Protein AF-A0A535AE85-F1 (afdb_monomer_lite)

Radius of gyration: 23.11 Å; chains: 1; bounding box: 61×88×65 Å

pLDDT: mean 91.1, std 13.57, range [31.75, 98.94]

Sequence (470 aa):
MSRASIVVIVLLLAAARAPACPELPVAPDATNPYELQFGATNVNGALGNGGLTAAFSRCGELTVFKWPGPSYYNQLAYLSDNVADARTLPHLGALDGMGAFPGLYYETASGPGFTWLRDDAWTHAQRYSADDSDVLVTDMTNPALGLAVTAWNFVLPDANVLVNHYVVTRDPTSPVRRATLVFYTNFSPSLARLPFFPIADWGLDFETDYAVVYDAREHALLHFVPASAAAYPHDFSLVNPLLQHPPAGRKVLQHAVDRLVAGLDEPGVYVAAGARHRDQGYQCGFDDSAICPHQSAIADRTITAFALPPLFDGIARNAFECNHVVSDPQGPLGACRSANHWMYGAESALTDGADGRLARSPIAACQANGALARRLVFRLGTASATFYLAAGGTRDEAYGLLRAARARGTSPEAQRAATEAWWASYLAPAHLPDTDDAAVQAFAKRSLIVMRTATDAASGAIVASIDSEP

Structure (mmCIF, N/CA/C/O backbone):
data_AF-A0A535AE85-F1
#
_entry.id   AF-A0A535AE85-F1
#
loop_
_atom_site.group_PDB
_atom_site.id
_atom_site.type_symbol
_atom_site.label_atom_id
_atom_site.label_alt_id
_atom_site.label_comp_id
_atom_site.label_asym_id
_atom_site.label_entity_id
_atom_site.label_seq_id
_atom_site.pdbx_PDB_ins_code
_atom_site.Cartn_x
_atom_site.Cartn_y
_atom_site.Cartn_z
_atom_site.occupancy
_atom_site.B_iso_or_equiv
_atom_site.auth_seq_id
_atom_site.auth_comp_id
_atom_site.auth_asym_id
_atom_site.auth_atom_id
_atom_site.pdbx_PDB_model_num
ATOM 1 N N . MET A 1 1 ? -21.149 64.183 22.564 1.00 40.56 1 MET A N 1
ATOM 2 C CA . MET A 1 1 ? -20.610 63.777 21.241 1.00 40.56 1 MET A CA 1
ATOM 3 C C . MET A 1 1 ? -19.138 64.175 21.265 1.00 40.56 1 MET A C 1
ATOM 5 O O . MET A 1 1 ? -18.886 65.338 21.503 1.00 40.56 1 MET A O 1
ATOM 9 N N . SER A 1 2 ? -18.135 63.299 21.241 1.00 35.56 2 SER A N 1
ATOM 10 C CA . SER A 1 2 ? -17.823 62.324 20.196 1.00 35.56 2 SER A CA 1
ATOM 11 C C . SER A 1 2 ? -16.738 61.339 20.682 1.00 35.56 2 SER A C 1
ATOM 13 O O . SER A 1 2 ? -15.703 61.772 21.171 1.00 35.56 2 SER A O 1
ATOM 15 N N . ARG A 1 3 ? -17.022 60.043 20.486 1.00 33.91 3 ARG A N 1
ATOM 16 C CA . ARG A 1 3 ? -16.139 58.922 20.094 1.00 33.91 3 ARG A CA 1
ATOM 17 C C . ARG A 1 3 ? -14.845 58.658 20.884 1.00 33.91 3 ARG A C 1
ATOM 19 O O . ARG A 1 3 ? -13.787 59.186 20.569 1.00 33.91 3 ARG A O 1
ATOM 26 N N . ALA A 1 4 ? -14.934 57.684 21.792 1.00 35.16 4 ALA A N 1
ATOM 27 C CA . ALA A 1 4 ? -13.813 56.836 22.186 1.00 35.16 4 ALA A CA 1
ATOM 28 C C . ALA A 1 4 ? -13.640 55.717 21.143 1.00 35.16 4 ALA A C 1
ATOM 30 O O . ALA A 1 4 ? -14.571 54.951 20.890 1.00 35.16 4 ALA A O 1
ATOM 31 N N . SER A 1 5 ? -12.466 55.651 20.519 1.00 33.78 5 SER A N 1
ATOM 32 C CA . SER A 1 5 ? -12.083 54.582 19.595 1.00 33.78 5 SER A CA 1
ATOM 33 C C . SER A 1 5 ? -11.526 53.402 20.390 1.00 33.78 5 SER A C 1
ATOM 35 O O . SER A 1 5 ? -10.468 53.512 21.004 1.00 33.78 5 SER A O 1
ATOM 37 N N . ILE A 1 6 ? -12.242 52.279 20.378 1.00 33.12 6 ILE A N 1
ATOM 38 C CA . ILE A 1 6 ? -11.751 50.986 20.862 1.00 33.12 6 ILE A CA 1
ATOM 39 C C . ILE A 1 6 ? -10.892 50.388 19.747 1.00 33.12 6 ILE A C 1
ATOM 41 O O . ILE A 1 6 ? -11.394 50.080 18.667 1.00 33.12 6 ILE A O 1
ATOM 45 N N . VAL A 1 7 ? -9.593 50.248 20.003 1.00 31.75 7 VAL A N 1
ATOM 46 C CA . VAL A 1 7 ? -8.678 49.481 19.154 1.00 31.75 7 VAL A CA 1
ATOM 47 C C . VAL A 1 7 ? -8.824 48.012 19.542 1.00 31.75 7 VAL A C 1
ATOM 49 O O . VAL A 1 7 ? -8.461 47.616 20.647 1.00 31.75 7 VAL A O 1
ATOM 52 N N . VAL A 1 8 ? -9.395 47.213 18.643 1.00 32.75 8 VAL A N 1
ATOM 53 C CA . VAL A 1 8 ? -9.442 45.752 18.760 1.00 32.75 8 VAL A CA 1
ATOM 54 C C . VAL A 1 8 ? -8.100 45.211 18.276 1.00 32.75 8 VAL A C 1
ATOM 56 O O . VAL A 1 8 ? -7.794 45.269 17.087 1.00 32.75 8 VAL A O 1
ATOM 59 N N . ILE A 1 9 ? -7.287 44.704 19.201 1.00 32.41 9 ILE A N 1
ATOM 60 C CA . ILE A 1 9 ? -6.092 43.922 18.879 1.00 32.41 9 ILE A CA 1
ATOM 61 C C . ILE A 1 9 ? -6.568 42.513 18.522 1.00 32.41 9 ILE A C 1
ATOM 63 O O . ILE A 1 9 ? -6.971 41.743 19.391 1.00 32.41 9 ILE A O 1
ATOM 67 N N . VAL A 1 10 ? -6.551 42.186 17.230 1.00 33.88 10 VAL A N 1
ATOM 68 C CA . VAL A 1 10 ? -6.698 40.809 16.752 1.00 33.88 10 VAL A CA 1
ATOM 69 C C . VAL A 1 10 ? -5.346 40.125 16.947 1.00 33.88 10 VAL A C 1
ATOM 71 O O . VAL A 1 10 ? -4.413 40.337 16.177 1.00 33.88 10 VAL A O 1
ATOM 74 N N . LEU A 1 11 ? -5.228 39.335 18.013 1.00 35.28 11 LEU A N 1
ATOM 75 C CA . LEU A 1 11 ? -4.142 38.373 18.180 1.00 35.28 11 LEU A CA 1
ATOM 76 C C . LEU A 1 11 ? -4.315 37.282 17.117 1.00 35.28 11 LEU A C 1
ATOM 78 O O . LEU A 1 11 ? -5.129 36.373 17.266 1.00 35.28 11 LEU A O 1
ATOM 82 N N . LEU A 1 12 ? -3.554 37.398 16.028 1.00 32.56 12 LEU A N 1
ATOM 83 C CA . LEU A 1 12 ? -3.272 36.293 15.118 1.00 32.56 12 LEU A CA 1
ATOM 84 C C . LEU A 1 12 ? -2.438 35.265 15.892 1.00 32.56 12 LEU A C 1
ATOM 86 O O . LEU A 1 12 ? -1.210 35.304 15.882 1.00 32.56 12 LEU A O 1
ATOM 90 N N . LEU A 1 13 ? -3.111 34.366 16.609 1.00 34.81 13 LEU A N 1
ATOM 91 C CA . LEU A 1 13 ? -2.521 33.089 16.986 1.00 34.81 13 LEU A CA 1
ATOM 92 C C . LEU A 1 13 ? -2.219 32.371 15.672 1.00 34.81 13 LEU A C 1
ATOM 94 O O . LEU A 1 13 ? -3.130 31.882 15.006 1.00 34.81 13 LEU A O 1
ATOM 98 N N . ALA A 1 14 ? -0.948 32.364 15.266 1.00 35.09 14 ALA A N 1
ATOM 99 C CA . ALA A 1 14 ? -0.478 31.391 14.299 1.00 35.09 14 ALA A CA 1
ATOM 100 C C . ALA A 1 14 ? -0.894 30.025 14.850 1.00 35.09 14 ALA A C 1
ATOM 102 O O . ALA A 1 14 ? -0.480 29.660 15.952 1.00 35.09 14 ALA A O 1
ATOM 103 N N . ALA A 1 15 ? -1.787 29.329 14.144 1.00 36.25 15 ALA A N 1
ATOM 104 C CA . ALA A 1 15 ? -2.107 27.953 14.473 1.00 36.25 15 ALA A CA 1
ATOM 105 C C . ALA A 1 15 ? -0.770 27.214 14.558 1.00 36.25 15 ALA A C 1
ATOM 107 O O . ALA A 1 15 ? -0.001 27.232 13.593 1.00 36.25 15 ALA A O 1
ATOM 108 N N . ALA A 1 16 ? -0.452 26.668 15.734 1.00 39.84 16 ALA A N 1
ATOM 109 C CA . ALA A 1 16 ? 0.690 25.784 15.871 1.00 39.84 16 ALA A CA 1
ATOM 110 C C . ALA A 1 16 ? 0.517 24.711 14.793 1.00 39.84 16 ALA A C 1
ATOM 112 O O . ALA A 1 16 ? -0.519 24.044 14.762 1.00 39.84 16 ALA A O 1
ATOM 113 N N . ARG A 1 17 ? 1.467 24.631 13.853 1.00 44.56 17 ARG A N 1
ATOM 114 C CA . ARG A 1 17 ? 1.493 23.529 12.894 1.00 44.56 17 ARG A CA 1
ATOM 115 C C . ARG A 1 17 ? 1.520 22.259 13.733 1.00 44.56 17 ARG A C 1
ATOM 117 O O . ARG A 1 17 ? 2.373 22.141 14.614 1.00 44.56 17 ARG A O 1
ATOM 124 N N . ALA A 1 18 ? 0.538 21.391 13.531 1.00 48.78 18 ALA A N 1
ATOM 125 C CA . ALA A 1 18 ? 0.588 20.068 14.118 1.00 48.78 18 ALA A CA 1
ATOM 126 C C . ALA A 1 18 ? 1.885 19.385 13.634 1.00 48.78 18 ALA A C 1
ATOM 128 O O . ALA A 1 18 ? 2.352 19.685 12.530 1.00 48.78 18 ALA A O 1
ATOM 129 N N . PRO A 1 19 ? 2.538 18.582 14.487 1.00 54.81 19 PRO A N 1
ATOM 130 C CA . PRO A 1 19 ? 3.767 17.905 14.107 1.00 54.81 19 PRO A CA 1
ATOM 131 C C . PRO A 1 19 ? 3.492 16.971 12.924 1.00 54.81 19 PRO A C 1
ATOM 133 O O . PRO A 1 19 ? 2.471 16.284 12.911 1.00 54.81 19 PRO A O 1
ATOM 136 N N . ALA A 1 20 ? 4.403 16.961 11.948 1.00 58.22 20 ALA A N 1
ATOM 137 C CA . ALA A 1 20 ? 4.329 16.058 10.807 1.00 58.22 20 ALA A CA 1
ATOM 138 C C . ALA A 1 20 ? 4.285 14.608 11.304 1.00 58.22 20 ALA A C 1
ATOM 140 O O . ALA A 1 20 ? 5.027 14.245 12.219 1.00 58.22 20 ALA A O 1
ATOM 141 N N . CYS A 1 21 ? 3.409 13.790 10.725 1.00 67.06 21 CYS A N 1
ATOM 142 C CA . CYS A 1 21 ? 3.335 12.374 11.053 1.00 67.06 21 CYS A CA 1
ATOM 143 C C . CYS A 1 21 ? 4.390 11.583 10.236 1.00 67.06 21 CYS A C 1
ATOM 145 O O . CYS A 1 21 ? 4.411 11.713 9.008 1.00 67.06 21 CYS A O 1
ATOM 147 N N . PRO A 1 22 ? 5.255 10.768 10.882 1.00 63.03 22 PRO A N 1
ATOM 148 C CA . PRO A 1 22 ? 5.283 10.481 12.318 1.00 63.03 22 PRO A CA 1
ATOM 149 C C . PRO A 1 22 ? 5.963 11.588 13.145 1.00 63.03 22 PRO A C 1
ATOM 151 O O . PRO A 1 22 ? 7.067 12.021 12.829 1.00 63.03 22 PRO A O 1
ATOM 154 N N . GLU A 1 23 ? 5.365 11.968 14.283 1.00 63.06 23 GLU A N 1
ATOM 155 C CA . GLU A 1 23 ? 6.068 12.816 15.251 1.00 63.06 23 GLU A CA 1
ATOM 156 C C . GLU A 1 23 ? 7.201 11.993 15.872 1.00 63.06 23 GLU A C 1
ATOM 158 O O . GLU A 1 23 ? 6.967 11.072 16.670 1.00 63.06 23 GLU A O 1
ATOM 163 N N . LEU A 1 24 ? 8.438 12.303 15.489 1.00 62.53 24 LEU A N 1
ATOM 164 C CA . LEU A 1 24 ? 9.612 11.783 16.167 1.00 62.53 24 LEU A CA 1
ATOM 165 C C . LEU A 1 24 ? 9.824 12.602 17.444 1.00 62.53 24 LEU A C 1
ATOM 167 O O . LEU A 1 24 ? 10.164 13.781 17.365 1.00 62.53 24 LEU A O 1
ATOM 171 N N . PRO A 1 25 ? 9.644 12.002 18.635 1.00 52.44 25 PRO A N 1
ATOM 172 C CA . PRO A 1 25 ? 9.737 12.740 19.894 1.00 52.44 25 PRO A CA 1
ATOM 173 C C . PRO A 1 25 ? 11.160 13.244 20.178 1.00 52.44 25 PRO A C 1
ATOM 175 O O . PRO A 1 25 ? 11.349 14.097 21.041 1.00 52.44 25 PRO A O 1
ATOM 178 N N . VAL A 1 26 ? 12.160 12.709 19.470 1.00 58.22 26 VAL A N 1
ATOM 179 C CA . VAL A 1 26 ? 13.567 13.091 19.573 1.00 58.22 26 VAL A CA 1
ATOM 180 C C . VAL A 1 26 ? 14.152 13.114 18.162 1.00 58.22 26 VAL A C 1
ATOM 182 O O . VAL A 1 26 ? 14.236 12.075 17.504 1.00 58.22 26 VAL A O 1
ATOM 185 N N . ALA A 1 27 ? 14.540 14.299 17.687 1.00 60.69 27 ALA A N 1
ATOM 186 C CA . ALA A 1 27 ? 15.378 14.411 16.497 1.00 60.69 27 ALA A CA 1
ATOM 187 C C . ALA A 1 27 ? 16.746 13.772 16.798 1.00 60.69 27 ALA A C 1
ATOM 189 O O . ALA A 1 27 ? 17.225 13.905 17.925 1.00 60.69 27 ALA A O 1
ATOM 190 N N . PRO A 1 28 ? 17.378 13.069 15.845 1.00 63.38 28 PRO A N 1
ATOM 191 C CA . PRO A 1 28 ? 18.691 12.486 16.091 1.00 63.38 28 PRO A CA 1
ATOM 192 C C . PRO A 1 28 ? 19.712 13.578 16.452 1.00 63.38 28 PRO A C 1
ATOM 194 O O . PRO A 1 28 ? 19.713 14.656 15.858 1.00 63.38 28 PRO A O 1
ATOM 197 N N . ASP A 1 29 ? 20.595 13.287 17.413 1.00 63.38 29 ASP A N 1
ATOM 198 C CA . ASP A 1 29 ? 21.601 14.237 17.924 1.00 63.38 29 ASP A CA 1
ATOM 199 C C . ASP A 1 29 ? 22.604 14.700 16.844 1.00 63.38 29 ASP A C 1
ATOM 201 O O . ASP A 1 29 ? 23.280 15.719 17.001 1.00 63.38 29 ASP A O 1
ATOM 205 N N . ALA A 1 30 ? 22.712 13.946 15.745 1.00 68.00 30 ALA A N 1
ATOM 206 C CA . ALA A 1 30 ? 23.517 14.257 14.572 1.00 68.00 30 ALA A CA 1
ATOM 207 C C . ALA A 1 30 ? 22.944 13.569 13.323 1.00 68.00 30 ALA A C 1
ATOM 209 O O . ALA A 1 30 ? 22.200 12.593 13.422 1.00 68.00 30 ALA A O 1
ATOM 210 N N . THR A 1 31 ? 23.341 14.041 12.139 1.00 68.81 31 THR A N 1
ATOM 211 C CA . THR A 1 31 ? 23.042 13.366 10.871 1.00 68.81 31 THR A CA 1
ATOM 212 C C . THR A 1 31 ? 23.613 11.950 10.888 1.00 68.81 31 THR A C 1
ATOM 214 O O . THR A 1 31 ? 24.815 11.761 11.083 1.00 68.81 31 THR A O 1
ATOM 217 N N . ASN A 1 32 ? 22.756 10.954 10.678 1.00 73.25 32 ASN A N 1
ATOM 218 C CA . ASN A 1 32 ? 23.179 9.569 10.561 1.00 73.25 32 ASN A CA 1
ATOM 219 C C . ASN A 1 32 ? 23.716 9.335 9.137 1.00 73.25 32 ASN A C 1
ATOM 221 O O . ASN A 1 32 ? 22.944 9.431 8.186 1.00 73.25 32 ASN A O 1
ATOM 225 N N . PRO A 1 33 ? 25.012 9.026 8.948 1.00 75.06 33 PRO A N 1
ATOM 226 C CA . PRO A 1 33 ? 25.573 8.830 7.613 1.00 75.06 33 PRO A CA 1
ATOM 227 C C . PRO A 1 33 ? 24.947 7.642 6.872 1.00 75.06 33 PRO A C 1
ATOM 229 O O . PRO A 1 33 ? 24.958 7.639 5.646 1.00 75.06 33 PRO A O 1
ATOM 232 N N . TYR A 1 34 ? 24.371 6.667 7.586 1.00 79.00 34 TYR A N 1
ATOM 233 C CA . TYR A 1 34 ? 23.613 5.584 6.961 1.00 79.00 34 TYR A CA 1
ATOM 234 C C . TYR A 1 34 ? 22.264 6.064 6.428 1.00 79.00 34 TYR A C 1
ATOM 236 O O . TYR A 1 34 ? 21.873 5.621 5.364 1.00 79.00 34 TYR A O 1
ATOM 244 N N . GLU A 1 35 ? 21.603 7.021 7.085 1.00 80.56 35 GLU A N 1
ATOM 245 C CA . GLU A 1 35 ? 20.370 7.641 6.562 1.00 80.56 35 GLU A CA 1
ATOM 246 C C . GLU A 1 35 ? 20.651 8.564 5.372 1.00 80.56 35 GLU A C 1
ATOM 248 O O . GLU A 1 35 ? 19.739 8.940 4.664 1.00 80.56 35 GLU A O 1
ATOM 253 N N . LEU A 1 36 ? 21.901 8.941 5.100 1.00 76.94 36 LEU A N 1
ATOM 254 C CA . LEU A 1 36 ? 22.237 9.612 3.837 1.00 76.94 36 LEU A CA 1
ATOM 255 C C . LEU A 1 36 ? 22.413 8.614 2.678 1.00 76.94 36 LEU A C 1
ATOM 257 O O . LEU A 1 36 ? 22.394 9.017 1.518 1.00 76.94 36 LEU A O 1
ATOM 261 N N . GLN A 1 37 ? 22.631 7.330 2.983 1.00 81.06 37 GLN A N 1
ATOM 262 C CA . GLN A 1 37 ? 22.874 6.256 2.007 1.00 81.06 37 GLN A CA 1
ATOM 263 C C . GLN A 1 37 ? 21.644 5.371 1.772 1.00 81.06 37 GLN A C 1
ATOM 265 O O . GLN A 1 37 ? 21.481 4.840 0.680 1.00 81.06 37 GLN A O 1
ATOM 270 N N . PHE A 1 38 ? 20.868 5.177 2.836 1.00 79.56 38 PHE A N 1
ATOM 271 C CA . PHE A 1 38 ? 19.736 4.264 2.981 1.00 79.56 38 PHE A CA 1
ATOM 272 C C . PHE A 1 38 ? 18.591 4.924 3.772 1.00 79.56 38 PHE A C 1
ATOM 274 O O . PHE A 1 38 ? 17.820 4.197 4.388 1.00 79.56 38 PHE A O 1
ATOM 281 N N . GLY A 1 39 ? 18.558 6.271 3.781 1.00 85.06 39 GLY A N 1
ATOM 282 C CA . GLY A 1 39 ? 17.393 7.103 4.113 1.00 85.06 39 GLY A CA 1
ATOM 283 C C . GLY A 1 39 ? 16.639 6.747 5.379 1.00 85.06 39 GLY A C 1
ATOM 284 O O . GLY A 1 39 ? 17.158 6.115 6.303 1.00 85.06 39 GLY A O 1
ATOM 285 N N . ALA A 1 40 ? 15.464 7.348 5.528 1.00 86.62 40 ALA A N 1
ATOM 286 C CA . ALA A 1 40 ? 14.720 7.308 6.775 1.00 86.62 40 ALA A CA 1
ATOM 287 C C . ALA A 1 40 ? 13.602 6.262 6.717 1.00 86.62 40 ALA A C 1
ATOM 289 O O . ALA A 1 40 ? 12.577 6.481 6.086 1.00 86.62 40 ALA A O 1
ATOM 290 N N . THR A 1 41 ? 13.739 5.166 7.461 1.00 87.50 41 THR A N 1
ATOM 291 C CA . THR A 1 41 ? 12.694 4.134 7.565 1.00 87.50 41 THR A CA 1
ATOM 292 C C . THR A 1 41 ? 11.413 4.642 8.248 1.00 87.50 41 THR A C 1
ATOM 294 O O . THR A 1 41 ? 11.422 4.962 9.443 1.00 87.50 41 THR A O 1
ATOM 297 N N . ASN A 1 42 ? 10.280 4.615 7.543 1.00 90.94 42 ASN A N 1
ATOM 298 C CA . ASN A 1 42 ? 8.935 4.928 8.035 1.00 90.94 42 ASN A CA 1
ATOM 299 C C . ASN A 1 42 ? 8.153 3.672 8.455 1.00 90.94 42 ASN A C 1
ATOM 301 O O . ASN A 1 42 ? 6.972 3.507 8.145 1.00 90.94 42 ASN A O 1
ATOM 305 N N . VAL A 1 43 ? 8.793 2.795 9.229 1.00 92.12 43 VAL A N 1
ATOM 306 C CA . VAL A 1 43 ? 8.180 1.571 9.761 1.00 92.12 43 VAL A CA 1
ATOM 307 C C . VAL A 1 43 ? 8.095 1.633 11.285 1.00 92.12 43 VAL A C 1
ATOM 309 O O . VAL A 1 43 ? 9.098 1.771 11.979 1.00 92.12 43 VAL A O 1
ATOM 312 N N . ASN A 1 44 ? 6.884 1.473 11.821 1.00 93.44 44 ASN A N 1
ATOM 313 C CA . ASN A 1 44 ? 6.610 1.385 13.259 1.00 93.44 44 ASN A CA 1
ATOM 314 C C . ASN A 1 44 ? 6.043 0.012 13.671 1.00 93.44 44 ASN A C 1
ATOM 316 O O . ASN A 1 44 ? 6.266 -0.439 14.796 1.00 93.44 44 ASN A O 1
ATOM 320 N N . GLY A 1 45 ? 5.332 -0.669 12.769 1.00 94.88 45 GLY A N 1
ATOM 321 C CA . GLY A 1 45 ? 4.810 -2.021 12.977 1.00 94.88 45 GLY A CA 1
ATOM 322 C C . GLY A 1 45 ? 5.034 -2.899 11.751 1.00 94.88 45 GLY A C 1
ATOM 323 O O . GLY A 1 45 ? 4.955 -2.414 10.628 1.00 94.88 45 GLY A O 1
ATOM 324 N N . ALA A 1 46 ? 5.296 -4.188 11.952 1.00 96.75 46 ALA A N 1
ATOM 325 C CA . ALA A 1 46 ? 5.516 -5.156 10.882 1.00 96.75 46 ALA A CA 1
ATOM 326 C C . ALA A 1 46 ? 4.700 -6.415 11.157 1.00 96.75 46 ALA A C 1
ATOM 328 O O . ALA A 1 46 ? 4.543 -6.794 12.311 1.00 96.75 46 ALA A O 1
ATOM 329 N N . LEU A 1 47 ? 4.181 -7.028 10.097 1.00 97.81 47 LEU A N 1
ATOM 330 C CA . LEU A 1 47 ? 3.249 -8.147 10.146 1.00 97.81 47 LEU A CA 1
ATOM 331 C C . LEU A 1 47 ? 3.639 -9.171 9.085 1.00 97.81 47 LEU A C 1
ATOM 333 O O . LEU A 1 47 ? 3.994 -8.782 7.971 1.00 97.81 47 LEU A O 1
ATOM 337 N N . GLY A 1 48 ? 3.520 -10.470 9.354 1.00 97.38 48 GLY A N 1
ATOM 338 C CA . GLY A 1 48 ? 3.735 -11.438 8.278 1.00 97.38 48 GLY A CA 1
ATOM 339 C C . GLY A 1 48 ? 3.593 -12.904 8.641 1.00 97.38 48 GLY A C 1
ATOM 340 O O . GLY A 1 48 ? 3.653 -13.302 9.797 1.00 97.38 48 GLY A O 1
ATOM 341 N N . ASN A 1 49 ? 3.431 -13.732 7.612 1.00 97.06 49 ASN A N 1
ATOM 342 C CA . ASN A 1 49 ? 3.377 -15.194 7.734 1.00 97.06 49 ASN A CA 1
ATOM 343 C C . ASN A 1 49 ? 4.557 -15.891 7.021 1.00 97.06 49 ASN A C 1
ATOM 345 O O . ASN A 1 49 ? 4.622 -17.120 6.960 1.00 97.06 49 ASN A O 1
ATOM 349 N N . GLY A 1 50 ? 5.511 -15.117 6.494 1.00 96.12 50 GLY A N 1
ATOM 350 C CA . GLY A 1 50 ? 6.665 -15.582 5.719 1.00 96.12 50 GLY A CA 1
ATOM 351 C C . GLY A 1 50 ? 6.410 -15.784 4.221 1.00 96.12 50 GLY A C 1
ATOM 352 O O . GLY A 1 50 ? 7.380 -15.914 3.481 1.00 96.12 50 GLY A O 1
ATOM 353 N N . GLY A 1 51 ? 5.150 -15.795 3.774 1.00 97.00 51 GLY A N 1
ATOM 354 C CA . GLY A 1 51 ? 4.755 -15.723 2.358 1.00 97.00 51 GLY A CA 1
ATOM 355 C C . GLY A 1 51 ? 4.263 -14.330 1.937 1.00 97.00 51 GLY A C 1
ATOM 356 O O . GLY A 1 51 ? 4.387 -13.929 0.783 1.00 97.00 51 GLY A O 1
ATOM 357 N N . LEU A 1 52 ? 3.741 -13.561 2.892 1.00 98.25 52 LEU A N 1
ATOM 358 C CA . LEU A 1 52 ? 3.421 -12.145 2.762 1.00 98.25 52 LEU A CA 1
ATOM 359 C C . LEU A 1 52 ? 3.932 -11.409 4.001 1.00 98.25 52 LEU A C 1
ATOM 361 O O . LEU A 1 52 ? 3.657 -11.832 5.131 1.00 98.25 52 LEU A O 1
ATOM 365 N N . THR A 1 53 ? 4.623 -10.295 3.778 1.00 97.69 53 THR A N 1
ATOM 366 C CA . THR A 1 53 ? 5.088 -9.391 4.833 1.00 97.69 53 THR A CA 1
ATOM 367 C C . THR A 1 53 ? 4.602 -7.979 4.540 1.00 97.69 53 THR A C 1
A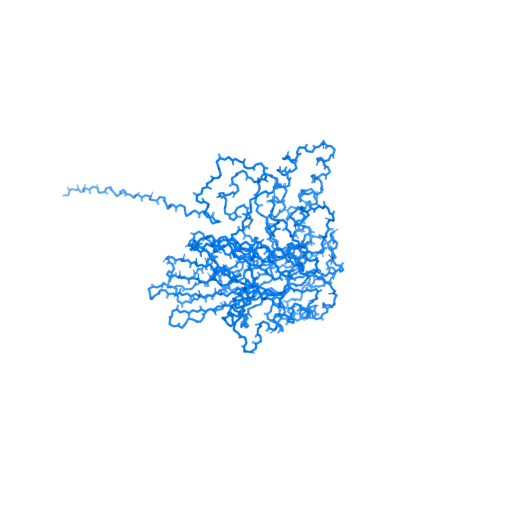TOM 369 O O . THR A 1 53 ? 4.714 -7.499 3.416 1.00 97.69 53 THR A O 1
ATOM 372 N N . ALA A 1 54 ? 4.052 -7.314 5.548 1.00 98.00 54 ALA A N 1
ATOM 373 C CA . ALA A 1 54 ? 3.547 -5.953 5.460 1.00 98.00 54 ALA A CA 1
ATOM 374 C C . ALA A 1 54 ? 4.111 -5.106 6.601 1.00 98.00 54 ALA A C 1
ATOM 376 O O . ALA A 1 54 ? 4.250 -5.605 7.716 1.00 98.00 54 ALA A O 1
ATOM 377 N N . ALA A 1 55 ? 4.391 -3.831 6.353 1.00 97.31 55 ALA A N 1
ATOM 378 C CA . ALA A 1 55 ? 4.821 -2.905 7.395 1.00 97.31 55 ALA A CA 1
ATOM 379 C C . ALA A 1 55 ? 4.066 -1.586 7.320 1.00 97.31 55 ALA A C 1
ATOM 381 O O . ALA A 1 55 ? 3.614 -1.176 6.250 1.00 97.31 55 ALA A O 1
ATOM 382 N N . PHE A 1 56 ? 3.908 -0.961 8.481 1.00 97.44 56 PHE A N 1
ATOM 383 C CA . PHE A 1 56 ? 3.092 0.221 8.654 1.00 97.44 56 PHE A CA 1
ATOM 384 C C . PHE A 1 56 ? 3.861 1.344 9.330 1.00 97.44 56 PHE A C 1
ATOM 386 O O . PHE A 1 56 ? 4.538 1.115 10.340 1.00 97.44 56 PHE A O 1
ATOM 393 N N . SER A 1 57 ? 3.649 2.565 8.846 1.00 95.50 57 SER A N 1
ATOM 394 C CA . SER A 1 57 ? 4.060 3.776 9.544 1.00 95.50 57 SER A CA 1
ATOM 395 C C . SER A 1 57 ? 3.316 3.914 10.870 1.00 95.50 57 SER A C 1
ATOM 397 O O . SER A 1 57 ? 2.262 3.304 11.112 1.00 95.50 57 SER A O 1
ATOM 399 N N . ARG A 1 58 ? 3.822 4.784 11.747 1.00 93.00 58 ARG A N 1
ATOM 400 C CA . ARG A 1 58 ? 3.124 5.143 12.994 1.00 93.00 58 ARG A CA 1
ATOM 401 C C . ARG A 1 58 ? 1.744 5.765 12.730 1.00 93.00 58 ARG A C 1
ATOM 403 O O . ARG A 1 58 ? 0.864 5.693 13.586 1.00 93.00 58 ARG A O 1
ATOM 410 N N . CYS A 1 59 ? 1.563 6.336 11.542 1.00 93.38 59 CYS A N 1
ATOM 411 C CA . CYS A 1 59 ? 0.349 7.000 11.073 1.00 93.38 59 CYS A CA 1
ATOM 412 C C . CYS A 1 59 ? -0.669 6.013 10.473 1.00 93.38 59 CYS A C 1
ATOM 414 O O . CYS A 1 59 ? -1.776 6.407 10.109 1.00 93.38 59 CYS A O 1
ATOM 416 N N . GLY A 1 60 ? -0.319 4.722 10.390 1.00 94.44 60 GLY A N 1
ATOM 417 C CA . GLY A 1 60 ? -1.181 3.672 9.847 1.00 94.44 60 GLY A CA 1
ATOM 418 C C . GLY A 1 60 ? -1.157 3.562 8.321 1.00 94.44 60 GLY A C 1
ATOM 419 O O . GLY A 1 60 ? -2.087 2.995 7.745 1.00 94.44 60 GLY A O 1
ATOM 420 N N . GLU A 1 61 ? -0.123 4.092 7.671 1.00 95.81 61 GLU A N 1
ATOM 421 C CA . GLU A 1 61 ? 0.130 3.907 6.239 1.00 95.81 61 GLU A CA 1
ATOM 422 C C . GLU A 1 61 ? 0.820 2.571 6.020 1.00 95.81 61 GLU A C 1
ATOM 424 O O . GLU A 1 61 ? 1.733 2.247 6.768 1.00 95.81 61 GLU A O 1
ATOM 429 N N . LEU A 1 62 ? 0.418 1.804 5.013 1.00 98.06 62 LEU A N 1
ATOM 430 C CA . LEU A 1 62 ? 1.210 0.677 4.531 1.00 98.06 62 LEU A CA 1
ATOM 431 C C . LEU A 1 62 ? 2.419 1.243 3.775 1.00 98.06 62 LEU A C 1
ATOM 433 O O . LEU A 1 62 ? 2.213 1.966 2.799 1.00 98.06 62 LEU A O 1
ATOM 437 N N . THR A 1 63 ? 3.632 0.912 4.217 1.00 96.12 63 THR A N 1
ATOM 438 C CA . THR A 1 63 ? 4.900 1.375 3.612 1.00 96.12 63 THR A CA 1
ATOM 439 C C . THR A 1 63 ? 5.734 0.229 3.035 1.00 96.12 63 THR A C 1
ATOM 441 O O . THR A 1 63 ? 6.536 0.426 2.128 1.00 96.12 63 THR A O 1
ATOM 444 N N . VAL A 1 64 ? 5.466 -1.008 3.467 1.00 95.88 64 VAL A N 1
ATOM 445 C CA . VAL A 1 64 ? 6.082 -2.221 2.913 1.00 95.88 64 VAL A CA 1
ATOM 446 C C . VAL A 1 64 ? 5.002 -3.250 2.613 1.00 95.88 64 VAL A C 1
ATOM 448 O O . VAL A 1 64 ? 4.129 -3.501 3.446 1.00 95.88 64 VAL A O 1
ATOM 451 N N . PHE A 1 65 ? 5.082 -3.891 1.450 1.00 96.75 65 PHE A N 1
ATOM 452 C CA . PHE A 1 65 ? 4.250 -5.025 1.058 1.00 96.75 65 PHE A CA 1
ATOM 453 C C . PHE A 1 65 ? 5.075 -6.018 0.226 1.00 96.75 65 PHE A C 1
ATOM 455 O O . PHE A 1 65 ? 5.111 -5.951 -1.000 1.00 96.75 65 PHE A O 1
ATOM 462 N N . LYS A 1 66 ? 5.760 -6.949 0.897 1.00 95.44 66 LYS A N 1
ATOM 463 C CA . LYS A 1 66 ? 6.664 -7.928 0.278 1.00 95.44 66 LYS A CA 1
ATOM 464 C C . LYS A 1 66 ? 5.992 -9.267 0.022 1.00 95.44 66 LYS A C 1
ATOM 466 O O . LYS A 1 66 ? 5.406 -9.867 0.926 1.00 95.44 66 LYS A O 1
ATOM 471 N N . TRP A 1 67 ? 6.135 -9.756 -1.204 1.00 96.19 67 TRP A N 1
ATOM 472 C CA . TRP A 1 67 ? 5.613 -11.041 -1.674 1.00 96.19 67 TRP A CA 1
ATOM 473 C C . TRP A 1 67 ? 6.521 -11.581 -2.796 1.00 96.19 67 TRP A C 1
ATOM 475 O O . TRP A 1 67 ? 7.009 -10.766 -3.586 1.00 96.19 67 TRP A O 1
ATOM 485 N N . PRO A 1 68 ? 6.764 -12.908 -2.917 1.00 95.00 68 PRO A N 1
ATOM 486 C CA . PRO A 1 68 ? 6.202 -14.056 -2.176 1.00 95.00 68 PRO A CA 1
ATOM 487 C C . PRO A 1 68 ? 6.860 -14.386 -0.826 1.00 95.00 68 PRO A C 1
ATOM 489 O O . PRO A 1 68 ? 6.732 -15.504 -0.329 1.00 95.00 68 PRO A O 1
ATOM 492 N N . GLY A 1 69 ? 7.568 -13.434 -0.228 1.00 93.62 69 GLY A N 1
ATOM 493 C CA . GLY A 1 69 ? 8.117 -13.551 1.118 1.00 93.62 69 GLY A CA 1
ATOM 494 C C . GLY A 1 69 ? 8.928 -12.308 1.489 1.00 93.62 69 GLY A C 1
ATOM 495 O O . GLY A 1 69 ? 9.160 -11.455 0.631 1.00 93.62 69 GLY A O 1
ATOM 496 N N . PRO A 1 70 ? 9.411 -12.194 2.737 1.00 92.62 70 PRO A N 1
ATOM 497 C CA . PRO A 1 70 ? 10.224 -11.062 3.188 1.00 92.62 70 PRO A CA 1
ATOM 498 C C . PRO A 1 70 ? 11.566 -10.930 2.448 1.00 92.62 70 PRO A C 1
ATOM 500 O O . PRO A 1 70 ? 12.166 -9.860 2.476 1.00 92.62 70 PRO A O 1
ATOM 503 N N . SER A 1 71 ? 12.036 -11.997 1.786 1.00 88.25 71 SER A N 1
ATOM 504 C CA . SER A 1 71 ? 13.266 -12.009 0.970 1.00 88.25 71 SER A CA 1
ATOM 505 C C . SER A 1 71 ? 13.067 -11.539 -0.480 1.00 88.25 71 SER A C 1
ATOM 507 O O . SER A 1 71 ? 14.000 -11.638 -1.281 1.00 88.25 71 SER A O 1
ATOM 509 N N . TYR A 1 72 ? 11.858 -11.097 -0.830 1.00 87.06 72 TYR A N 1
ATOM 510 C CA . TYR A 1 72 ? 11.465 -10.673 -2.175 1.00 87.06 72 TYR A CA 1
ATOM 511 C C . TYR A 1 72 ? 11.059 -9.194 -2.206 1.00 87.06 72 TYR A C 1
ATOM 513 O O . TYR A 1 72 ? 11.067 -8.520 -1.175 1.00 87.06 72 TYR A O 1
ATOM 521 N N . TYR A 1 73 ? 10.712 -8.719 -3.404 1.00 85.25 73 TYR A N 1
ATOM 522 C CA . TYR A 1 73 ? 10.469 -7.311 -3.702 1.00 85.25 73 TYR A CA 1
ATOM 523 C C . TYR A 1 73 ? 9.362 -6.709 -2.861 1.00 85.25 73 TYR A C 1
ATOM 525 O O . TYR A 1 73 ? 8.342 -7.354 -2.581 1.00 85.25 73 TYR A O 1
ATOM 533 N N . ASN A 1 74 ? 9.543 -5.429 -2.555 1.00 90.88 74 ASN A N 1
ATOM 534 C CA . ASN A 1 74 ? 8.437 -4.576 -2.178 1.00 90.88 74 ASN A CA 1
ATOM 535 C C . ASN A 1 74 ? 7.529 -4.387 -3.402 1.00 90.88 74 ASN A C 1
ATOM 537 O O . ASN A 1 74 ? 7.975 -3.923 -4.442 1.00 90.88 74 ASN A O 1
ATOM 541 N N . GLN A 1 75 ? 6.265 -4.783 -3.291 1.00 94.75 75 GLN A N 1
ATOM 542 C CA . GLN A 1 75 ? 5.268 -4.668 -4.361 1.00 94.75 75 GLN A CA 1
ATOM 543 C C . GLN A 1 75 ? 4.468 -3.364 -4.222 1.00 94.75 75 GLN A C 1
ATOM 545 O O . GLN A 1 75 ? 3.290 -3.304 -4.578 1.00 94.75 75 GLN A O 1
ATOM 550 N N . LEU A 1 76 ? 5.063 -2.345 -3.603 1.00 94.88 76 LEU A N 1
ATOM 551 C CA . LEU A 1 76 ? 4.436 -1.098 -3.182 1.00 94.88 76 LEU A CA 1
ATOM 552 C C . LEU A 1 76 ? 5.374 0.060 -3.504 1.00 94.88 76 LEU A C 1
ATOM 554 O O . LEU A 1 76 ? 6.530 0.016 -3.092 1.00 94.88 76 LEU A O 1
ATOM 558 N N . ALA A 1 77 ? 4.856 1.094 -4.169 1.00 93.81 77 ALA A N 1
ATOM 559 C CA . ALA A 1 77 ? 5.601 2.325 -4.397 1.00 93.81 77 ALA A CA 1
ATOM 560 C C . ALA A 1 77 ? 5.709 3.091 -3.073 1.00 93.81 77 ALA A C 1
ATOM 562 O O . ALA A 1 77 ? 4.728 3.690 -2.615 1.00 93.81 77 ALA A O 1
ATOM 563 N N . TYR A 1 78 ? 6.872 3.035 -2.425 1.00 93.38 78 TYR A N 1
ATOM 564 C CA . TYR A 1 78 ? 7.146 3.790 -1.204 1.00 93.38 78 TYR A CA 1
ATOM 565 C C . TYR A 1 78 ? 8.639 4.087 -1.055 1.00 93.38 78 TYR A C 1
ATOM 567 O O . TYR A 1 78 ? 9.436 3.185 -0.811 1.00 93.38 78 TYR A O 1
ATOM 575 N N . LEU A 1 79 ? 8.997 5.366 -1.178 1.00 92.62 79 LEU A N 1
ATOM 576 C CA . LEU A 1 79 ? 10.368 5.859 -1.075 1.00 92.62 79 LEU A CA 1
ATOM 577 C C . LEU A 1 79 ? 10.411 7.046 -0.112 1.00 92.62 79 LEU A C 1
ATOM 579 O O . LEU A 1 79 ? 10.057 8.165 -0.495 1.00 92.62 79 LEU A O 1
ATOM 583 N N . SER A 1 80 ? 10.840 6.817 1.126 1.00 92.00 80 SER A N 1
ATOM 584 C CA . SER A 1 80 ? 11.231 7.904 2.027 1.00 92.00 80 SER A CA 1
ATOM 585 C C . SER A 1 80 ? 12.498 8.604 1.521 1.00 92.00 80 SER A C 1
ATOM 587 O O . SER A 1 80 ? 13.148 8.156 0.576 1.00 92.00 80 SER A O 1
ATOM 589 N N . ASP A 1 81 ? 12.814 9.764 2.094 1.00 91.38 81 ASP A N 1
ATOM 590 C CA . ASP A 1 81 ? 13.957 10.565 1.660 1.00 91.38 81 ASP A CA 1
ATOM 591 C C . ASP A 1 81 ? 15.201 10.288 2.532 1.00 91.38 81 ASP A C 1
ATOM 593 O O . ASP A 1 81 ? 15.115 9.908 3.701 1.00 91.38 81 ASP A O 1
ATOM 597 N N . ASN A 1 82 ? 16.376 10.525 1.957 1.00 90.62 82 ASN A N 1
ATOM 598 C CA . ASN A 1 82 ? 17.695 10.474 2.579 1.00 90.62 82 ASN A CA 1
ATOM 599 C C . ASN A 1 82 ? 18.320 11.874 2.774 1.00 90.62 82 ASN A C 1
ATOM 601 O O . ASN A 1 82 ? 19.528 12.010 2.986 1.00 90.62 82 ASN A O 1
ATOM 605 N N . VAL A 1 83 ? 17.528 12.952 2.692 1.00 89.56 83 VAL A N 1
ATOM 606 C CA . VAL A 1 83 ? 17.953 14.279 3.174 1.00 89.56 83 VAL A CA 1
ATOM 607 C C . VAL A 1 83 ? 18.167 14.273 4.690 1.00 89.56 83 VAL A C 1
ATOM 609 O O . VAL A 1 83 ? 17.505 13.560 5.440 1.00 89.56 83 VAL A O 1
ATOM 612 N N . ALA A 1 84 ? 19.091 15.108 5.172 1.00 84.62 84 ALA A N 1
ATOM 613 C CA . ALA A 1 84 ? 19.509 15.109 6.578 1.00 84.62 84 ALA A CA 1
ATOM 614 C C . ALA A 1 84 ? 18.370 15.381 7.583 1.00 84.62 84 ALA A C 1
ATOM 616 O O . ALA A 1 84 ? 18.473 14.989 8.745 1.00 84.62 84 ALA A O 1
ATOM 617 N N . ASP A 1 85 ? 17.308 16.061 7.152 1.00 83.94 85 ASP A N 1
ATOM 618 C CA . ASP A 1 85 ? 16.119 16.391 7.931 1.00 83.94 85 ASP A CA 1
ATOM 619 C C . ASP A 1 85 ? 14.878 15.588 7.507 1.00 83.94 85 ASP A C 1
ATOM 621 O O . ASP A 1 85 ? 13.776 15.933 7.937 1.00 83.94 85 ASP A O 1
ATOM 625 N N . ALA A 1 86 ? 15.039 14.494 6.743 1.00 87.12 86 ALA A N 1
ATOM 626 C CA . ALA A 1 86 ? 13.945 13.647 6.244 1.00 87.12 86 ALA A CA 1
ATOM 627 C C . ALA A 1 86 ? 12.975 13.257 7.361 1.00 87.12 86 ALA A C 1
ATOM 629 O O . ALA A 1 86 ? 11.763 13.352 7.221 1.00 87.12 86 ALA A O 1
ATOM 630 N N . ARG A 1 87 ? 13.528 12.971 8.541 1.00 85.19 87 ARG A N 1
ATOM 631 C CA . ARG A 1 87 ? 12.820 12.679 9.790 1.00 85.19 87 ARG A CA 1
ATOM 632 C C . ARG A 1 87 ? 11.794 13.716 10.254 1.00 85.19 87 ARG A C 1
ATOM 634 O O . ARG A 1 87 ? 10.931 13.405 11.067 1.00 85.19 87 ARG A O 1
ATOM 641 N N . THR A 1 88 ? 11.903 14.947 9.779 1.00 83.44 88 THR A N 1
ATOM 642 C CA . THR A 1 88 ? 11.001 16.055 10.120 1.00 83.44 88 THR A CA 1
ATOM 643 C C . THR A 1 88 ? 10.023 16.394 9.002 1.00 83.44 88 THR A C 1
ATOM 645 O O . THR A 1 88 ? 9.124 17.215 9.200 1.00 83.44 88 THR A O 1
ATOM 648 N N . LEU A 1 89 ? 10.192 15.773 7.835 1.00 87.19 89 LEU A N 1
ATOM 649 C CA . LEU A 1 89 ? 9.302 15.933 6.701 1.00 87.19 89 LEU A CA 1
ATOM 650 C C . LEU A 1 89 ? 8.068 15.033 6.876 1.00 87.19 89 LEU A C 1
ATOM 652 O O . LEU A 1 89 ? 8.159 13.973 7.507 1.00 87.19 89 LEU A O 1
ATOM 656 N N . PRO A 1 90 ? 6.914 15.415 6.302 1.00 88.31 90 PRO A N 1
ATOM 657 C CA . PRO A 1 90 ? 5.767 14.519 6.191 1.00 88.31 90 PRO A CA 1
ATOM 658 C C . PRO A 1 90 ? 6.185 13.174 5.597 1.00 88.31 90 PRO A C 1
ATOM 660 O O . PRO A 1 90 ? 6.950 13.144 4.634 1.00 88.31 90 PRO A O 1
ATOM 663 N N . HIS A 1 91 ? 5.720 12.070 6.185 1.00 90.38 91 HIS A N 1
ATOM 664 C CA . HIS A 1 91 ? 5.984 10.710 5.687 1.00 90.38 91 HIS A CA 1
ATOM 665 C C . HIS A 1 91 ? 7.478 10.370 5.546 1.00 90.38 91 HIS A C 1
ATOM 667 O O . HIS A 1 91 ? 7.862 9.539 4.722 1.00 90.38 91 HIS A O 1
ATOM 673 N N . LEU A 1 92 ? 8.323 11.037 6.340 1.00 91.00 92 LEU A N 1
ATOM 674 C CA . LEU A 1 92 ? 9.783 10.985 6.253 1.00 91.00 92 LEU A CA 1
ATOM 675 C C . LEU A 1 92 ? 10.336 11.361 4.864 1.00 91.00 92 LEU A C 1
ATOM 677 O O . LEU A 1 92 ? 11.375 10.863 4.439 1.00 91.00 92 LEU A O 1
ATOM 681 N N . GLY A 1 93 ? 9.626 12.235 4.148 1.00 92.00 93 GLY A N 1
ATOM 682 C CA . GLY A 1 93 ? 9.998 12.729 2.824 1.00 92.00 93 GLY A CA 1
ATOM 683 C C . GLY A 1 93 ? 9.416 11.934 1.653 1.00 92.00 93 GLY A C 1
ATOM 684 O O . GLY A 1 93 ? 9.631 12.330 0.512 1.00 92.00 93 GLY A O 1
ATOM 685 N N . ALA A 1 94 ? 8.650 10.866 1.899 1.00 93.88 94 ALA A N 1
ATOM 686 C CA . ALA A 1 94 ? 7.926 10.182 0.830 1.00 93.88 94 ALA A CA 1
ATOM 687 C C . ALA A 1 94 ? 6.876 11.092 0.170 1.00 93.88 94 ALA A C 1
ATOM 689 O O . ALA A 1 94 ? 6.274 11.951 0.819 1.00 93.88 94 ALA A O 1
ATOM 690 N N . LEU A 1 95 ? 6.636 10.891 -1.131 1.00 94.88 95 LEU A N 1
ATOM 691 C CA . LEU A 1 95 ? 5.617 11.642 -1.868 1.00 94.88 95 LEU A CA 1
ATOM 692 C C . LEU A 1 95 ? 4.210 11.303 -1.354 1.00 94.88 95 LEU A C 1
ATOM 694 O O . LEU A 1 95 ? 3.923 10.159 -1.012 1.00 94.88 95 LEU A O 1
ATOM 698 N N . ASP A 1 96 ? 3.289 12.271 -1.390 1.00 93.56 96 ASP A N 1
ATOM 699 C CA . ASP A 1 96 ? 1.926 12.104 -0.858 1.00 93.56 96 ASP A CA 1
ATOM 700 C C . ASP A 1 96 ? 1.173 10.896 -1.444 1.00 93.56 96 ASP A C 1
ATOM 702 O O . ASP A 1 96 ? 0.304 10.336 -0.782 1.00 93.56 96 ASP A O 1
ATOM 706 N N . GLY A 1 97 ? 1.467 10.501 -2.684 1.00 94.38 97 GLY A N 1
ATOM 707 C CA . GLY A 1 97 ? 0.829 9.364 -3.349 1.00 94.38 97 GLY A CA 1
ATOM 708 C C . GLY A 1 97 ? 1.438 7.999 -3.035 1.00 94.38 97 GLY A C 1
ATOM 709 O O . GLY A 1 97 ? 0.916 7.002 -3.528 1.00 94.38 97 GLY A O 1
ATOM 710 N N . MET A 1 98 ? 2.520 7.913 -2.265 1.00 95.38 98 MET A N 1
ATOM 711 C CA . MET A 1 98 ? 3.225 6.656 -2.011 1.00 95.38 98 MET A CA 1
ATOM 712 C C . MET A 1 98 ? 2.574 5.830 -0.895 1.00 95.38 98 MET A C 1
ATOM 714 O O . MET A 1 98 ? 2.120 6.357 0.118 1.00 95.38 98 MET A O 1
ATOM 718 N N . GLY A 1 99 ? 2.545 4.510 -1.077 1.00 96.56 99 GLY A N 1
ATOM 719 C CA . GLY A 1 99 ? 1.996 3.550 -0.124 1.00 96.56 99 GLY A CA 1
ATOM 720 C C . GLY A 1 99 ? 0.510 3.240 -0.309 1.00 96.56 99 GLY A C 1
ATOM 721 O O . GLY A 1 99 ? -0.086 3.425 -1.372 1.00 96.56 99 GLY A O 1
ATOM 722 N N . ALA A 1 100 ? -0.112 2.713 0.746 1.00 98.25 100 ALA A N 1
ATOM 723 C CA . ALA A 1 100 ? -1.555 2.477 0.783 1.00 98.25 100 ALA A CA 1
ATOM 724 C C . ALA A 1 100 ? -2.142 2.907 2.128 1.00 98.25 100 ALA A C 1
ATOM 726 O O . ALA A 1 100 ? -1.630 2.547 3.189 1.00 98.25 100 ALA A O 1
ATOM 727 N N . PHE A 1 101 ? -3.234 3.668 2.106 1.00 98.00 101 PHE A N 1
ATOM 728 C CA . PHE A 1 101 ? -3.791 4.257 3.322 1.00 98.00 101 PHE A CA 1
ATOM 729 C C . PHE A 1 101 ? -5.288 4.588 3.202 1.00 98.00 101 PHE A C 1
ATOM 731 O O . PHE A 1 101 ? -5.825 4.789 2.107 1.00 98.00 101 PHE A O 1
ATOM 738 N N . PRO A 1 102 ? -6.004 4.628 4.339 1.00 97.62 102 PRO A N 1
ATOM 739 C CA . PRO A 1 102 ? -7.408 5.015 4.395 1.00 97.62 102 PRO A CA 1
ATOM 740 C C . PRO A 1 102 ? -7.604 6.539 4.482 1.00 97.62 102 PRO A C 1
ATOM 742 O O . PRO A 1 102 ? -6.832 7.266 5.106 1.00 97.62 102 PRO A O 1
ATOM 745 N N . GLY A 1 103 ? -8.725 7.010 3.946 1.00 97.25 103 GLY A N 1
ATOM 746 C CA . GLY A 1 103 ? -9.248 8.363 4.111 1.00 97.25 103 GLY A CA 1
ATOM 747 C C . GLY A 1 103 ? -10.758 8.371 4.307 1.00 97.25 103 GLY A C 1
ATOM 748 O O . GLY A 1 103 ? -11.450 7.376 4.076 1.00 97.25 103 GLY A O 1
ATOM 749 N N . LEU A 1 104 ? -11.287 9.501 4.760 1.00 97.69 104 LEU A N 1
ATOM 750 C CA . LEU A 1 104 ? -12.703 9.710 5.016 1.00 97.69 104 LEU A CA 1
ATOM 751 C C . LEU A 1 104 ? -13.208 10.900 4.219 1.00 97.69 104 LEU A C 1
ATOM 753 O O . LEU A 1 104 ? -12.881 12.045 4.516 1.00 97.69 104 LEU A O 1
ATOM 757 N N . TYR A 1 105 ? -14.122 10.623 3.296 1.00 98.00 105 TYR A N 1
ATOM 758 C CA . TYR A 1 105 ? -15.083 11.626 2.867 1.00 98.00 105 TYR A CA 1
ATOM 759 C C . TYR A 1 105 ? -16.204 11.716 3.900 1.00 98.00 105 TYR A C 1
ATOM 761 O O . TYR A 1 105 ? -16.745 10.688 4.325 1.00 98.00 105 TYR A O 1
ATOM 769 N N . TYR A 1 106 ? -16.608 12.925 4.271 1.00 97.50 106 TYR A N 1
ATOM 770 C CA . TYR A 1 106 ? -17.666 13.152 5.247 1.00 97.50 106 TYR A CA 1
ATOM 771 C C . TYR A 1 106 ? -18.595 14.299 4.843 1.00 97.50 106 TYR A C 1
ATOM 773 O O . TYR A 1 106 ? -18.203 15.245 4.174 1.00 97.50 106 TYR A O 1
ATOM 781 N N . GLU A 1 107 ? -19.851 14.225 5.282 1.00 97.25 107 GLU A N 1
ATOM 782 C CA . GLU A 1 107 ? -20.853 15.282 5.102 1.00 97.25 107 GLU A CA 1
ATOM 783 C C . GLU A 1 107 ? -21.236 15.857 6.470 1.00 97.25 107 GLU A C 1
ATOM 785 O O . GLU A 1 107 ? -21.643 15.108 7.363 1.00 97.25 107 GLU A O 1
ATOM 790 N N . THR A 1 108 ? -21.161 17.179 6.631 1.00 97.38 108 THR A N 1
ATOM 791 C CA . THR A 1 108 ? -21.633 17.902 7.824 1.00 97.38 108 THR A CA 1
ATOM 792 C C . THR A 1 108 ? -22.791 18.847 7.480 1.00 97.38 108 THR A C 1
ATOM 794 O O . THR A 1 108 ? -23.286 18.869 6.354 1.00 97.38 108 THR A O 1
ATOM 797 N N . ALA A 1 109 ? -23.255 19.641 8.450 1.00 95.88 109 ALA A N 1
ATOM 798 C CA . ALA A 1 109 ? -24.212 20.715 8.184 1.00 95.88 109 ALA A CA 1
ATOM 799 C C . ALA A 1 109 ? -23.611 21.888 7.384 1.00 95.88 109 ALA A C 1
ATOM 801 O O . ALA A 1 109 ? -24.354 22.554 6.669 1.00 95.88 109 ALA A O 1
ATOM 802 N N . SER A 1 110 ? -22.304 22.148 7.512 1.00 95.75 110 SER A N 1
ATOM 803 C CA . SER A 1 110 ? -21.615 23.249 6.822 1.00 95.75 110 SER A CA 1
ATOM 804 C C . SER A 1 110 ? -21.143 22.878 5.416 1.00 95.75 110 SER A C 1
ATOM 806 O O . SER A 1 110 ? -20.822 23.764 4.631 1.00 95.75 110 SER A O 1
ATOM 808 N N . GLY A 1 111 ? -21.130 21.587 5.085 1.00 96.06 111 GLY A N 1
ATOM 809 C CA . GLY A 1 111 ? -20.730 21.084 3.778 1.00 96.06 111 GLY A CA 1
ATOM 810 C C . GLY A 1 111 ? -20.010 19.739 3.863 1.00 96.06 111 GLY A C 1
ATOM 811 O O . GLY A 1 111 ? -19.817 19.199 4.963 1.00 96.06 111 GLY A O 1
ATOM 812 N N . PRO A 1 112 ? -19.652 19.170 2.703 1.00 96.88 112 PRO A N 1
ATOM 813 C CA . PRO A 1 112 ? -18.782 18.010 2.635 1.00 96.88 112 PRO A CA 1
ATOM 814 C C . PRO A 1 112 ? -17.321 18.380 2.921 1.00 96.88 112 PRO A C 1
ATOM 816 O O . PRO A 1 112 ? -16.929 19.539 2.799 1.00 96.88 112 PRO A O 1
ATOM 819 N N . GLY A 1 113 ? -16.520 17.381 3.273 1.00 97.06 113 GLY A N 1
ATOM 820 C CA . GLY A 1 113 ? -15.074 17.489 3.414 1.00 97.06 113 GLY A CA 1
ATOM 821 C C . GLY A 1 113 ? -14.400 16.133 3.245 1.00 97.06 113 GLY A C 1
ATOM 822 O O . GLY A 1 113 ? -15.068 15.098 3.162 1.00 97.06 113 GLY A O 1
ATOM 823 N N . PHE A 1 114 ? -13.074 16.156 3.194 1.00 97.50 114 PHE A N 1
ATOM 824 C CA . PHE A 1 114 ? -12.246 14.970 3.050 1.00 97.50 114 PHE A CA 1
ATOM 825 C C . PHE A 1 114 ? -10.971 15.108 3.881 1.00 97.50 114 PHE A C 1
ATOM 827 O O . PHE A 1 114 ? -10.468 16.214 4.061 1.00 97.50 114 PHE A O 1
ATOM 834 N N . THR A 1 115 ? -10.476 13.988 4.399 1.00 96.56 115 THR A N 1
ATOM 835 C CA . THR A 1 115 ? -9.186 13.895 5.090 1.00 96.56 115 THR A CA 1
ATOM 836 C C . THR A 1 115 ? -8.635 12.482 4.954 1.00 96.56 115 THR A C 1
ATOM 838 O O . THR A 1 115 ? -9.393 11.512 5.064 1.00 96.56 115 THR A O 1
ATOM 841 N N . TRP A 1 116 ? -7.332 12.341 4.744 1.00 96.56 116 TRP A N 1
ATOM 842 C CA . TRP A 1 116 ? -6.656 11.069 4.956 1.00 96.56 116 TRP A CA 1
ATOM 843 C C . TRP A 1 116 ? -6.463 10.837 6.448 1.00 96.56 116 TRP A C 1
ATOM 845 O O . TRP A 1 116 ? -6.219 11.771 7.206 1.00 96.56 116 TRP A O 1
ATOM 855 N N . LEU A 1 117 ? -6.544 9.582 6.897 1.00 96.50 117 LEU A N 1
ATOM 856 C CA . LEU A 1 117 ? -6.380 9.293 8.327 1.00 96.50 117 LEU A CA 1
ATOM 857 C C . LEU A 1 117 ? -4.951 9.528 8.829 1.00 96.50 117 LEU A C 1
ATOM 859 O O . LEU A 1 117 ? -4.730 9.510 10.032 1.00 96.50 117 LEU A O 1
ATOM 863 N N . ARG A 1 118 ? -4.002 9.740 7.918 1.00 93.50 118 ARG A N 1
ATOM 864 C CA . ARG A 1 118 ? -2.601 10.086 8.174 1.00 93.50 118 ARG A CA 1
ATOM 865 C C . ARG A 1 118 ? -2.330 11.597 8.209 1.00 93.50 118 ARG A C 1
ATOM 867 O O . ARG A 1 118 ? -1.211 11.976 8.524 1.00 93.50 118 ARG A O 1
ATOM 874 N N . ASP A 1 119 ? -3.316 12.432 7.863 1.00 92.56 119 ASP A N 1
ATOM 875 C CA . ASP A 1 119 ? -3.148 13.889 7.852 1.00 92.56 119 ASP A CA 1
ATOM 876 C C . ASP A 1 119 ? -2.934 14.426 9.275 1.00 92.56 119 ASP A C 1
ATOM 878 O O . ASP A 1 119 ? -3.491 13.898 10.240 1.00 92.56 119 ASP A O 1
ATOM 882 N N . ASP A 1 120 ? -2.261 15.570 9.379 1.00 89.19 120 ASP A N 1
ATOM 883 C CA . ASP A 1 120 ? -1.954 16.304 10.618 1.00 89.19 120 ASP A CA 1
ATOM 884 C C . ASP A 1 120 ? -3.157 16.582 11.545 1.00 89.19 120 ASP A C 1
ATOM 886 O O . ASP A 1 120 ? -3.002 16.843 12.739 1.00 89.19 120 ASP A O 1
ATOM 890 N N . ALA A 1 121 ? -4.381 16.567 11.009 1.00 92.38 121 ALA A N 1
ATOM 891 C CA . ALA A 1 121 ? -5.603 16.740 11.796 1.00 92.38 121 ALA A CA 1
ATOM 892 C C . ALA A 1 121 ? -5.938 15.521 12.681 1.00 92.38 121 ALA A C 1
ATOM 894 O O . ALA A 1 121 ? -6.860 15.596 13.503 1.00 92.38 121 ALA A O 1
ATOM 895 N N . TRP A 1 122 ? -5.232 14.404 12.492 1.00 94.81 122 TRP A N 1
ATOM 896 C CA . TRP A 1 122 ? -5.398 13.164 13.236 1.00 94.81 122 TRP A CA 1
ATOM 897 C C . TRP A 1 122 ? -4.269 12.958 14.243 1.00 94.81 122 TRP A C 1
ATOM 899 O O . TRP A 1 122 ? -3.109 13.238 13.973 1.00 94.81 122 TRP A O 1
ATOM 909 N N . THR A 1 123 ? -4.612 12.417 15.409 1.00 94.38 123 THR A N 1
ATOM 910 C CA . THR A 1 123 ? -3.635 11.922 16.391 1.00 94.38 123 THR A CA 1
ATOM 911 C C . THR A 1 123 ? -3.560 10.404 16.332 1.00 94.38 123 THR A C 1
ATOM 913 O O . THR A 1 123 ? -4.621 9.776 16.291 1.00 94.38 123 THR A O 1
ATOM 916 N N . HIS A 1 124 ? -2.373 9.814 16.476 1.00 94.56 124 HIS A N 1
ATOM 917 C CA . HIS A 1 124 ? -2.172 8.368 16.321 1.00 94.56 124 HIS A CA 1
ATOM 918 C C . HIS A 1 124 ? -1.544 7.723 17.556 1.00 94.56 124 HIS A C 1
ATOM 920 O O . HIS A 1 124 ? -0.570 8.224 18.120 1.00 94.56 124 HIS A O 1
ATOM 926 N N . ALA A 1 125 ? -2.059 6.556 17.936 1.00 94.56 125 ALA A N 1
ATOM 927 C CA . ALA A 1 125 ? -1.446 5.663 18.911 1.00 94.56 125 ALA A CA 1
ATOM 928 C C . ALA A 1 125 ? -1.446 4.233 18.361 1.00 94.56 125 ALA A C 1
ATOM 930 O O . ALA A 1 125 ? -2.503 3.677 18.070 1.00 94.56 125 ALA A O 1
ATOM 931 N N . GLN A 1 126 ? -0.264 3.632 18.228 1.00 95.50 126 GLN A N 1
ATOM 932 C CA . GLN A 1 126 ? -0.102 2.302 17.646 1.00 95.50 126 GLN A CA 1
ATOM 933 C C . GLN A 1 126 ? 0.454 1.314 18.676 1.00 95.50 126 GLN A C 1
ATOM 935 O O . GLN A 1 126 ? 1.304 1.663 19.493 1.00 95.50 126 GLN A O 1
ATOM 940 N N . ARG A 1 127 ? -0.047 0.078 18.644 1.00 96.44 127 ARG A N 1
ATOM 941 C CA . ARG A 1 127 ? 0.399 -1.049 19.481 1.00 96.44 127 ARG A CA 1
ATOM 942 C C . ARG A 1 127 ? 0.080 -2.369 18.788 1.00 96.44 127 ARG A C 1
ATOM 944 O O . ARG A 1 127 ? -0.727 -2.395 17.865 1.00 96.44 127 ARG A O 1
ATOM 951 N N . TYR A 1 128 ? 0.612 -3.467 19.301 1.00 98.06 128 TYR A N 1
ATOM 952 C CA . TYR A 1 128 ? 0.091 -4.795 18.977 1.00 98.06 128 TYR A CA 1
ATOM 953 C C . TYR A 1 128 ? -1.049 -5.180 19.926 1.00 98.06 128 TYR A C 1
ATOM 955 O O . TYR A 1 128 ? -1.107 -4.692 21.056 1.00 98.06 128 TYR A O 1
ATOM 963 N N . SER A 1 129 ? -1.971 -6.033 19.477 1.00 98.12 129 SER A N 1
ATOM 964 C CA . SER A 1 129 ? -3.163 -6.394 20.257 1.00 98.12 129 SER A CA 1
ATOM 965 C C . SER A 1 129 ? -2.847 -7.170 21.540 1.00 98.12 129 SER A C 1
ATOM 967 O O . SER A 1 129 ? -3.602 -7.074 22.508 1.00 98.12 129 SER A O 1
ATOM 969 N N . ALA A 1 130 ? -1.725 -7.891 21.551 1.00 96.94 130 ALA A N 1
ATOM 970 C CA . ALA A 1 130 ? -1.158 -8.583 22.700 1.00 96.94 130 ALA A CA 1
ATOM 971 C C . ALA A 1 130 ? 0.362 -8.761 22.524 1.00 96.94 130 ALA A C 1
ATOM 973 O O . ALA A 1 130 ? 0.888 -8.667 21.409 1.00 96.94 130 ALA A O 1
ATOM 974 N N . ASP A 1 131 ? 1.067 -9.056 23.618 1.00 96.44 131 ASP A N 1
ATOM 975 C CA . ASP A 1 131 ? 2.518 -9.311 23.605 1.00 96.44 131 ASP A CA 1
ATOM 976 C C . ASP A 1 131 ? 2.897 -10.534 22.758 1.00 96.44 131 ASP A C 1
ATOM 978 O O . ASP A 1 131 ? 4.007 -10.616 22.238 1.00 96.44 131 ASP A O 1
ATOM 982 N N . ASP A 1 132 ? 1.968 -11.479 22.618 1.00 96.31 132 ASP A N 1
ATOM 983 C CA . ASP A 1 132 ? 2.098 -12.739 21.891 1.00 96.31 132 ASP A CA 1
ATOM 984 C C . ASP A 1 132 ? 1.304 -12.764 20.576 1.00 96.31 132 ASP A C 1
ATOM 986 O O . ASP A 1 132 ? 0.957 -13.836 20.089 1.00 96.31 132 ASP A O 1
ATOM 990 N N . SER A 1 133 ? 1.023 -11.597 19.989 1.00 97.38 133 SER A N 1
ATOM 991 C CA . SER A 1 133 ? 0.262 -11.467 18.743 1.00 97.38 133 SER A CA 1
ATOM 992 C C . SER A 1 133 ? 0.926 -10.516 17.749 1.00 97.38 133 SER A C 1
ATOM 994 O O . SER A 1 133 ? 1.456 -9.468 18.122 1.00 97.38 133 SER A O 1
ATOM 996 N N . ASP A 1 134 ? 0.835 -10.845 16.461 1.00 96.75 134 ASP A N 1
ATOM 997 C CA . ASP A 1 134 ? 1.255 -9.985 15.346 1.00 96.75 134 ASP A CA 1
ATOM 998 C C . ASP A 1 134 ? 0.074 -9.243 14.696 1.00 96.75 134 ASP A C 1
ATOM 1000 O O . ASP A 1 134 ? 0.030 -9.009 13.493 1.00 96.75 134 ASP A O 1
ATOM 1004 N N . VAL A 1 135 ? -0.949 -8.918 15.488 1.00 98.69 135 VAL A N 1
ATOM 1005 C CA . VAL A 1 135 ? -2.049 -8.046 15.062 1.00 98.69 135 VAL A CA 1
ATOM 1006 C C . VAL A 1 135 ? -1.732 -6.619 15.487 1.00 98.69 135 VAL A C 1
ATOM 1008 O O . VAL A 1 135 ? -1.638 -6.331 16.680 1.00 98.69 135 VAL A O 1
ATOM 1011 N N . LEU A 1 136 ? -1.608 -5.718 14.517 1.00 98.75 136 LEU A N 1
ATOM 1012 C CA . LEU A 1 136 ? -1.355 -4.301 14.744 1.00 98.75 136 LEU A CA 1
ATOM 1013 C C . LEU A 1 136 ? -2.667 -3.547 14.949 1.00 98.75 136 LEU A C 1
ATOM 1015 O O . LEU A 1 136 ? -3.657 -3.782 14.251 1.00 98.75 136 LEU A O 1
ATOM 1019 N N . VAL A 1 137 ? -2.659 -2.615 15.896 1.00 98.75 137 VAL A N 1
ATOM 1020 C CA . VAL A 1 137 ? -3.789 -1.748 16.214 1.00 98.75 137 VAL A CA 1
ATOM 1021 C C . VAL A 1 137 ? -3.334 -0.299 16.199 1.00 98.75 137 VAL A C 1
ATOM 1023 O O . VAL A 1 137 ? -2.480 0.085 17.000 1.00 98.75 137 VAL A O 1
ATOM 1026 N N . THR A 1 138 ? -3.943 0.507 15.334 1.00 98.56 138 THR A N 1
ATOM 1027 C CA . THR A 1 138 ? -3.723 1.958 15.279 1.00 98.56 138 THR A CA 1
ATOM 1028 C C . THR A 1 138 ? -5.013 2.667 15.670 1.00 98.56 138 THR A C 1
ATOM 1030 O O . THR A 1 138 ? -6.020 2.565 14.970 1.00 98.56 138 THR A O 1
ATOM 1033 N N . ASP A 1 139 ? -4.989 3.383 16.789 1.00 98.25 139 ASP A N 1
ATOM 1034 C CA . ASP A 1 139 ? -6.059 4.283 17.202 1.00 98.25 139 ASP A CA 1
ATOM 1035 C C . ASP A 1 139 ? -5.777 5.686 16.667 1.00 98.25 139 ASP A C 1
ATOM 1037 O O . ASP A 1 139 ? -4.698 6.239 16.871 1.00 98.25 139 ASP A O 1
ATOM 1041 N N . MET A 1 140 ? -6.759 6.246 15.969 1.00 98.06 140 MET A N 1
ATOM 1042 C CA . MET A 1 140 ? -6.694 7.536 15.293 1.00 98.06 140 MET A CA 1
ATOM 1043 C C . MET A 1 140 ? -7.838 8.412 15.786 1.00 98.06 140 MET A C 1
ATOM 1045 O O . MET A 1 140 ? -8.981 7.954 15.819 1.00 98.06 140 MET A O 1
ATOM 1049 N N . THR A 1 141 ? -7.584 9.669 16.145 1.00 97.81 141 THR A N 1
ATOM 1050 C CA . THR A 1 141 ? -8.661 10.587 16.561 1.00 97.81 141 THR A CA 1
ATOM 1051 C C . THR A 1 141 ? -8.596 11.917 15.835 1.00 97.81 141 THR A C 1
ATOM 1053 O O . THR A 1 141 ? -7.514 12.458 15.640 1.00 97.81 141 THR A O 1
ATOM 1056 N N . ASN A 1 142 ? -9.761 12.443 15.455 1.00 97.81 142 ASN A N 1
ATOM 1057 C CA . ASN A 1 142 ? -9.916 13.783 14.904 1.00 97.81 142 ASN A CA 1
ATOM 1058 C C . ASN A 1 142 ? -10.925 14.556 15.771 1.00 97.81 142 ASN A C 1
ATOM 1060 O O . ASN A 1 142 ? -12.144 14.410 15.588 1.00 97.81 142 ASN A O 1
ATOM 1064 N N . PRO A 1 143 ? -10.442 15.371 16.729 1.00 95.88 143 PRO A N 1
ATOM 1065 C CA . PRO A 1 143 ? -11.304 16.099 17.656 1.00 95.88 143 PRO A CA 1
ATOM 1066 C C . PRO A 1 143 ? -12.250 17.084 16.963 1.00 95.88 143 PRO A C 1
ATOM 1068 O O . PRO A 1 143 ? -13.401 17.216 17.375 1.00 95.88 143 PRO A O 1
ATOM 1071 N N . ALA A 1 144 ? -11.806 17.735 15.882 1.00 96.31 144 ALA A N 1
ATOM 1072 C CA . ALA A 1 144 ? -12.618 18.705 15.145 1.00 96.31 144 ALA A CA 1
ATOM 1073 C C . ALA A 1 144 ? -13.841 18.053 14.477 1.00 96.31 144 ALA A C 1
ATOM 1075 O O . ALA A 1 144 ? -14.903 18.670 14.370 1.00 96.31 144 ALA A O 1
ATOM 1076 N N . LEU A 1 145 ? -13.710 16.791 14.059 1.00 97.81 145 LEU A N 1
ATOM 1077 C CA . LEU A 1 145 ? -14.804 16.006 13.491 1.00 97.81 145 LEU A CA 1
ATOM 1078 C C . LEU A 1 145 ? -15.556 15.171 14.537 1.00 97.81 145 LEU A C 1
ATOM 1080 O O . LEU A 1 145 ? -16.580 14.575 14.199 1.00 97.81 145 LEU A O 1
ATOM 1084 N N . GLY A 1 146 ? -15.093 15.110 15.789 1.00 97.94 146 GLY A N 1
ATOM 1085 C CA . GLY A 1 146 ? -15.649 14.217 16.810 1.00 97.94 146 GLY A CA 1
ATOM 1086 C C . GLY A 1 146 ? -15.629 12.750 16.366 1.00 97.94 146 GLY A C 1
ATOM 1087 O O . GLY A 1 146 ? -16.609 12.030 16.574 1.00 97.94 146 GLY A O 1
ATOM 1088 N N . LEU A 1 147 ? -14.562 12.336 15.675 1.00 98.56 147 LEU A N 1
ATOM 1089 C CA . LEU A 1 147 ? -14.385 10.980 15.156 1.00 98.56 147 LEU A CA 1
ATOM 1090 C C . LEU A 1 147 ? -13.195 10.294 15.820 1.00 98.56 147 LEU A C 1
ATOM 1092 O O . LEU A 1 147 ? -12.151 10.912 16.032 1.00 98.56 147 LEU A O 1
ATOM 1096 N N . ALA A 1 148 ? -13.332 8.992 16.050 1.00 98.56 148 ALA A N 1
ATOM 1097 C CA . ALA A 1 148 ? -12.204 8.106 16.286 1.00 98.56 148 ALA A CA 1
ATOM 1098 C C . ALA A 1 148 ? -12.272 6.910 15.332 1.00 98.56 148 ALA A C 1
ATOM 1100 O O . ALA A 1 148 ? -13.352 6.458 14.942 1.00 98.56 148 ALA A O 1
ATOM 1101 N N . VAL A 1 149 ? -11.111 6.414 14.926 1.00 98.75 149 VAL A N 1
ATOM 1102 C CA . VAL A 1 149 ? -10.964 5.238 14.075 1.00 98.75 149 VAL A CA 1
ATOM 1103 C C . VAL A 1 149 ? -9.977 4.291 14.734 1.00 98.75 149 VAL A C 1
ATOM 1105 O O . VAL A 1 149 ? -8.848 4.676 15.004 1.00 98.75 149 VAL A O 1
ATOM 1108 N N . THR A 1 150 ? -10.378 3.044 14.948 1.00 98.81 150 THR A N 1
ATOM 1109 C CA . THR A 1 150 ? -9.452 1.966 15.308 1.00 98.81 150 THR A CA 1
ATOM 1110 C C . THR A 1 150 ? -9.227 1.105 14.073 1.00 98.81 150 THR A C 1
ATOM 1112 O O . THR A 1 150 ? -10.167 0.485 13.566 1.00 98.81 150 THR A O 1
ATOM 1115 N N . ALA A 1 151 ? -7.992 1.076 13.581 1.00 98.81 151 ALA A N 1
ATOM 1116 C CA . ALA A 1 151 ? -7.550 0.154 12.546 1.00 98.81 151 ALA A CA 1
ATOM 1117 C C . ALA A 1 151 ? -6.972 -1.111 13.184 1.00 98.81 151 ALA A C 1
ATOM 1119 O O . ALA A 1 151 ? -6.163 -1.023 14.101 1.00 98.81 151 ALA A O 1
ATOM 1120 N N . TRP A 1 152 ? -7.384 -2.268 12.678 1.00 98.81 152 TRP A N 1
ATOM 1121 C CA . TRP A 1 152 ? -6.821 -3.579 12.972 1.00 98.81 152 TRP A CA 1
ATOM 1122 C C . TRP A 1 152 ? -6.200 -4.111 11.687 1.00 98.81 152 TRP A C 1
ATOM 1124 O O . TRP A 1 152 ? -6.920 -4.380 10.718 1.00 98.81 152 TRP A O 1
ATOM 1134 N N . ASN A 1 153 ? -4.880 -4.253 11.685 1.00 98.88 153 ASN A N 1
ATOM 1135 C CA . ASN A 1 153 ? -4.108 -4.722 10.543 1.00 98.88 153 ASN A CA 1
ATOM 1136 C C . ASN A 1 153 ? -3.423 -6.039 10.909 1.00 98.88 153 ASN A C 1
ATOM 1138 O O . ASN A 1 153 ? -2.822 -6.148 11.976 1.00 98.88 153 ASN A O 1
ATOM 1142 N N . PHE A 1 154 ? -3.551 -7.056 10.059 1.00 98.88 154 PHE A N 1
ATOM 1143 C CA . PHE A 1 154 ? -2.926 -8.365 10.278 1.00 98.88 154 PHE A CA 1
ATOM 1144 C C . PHE A 1 154 ? -2.856 -9.184 8.992 1.00 98.88 154 PHE A C 1
ATOM 1146 O O . PHE A 1 154 ? -3.748 -9.109 8.144 1.00 98.88 154 PHE A O 1
ATOM 1153 N N . VAL A 1 155 ? -1.808 -9.996 8.864 1.00 98.81 155 VAL A N 1
ATOM 1154 C CA . VAL A 1 155 ? -1.684 -11.003 7.804 1.00 98.81 155 VAL A CA 1
ATOM 1155 C C . VAL A 1 155 ? -2.315 -12.309 8.292 1.00 98.81 155 VAL A C 1
ATOM 1157 O O . VAL A 1 155 ? -2.134 -12.701 9.448 1.00 98.81 155 VAL A O 1
ATOM 1160 N N . LEU A 1 156 ? -3.102 -12.973 7.441 1.00 98.62 156 LEU A N 1
ATOM 1161 C CA . LEU A 1 156 ? -3.668 -14.280 7.780 1.00 98.62 156 LEU A CA 1
ATOM 1162 C C . LEU A 1 156 ? -2.541 -15.326 7.914 1.00 98.62 156 LEU A C 1
ATOM 1164 O O . LEU A 1 156 ? -1.681 -15.398 7.036 1.00 98.62 156 LEU A O 1
ATOM 1168 N N . PRO A 1 157 ? -2.522 -16.163 8.968 1.00 96.94 157 PRO A N 1
ATOM 1169 C CA . PRO A 1 157 ? -1.421 -17.105 9.186 1.00 96.94 157 PRO A CA 1
ATOM 1170 C C . PRO A 1 157 ? -1.219 -18.136 8.069 1.00 96.94 157 PRO A C 1
ATOM 1172 O O . PRO A 1 157 ? -0.108 -18.617 7.866 1.00 96.94 157 PRO A O 1
ATOM 1175 N N . ASP A 1 158 ? -2.290 -18.485 7.359 1.00 95.94 158 ASP A N 1
ATOM 1176 C CA . ASP A 1 158 ? -2.361 -19.558 6.365 1.00 95.94 158 ASP A CA 1
ATOM 1177 C C . ASP A 1 158 ? -2.595 -19.057 4.931 1.00 95.94 158 ASP A C 1
ATOM 1179 O O . ASP A 1 158 ? -2.726 -19.858 4.006 1.00 95.94 158 ASP A O 1
ATOM 1183 N N . ALA A 1 159 ? -2.655 -17.739 4.729 1.00 97.81 159 ALA A N 1
ATOM 1184 C CA . ALA A 1 159 ? -2.970 -17.142 3.439 1.00 97.81 159 ALA A CA 1
ATOM 1185 C C . ALA A 1 159 ? -2.215 -15.827 3.229 1.00 97.81 159 ALA A C 1
ATOM 1187 O O . ALA A 1 159 ? -2.099 -15.014 4.143 1.00 97.81 159 ALA A O 1
ATOM 1188 N N . ASN A 1 160 ? -1.770 -15.575 1.995 1.00 98.62 160 ASN A N 1
ATOM 1189 C CA . ASN A 1 160 ? -1.115 -14.325 1.585 1.00 98.62 160 ASN A CA 1
ATOM 1190 C C . ASN A 1 160 ? -2.140 -13.187 1.450 1.00 98.62 160 ASN A C 1
ATOM 1192 O O . ASN A 1 160 ? -2.368 -12.646 0.368 1.00 98.62 160 ASN A O 1
ATOM 1196 N N . VAL A 1 161 ? -2.811 -12.874 2.559 1.00 98.88 161 VAL A N 1
ATOM 1197 C CA . VAL A 1 161 ? -3.867 -11.871 2.654 1.00 98.88 161 VAL A CA 1
ATOM 1198 C C . VAL A 1 161 ? -3.593 -10.961 3.840 1.00 98.88 161 VAL A C 1
ATOM 1200 O O . VAL A 1 161 ? -3.612 -11.404 4.989 1.00 98.88 161 VAL A O 1
ATOM 1203 N N . LEU A 1 162 ? -3.417 -9.674 3.559 1.00 98.94 162 LEU A N 1
ATOM 1204 C CA . LEU A 1 162 ? -3.436 -8.614 4.559 1.00 98.94 162 LEU A CA 1
ATOM 1205 C C . LEU A 1 162 ? -4.879 -8.131 4.755 1.00 98.94 162 LEU A C 1
ATOM 1207 O O . LEU A 1 162 ? -5.570 -7.747 3.806 1.00 98.94 162 LEU A O 1
ATOM 1211 N N . VAL A 1 163 ? -5.333 -8.147 6.004 1.00 98.88 163 VAL A N 1
ATOM 1212 C CA . VAL A 1 163 ? -6.636 -7.635 6.429 1.00 98.88 163 VAL A CA 1
ATOM 1213 C C . VAL A 1 163 ? -6.456 -6.233 6.996 1.00 98.88 163 VAL A C 1
ATOM 1215 O O . VAL A 1 163 ? -5.694 -6.043 7.936 1.00 98.88 163 VAL A O 1
ATOM 1218 N N . ASN A 1 164 ? -7.199 -5.265 6.459 1.00 98.81 164 ASN A N 1
ATOM 1219 C CA . ASN A 1 164 ? -7.280 -3.898 6.970 1.00 98.81 164 ASN A CA 1
ATOM 1220 C C . ASN A 1 164 ? -8.712 -3.642 7.440 1.00 98.81 164 ASN A C 1
ATOM 1222 O O . ASN A 1 164 ? -9.612 -3.430 6.622 1.00 98.81 164 ASN A O 1
ATOM 1226 N N . HIS A 1 165 ? -8.956 -3.725 8.747 1.00 98.81 165 HIS A N 1
ATOM 1227 C CA . HIS A 1 165 ? -10.283 -3.547 9.332 1.00 98.81 165 HIS A CA 1
ATOM 1228 C C . HIS A 1 165 ? -10.371 -2.254 10.139 1.00 98.81 165 HIS A C 1
ATOM 1230 O O . HIS A 1 165 ? -9.644 -2.065 11.104 1.00 98.81 165 HIS A O 1
ATOM 1236 N N . TYR A 1 166 ? -11.312 -1.391 9.773 1.00 98.81 166 TYR A N 1
ATOM 1237 C CA . TYR A 1 166 ? -11.505 -0.079 10.372 1.00 98.81 166 TYR A CA 1
ATOM 1238 C C . TYR A 1 166 ? -12.837 -0.025 11.104 1.00 98.81 166 TYR A C 1
ATOM 1240 O O . TYR A 1 166 ? -13.890 -0.280 10.510 1.00 98.81 166 TYR A O 1
ATOM 1248 N N . VAL A 1 167 ? -12.795 0.363 12.374 1.00 98.75 167 VAL A N 1
ATOM 1249 C CA . VAL A 1 167 ? -13.970 0.695 13.181 1.00 98.75 167 VAL A CA 1
ATOM 1250 C C . VAL A 1 167 ? -13.982 2.200 13.387 1.00 98.75 167 VAL A C 1
ATOM 1252 O O . VAL A 1 167 ? -13.082 2.742 14.013 1.00 98.75 167 VAL A O 1
ATOM 1255 N N . VAL A 1 168 ? -15.002 2.871 12.858 1.00 98.69 168 VAL A N 1
ATOM 1256 C CA . VAL A 1 168 ? -15.191 4.318 12.973 1.00 98.69 168 VAL A CA 1
ATOM 1257 C C . VAL A 1 168 ? -16.265 4.587 14.012 1.00 98.69 168 VAL A C 1
ATOM 1259 O O . VAL A 1 168 ? -17.421 4.186 13.839 1.00 98.69 168 VAL A O 1
ATOM 1262 N N . THR A 1 169 ? -15.898 5.288 15.073 1.00 98.56 169 THR A N 1
ATOM 1263 C CA . THR A 1 169 ? -16.816 5.772 16.097 1.00 98.56 169 THR A CA 1
ATOM 1264 C C . THR A 1 169 ? -16.999 7.275 15.961 1.00 98.56 169 THR A C 1
ATOM 1266 O O . THR A 1 169 ? -16.109 8.020 15.547 1.00 98.56 169 THR A O 1
ATOM 1269 N N . ARG A 1 170 ? -18.213 7.715 16.265 1.00 97.44 170 ARG A N 1
ATOM 1270 C CA . ARG A 1 170 ? -18.630 9.103 16.177 1.00 97.44 170 ARG A CA 1
ATOM 1271 C C . ARG A 1 170 ? -19.197 9.539 17.519 1.00 97.44 170 ARG A C 1
ATOM 1273 O O . ARG A 1 170 ? -20.153 8.926 18.001 1.00 97.44 170 ARG A O 1
ATOM 1280 N N . ASP A 1 171 ? -18.648 10.615 18.070 1.00 96.81 171 ASP A N 1
ATOM 1281 C CA . ASP A 1 171 ? -19.160 11.249 19.284 1.00 96.81 171 ASP A CA 1
ATOM 1282 C C . ASP A 1 171 ? -20.628 11.700 19.094 1.00 96.81 171 ASP A C 1
ATOM 1284 O O . ASP A 1 171 ? -20.994 12.129 17.991 1.00 96.81 171 ASP A O 1
ATOM 1288 N N . PRO A 1 172 ? -21.495 11.641 20.127 1.00 95.62 172 PRO A N 1
ATOM 1289 C CA . PRO A 1 172 ? -22.870 12.146 20.042 1.00 95.62 172 PRO A CA 1
ATOM 1290 C C . PRO A 1 172 ? -23.006 13.593 19.538 1.00 95.62 172 PRO A C 1
ATOM 1292 O O . PRO A 1 172 ? -24.029 13.942 18.950 1.00 95.62 172 PRO A O 1
ATOM 1295 N N . THR A 1 173 ? -21.986 14.423 19.759 1.00 96.12 173 THR A N 1
ATOM 1296 C CA . THR A 1 173 ? -21.898 15.834 19.353 1.00 96.12 173 THR A CA 1
ATOM 1297 C C . THR A 1 173 ? -21.173 16.055 18.024 1.00 96.12 173 THR A C 1
ATOM 1299 O O . THR A 1 173 ? -21.085 17.191 17.560 1.00 96.12 173 THR A O 1
ATOM 1302 N N . SER A 1 174 ? -20.682 14.992 17.380 1.00 97.81 174 SER A N 1
ATOM 1303 C CA . SER A 1 174 ? -19.952 15.101 16.118 1.00 97.81 174 SER A CA 1
ATOM 1304 C C . SER A 1 174 ? -20.776 15.808 15.029 1.00 97.81 174 SER A C 1
ATOM 1306 O O . SER A 1 174 ? -21.945 15.465 14.805 1.00 97.81 174 SER A O 1
ATOM 1308 N N . PRO A 1 175 ? -20.166 16.740 14.27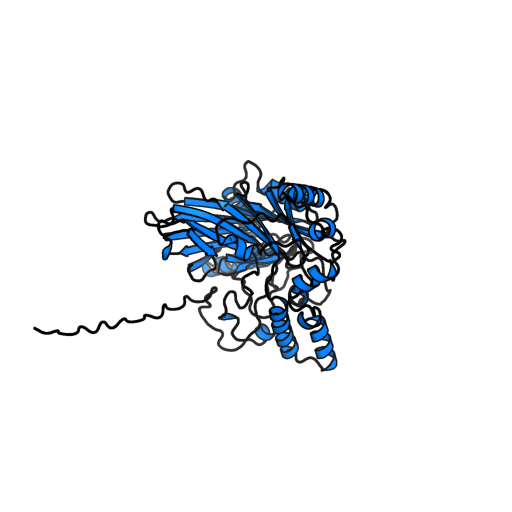1 1.00 97.50 175 PRO A N 1
ATOM 1309 C CA . PRO A 1 175 ? -20.824 17.398 13.145 1.00 97.50 175 PRO A CA 1
ATOM 1310 C C . PRO A 1 175 ? -21.030 16.472 11.936 1.00 97.50 175 PRO A C 1
ATOM 1312 O O . PRO A 1 175 ? -21.804 16.805 11.031 1.00 97.50 175 PRO A O 1
ATOM 1315 N N . VAL A 1 176 ? -20.344 15.325 11.888 1.00 97.88 176 VAL A N 1
ATOM 1316 C CA . VAL A 1 176 ? -20.382 14.393 10.759 1.00 97.88 176 VAL A CA 1
ATOM 1317 C C . VAL A 1 176 ? -21.717 13.670 10.741 1.00 97.88 176 VAL A C 1
ATOM 1319 O O . VAL A 1 176 ? -22.075 12.971 11.680 1.00 97.88 176 VAL A O 1
ATOM 1322 N N . ARG A 1 177 ? -22.463 13.771 9.644 1.00 95.50 177 ARG A N 1
ATOM 1323 C CA . ARG A 1 177 ? -23.761 13.104 9.455 1.00 95.50 177 ARG A CA 1
ATOM 1324 C C . ARG A 1 177 ? -23.618 11.789 8.704 1.00 95.50 177 ARG A C 1
ATOM 1326 O O . ARG A 1 177 ? -24.286 10.812 9.050 1.00 95.50 177 ARG A O 1
ATOM 1333 N N . ARG A 1 178 ? -22.748 11.767 7.696 1.00 95.81 178 ARG A N 1
ATOM 1334 C CA . ARG A 1 178 ? -22.463 10.616 6.831 1.00 95.81 178 ARG A CA 1
ATOM 1335 C C . ARG A 1 178 ? -20.973 10.576 6.547 1.00 95.81 178 ARG A C 1
ATOM 1337 O O . ARG A 1 178 ? -20.344 11.627 6.492 1.00 95.81 178 ARG A O 1
ATOM 1344 N N . ALA A 1 179 ? -20.447 9.376 6.347 1.00 97.25 179 ALA A N 1
ATOM 1345 C CA . ALA A 1 179 ? -19.060 9.190 5.967 1.00 97.25 179 ALA A CA 1
ATOM 1346 C C . ALA A 1 179 ? -18.906 8.016 4.994 1.00 97.25 179 ALA A C 1
ATOM 1348 O O . ALA A 1 179 ? -19.691 7.059 5.004 1.00 97.25 179 ALA A O 1
ATOM 1349 N N . THR A 1 180 ? -17.884 8.107 4.157 1.00 97.44 180 THR A N 1
ATOM 1350 C CA . THR A 1 180 ? -17.436 7.073 3.230 1.00 97.44 180 THR A CA 1
ATOM 1351 C C . THR A 1 180 ? -15.947 6.893 3.460 1.00 97.44 180 THR A C 1
ATOM 1353 O O . THR A 1 180 ? -15.191 7.853 3.358 1.00 97.44 180 THR A O 1
ATOM 1356 N N . LEU A 1 181 ? -15.544 5.667 3.777 1.00 97.69 181 LEU A N 1
ATOM 1357 C CA . LEU A 1 181 ? -14.140 5.306 3.873 1.00 97.69 181 LEU A CA 1
ATOM 1358 C C . LEU A 1 181 ? -13.617 5.037 2.462 1.00 97.69 181 LEU A C 1
ATOM 1360 O O . LEU A 1 181 ? -14.200 4.227 1.739 1.00 97.69 181 LEU A O 1
ATOM 1364 N N . VAL A 1 182 ? -12.554 5.725 2.073 1.00 98.06 182 VAL A N 1
ATOM 1365 C CA . VAL A 1 182 ? -11.822 5.519 0.823 1.00 98.06 182 VAL A CA 1
ATOM 1366 C C . VAL A 1 182 ? -10.513 4.833 1.183 1.00 98.06 182 VAL A C 1
ATOM 1368 O O . VAL A 1 182 ? -9.820 5.291 2.080 1.00 98.06 182 VAL A O 1
ATOM 1371 N N . PHE A 1 183 ? -10.195 3.718 0.540 1.00 98.12 183 PHE A N 1
ATOM 1372 C CA . PHE A 1 183 ? -8.922 3.029 0.718 1.00 98.12 183 PHE A CA 1
ATOM 1373 C C . PHE A 1 183 ? -8.110 3.177 -0.558 1.00 98.12 183 PHE A C 1
ATOM 1375 O O . PHE A 1 183 ? -8.524 2.662 -1.598 1.00 98.12 183 PHE A O 1
ATOM 1382 N N . TYR A 1 184 ? -7.016 3.927 -0.463 1.00 98.44 184 TYR A N 1
ATOM 1383 C CA . TYR A 1 184 ? -6.087 4.213 -1.546 1.00 98.44 184 TYR A CA 1
ATOM 1384 C C . TYR A 1 184 ? -4.958 3.176 -1.571 1.00 98.44 184 TYR A C 1
ATOM 1386 O O . TYR A 1 184 ? -4.533 2.699 -0.519 1.00 98.44 184 TYR A O 1
ATOM 1394 N N . THR A 1 185 ? -4.495 2.816 -2.766 1.00 98.31 185 THR A N 1
ATOM 1395 C CA . THR A 1 185 ? -3.449 1.817 -3.008 1.00 98.31 185 THR A CA 1
ATOM 1396 C C . THR A 1 185 ? -2.530 2.271 -4.135 1.00 98.31 185 THR A C 1
ATOM 1398 O O . THR A 1 185 ? -3.011 2.418 -5.260 1.00 98.31 185 THR A O 1
ATOM 1401 N N . ASN A 1 186 ? -1.236 2.400 -3.862 1.00 97.56 186 ASN A N 1
ATOM 1402 C CA . ASN A 1 186 ? -0.196 2.581 -4.873 1.00 97.56 186 ASN A CA 1
ATOM 1403 C C . ASN A 1 186 ? 0.741 1.366 -4.881 1.00 97.56 186 ASN A C 1
ATOM 1405 O O . ASN A 1 186 ? 1.851 1.401 -4.348 1.00 97.56 186 ASN A O 1
ATOM 1409 N N . PHE A 1 187 ? 0.225 0.230 -5.357 1.00 97.31 187 PHE A N 1
ATOM 1410 C CA . PHE A 1 187 ? 1.056 -0.962 -5.498 1.00 97.31 187 PHE A CA 1
ATOM 1411 C C . PHE A 1 187 ? 1.919 -0.823 -6.738 1.00 97.31 187 PHE A C 1
ATOM 1413 O O . PHE A 1 187 ? 1.440 -0.351 -7.759 1.00 97.31 187 PHE A O 1
ATOM 1420 N N . SER A 1 188 ? 3.147 -1.313 -6.639 1.00 94.38 188 SER A N 1
ATOM 1421 C CA . SER A 1 188 ? 4.093 -1.345 -7.741 1.00 94.38 188 SER A CA 1
ATOM 1422 C C . SER A 1 188 ? 4.586 -2.776 -7.961 1.00 94.38 188 SER A C 1
ATOM 1424 O O . SER A 1 188 ? 5.635 -3.168 -7.445 1.00 94.38 188 SER A O 1
ATOM 1426 N N . PRO A 1 189 ? 3.784 -3.639 -8.617 1.00 95.12 189 PRO A N 1
ATOM 1427 C CA . PRO A 1 189 ? 4.167 -5.023 -8.840 1.00 95.12 189 PRO A CA 1
ATOM 1428 C C . PRO A 1 189 ? 5.491 -5.126 -9.610 1.00 95.12 189 PRO A C 1
ATOM 1430 O O . PRO A 1 189 ? 5.641 -4.547 -10.682 1.00 95.12 189 PRO A O 1
ATOM 1433 N N . SER A 1 190 ? 6.429 -5.913 -9.087 1.00 91.12 190 SER A N 1
ATOM 1434 C CA . SER A 1 190 ? 7.762 -6.114 -9.648 1.00 91.12 190 SER A CA 1
ATOM 1435 C C . SER A 1 190 ? 8.158 -7.589 -9.662 1.00 91.12 190 SER A C 1
ATOM 1437 O O . SER A 1 190 ? 7.917 -8.353 -8.721 1.00 91.12 190 SER A O 1
ATOM 1439 N N . LEU A 1 191 ? 8.806 -7.979 -10.760 1.00 88.88 191 LEU A N 1
ATOM 1440 C CA . LEU A 1 191 ? 9.449 -9.281 -10.951 1.00 88.88 191 LEU A CA 1
ATOM 1441 C C . LEU A 1 191 ? 10.982 -9.167 -11.009 1.00 88.88 191 LEU A C 1
ATOM 1443 O O . LEU A 1 191 ? 11.669 -10.191 -11.106 1.00 88.88 191 LEU A O 1
ATOM 1447 N N . ALA A 1 192 ? 11.527 -7.950 -10.958 1.00 76.31 192 ALA A N 1
ATOM 1448 C CA . ALA A 1 192 ? 12.918 -7.662 -11.279 1.00 76.31 192 ALA A CA 1
ATOM 1449 C C . ALA A 1 192 ? 13.854 -7.886 -10.080 1.00 76.31 192 ALA A C 1
ATOM 1451 O O . ALA A 1 192 ? 13.944 -7.050 -9.188 1.00 76.31 192 ALA A O 1
ATOM 1452 N N . ARG A 1 193 ? 14.615 -8.996 -10.085 1.00 71.31 193 ARG A N 1
ATOM 1453 C CA . ARG A 1 193 ? 15.735 -9.225 -9.148 1.00 71.31 193 ARG A CA 1
ATOM 1454 C C . ARG A 1 193 ? 17.017 -8.816 -9.809 1.00 71.31 193 ARG A C 1
ATOM 1456 O O . ARG A 1 193 ? 17.372 -9.382 -10.840 1.00 71.31 193 ARG A O 1
ATOM 1463 N N . LEU A 1 194 ? 17.788 -7.991 -9.116 1.00 72.31 194 LEU A N 1
ATOM 1464 C CA . LEU A 1 194 ? 19.217 -7.890 -9.355 1.00 72.31 194 LEU A CA 1
ATOM 1465 C C . LEU A 1 194 ? 19.944 -8.693 -8.267 1.00 72.31 194 LEU A C 1
ATOM 1467 O O . LEU A 1 194 ? 20.045 -8.249 -7.120 1.00 72.31 194 LEU A O 1
ATOM 1471 N N . PRO A 1 195 ? 20.413 -9.922 -8.575 1.00 68.44 195 PRO A N 1
ATOM 1472 C CA . PRO A 1 195 ? 21.173 -10.716 -7.622 1.00 68.44 195 PRO A CA 1
ATOM 1473 C C . PRO A 1 195 ? 22.362 -9.922 -7.078 1.00 68.44 195 PRO A C 1
ATOM 1475 O O . PRO A 1 195 ? 23.080 -9.281 -7.840 1.00 68.44 195 PRO A O 1
ATOM 1478 N N . PHE A 1 196 ? 22.582 -10.005 -5.764 1.00 68.62 196 PHE A N 1
ATOM 1479 C CA . PHE A 1 196 ? 23.663 -9.310 -5.051 1.00 68.62 196 PHE A CA 1
ATOM 1480 C C . PHE A 1 196 ? 23.570 -7.777 -5.035 1.00 68.62 196 PHE A C 1
ATOM 1482 O O . PHE A 1 196 ? 24.508 -7.128 -4.575 1.00 68.62 196 PHE A O 1
ATOM 1489 N N . PHE A 1 197 ? 22.444 -7.202 -5.464 1.00 74.00 197 PHE A N 1
ATOM 1490 C CA . PHE A 1 197 ? 22.207 -5.765 -5.418 1.00 74.00 197 PHE A CA 1
ATOM 1491 C C . PHE A 1 197 ? 20.943 -5.457 -4.595 1.00 74.00 197 PHE A C 1
ATOM 1493 O O . PHE A 1 197 ? 19.868 -5.250 -5.152 1.00 74.00 197 PHE A O 1
ATOM 1500 N N . PRO A 1 198 ? 21.047 -5.472 -3.251 1.00 65.25 198 PRO A N 1
ATOM 1501 C CA . PRO A 1 198 ? 19.896 -5.419 -2.343 1.00 65.25 198 PRO A CA 1
ATOM 1502 C C . PRO A 1 198 ? 19.171 -4.065 -2.321 1.00 65.25 198 PRO A C 1
ATOM 1504 O O . PRO A 1 198 ? 18.152 -3.948 -1.655 1.00 65.25 198 PRO A O 1
ATOM 1507 N N . ILE A 1 199 ? 19.695 -3.062 -3.032 1.00 74.25 199 ILE A N 1
ATOM 1508 C CA . ILE A 1 199 ? 19.083 -1.738 -3.180 1.00 74.25 199 ILE A CA 1
ATOM 1509 C C . ILE A 1 199 ? 18.283 -1.589 -4.479 1.00 74.25 199 ILE A C 1
ATOM 1511 O O . ILE A 1 199 ? 17.727 -0.528 -4.723 1.00 74.25 199 ILE A O 1
ATOM 1515 N N . ALA A 1 200 ? 18.222 -2.626 -5.325 1.00 74.25 200 ALA A N 1
ATOM 1516 C CA . ALA A 1 200 ? 17.464 -2.584 -6.579 1.00 74.25 200 ALA A CA 1
ATOM 1517 C C . ALA A 1 200 ? 15.985 -2.244 -6.356 1.00 74.25 200 ALA A C 1
ATOM 1519 O O . ALA A 1 200 ? 15.420 -1.477 -7.125 1.00 74.25 200 ALA A O 1
ATOM 1520 N N . ASP A 1 201 ? 15.403 -2.798 -5.288 1.00 70.81 201 ASP A N 1
ATOM 15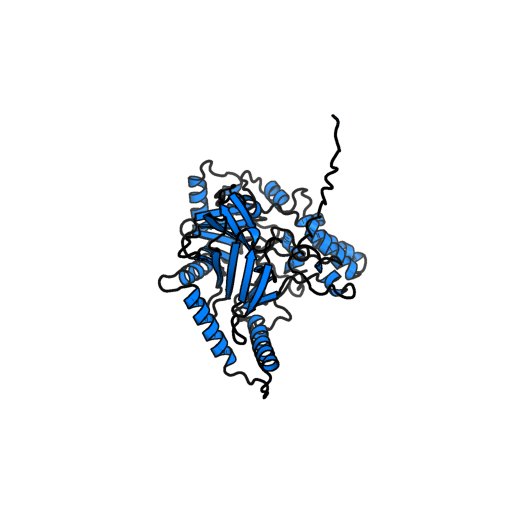21 C CA . ASP A 1 201 ? 13.977 -2.698 -4.976 1.00 70.81 201 ASP A CA 1
ATOM 1522 C C . ASP A 1 201 ? 13.503 -1.246 -4.829 1.00 70.81 201 ASP A C 1
ATOM 1524 O O . ASP A 1 201 ? 12.378 -0.946 -5.199 1.00 70.81 201 ASP A O 1
ATOM 1528 N N . TRP A 1 202 ? 14.357 -0.347 -4.329 1.00 77.69 202 TRP A N 1
ATOM 1529 C CA . TRP A 1 202 ? 14.052 1.083 -4.213 1.00 77.69 202 TRP A CA 1
ATOM 1530 C C . TRP A 1 202 ? 14.832 1.949 -5.209 1.00 77.69 202 TRP A C 1
ATOM 1532 O O . TRP A 1 202 ? 14.360 2.991 -5.657 1.00 77.69 202 TRP A O 1
ATOM 1542 N N . GLY A 1 203 ? 16.037 1.524 -5.591 1.00 81.81 203 GLY A N 1
ATOM 1543 C CA . GLY A 1 203 ? 16.919 2.258 -6.498 1.00 81.81 203 GLY A CA 1
ATOM 1544 C C . GLY A 1 203 ? 16.432 2.269 -7.943 1.00 81.81 203 GLY A C 1
ATOM 1545 O O . GLY A 1 203 ? 16.906 3.093 -8.724 1.00 81.81 203 GLY A O 1
ATOM 1546 N N . LEU A 1 204 ? 15.486 1.391 -8.287 1.00 86.88 204 LEU A N 1
ATOM 1547 C CA . LEU A 1 204 ? 14.866 1.265 -9.606 1.00 86.88 204 LEU A CA 1
ATOM 1548 C C . LEU A 1 204 ? 13.330 1.296 -9.523 1.00 86.88 204 LEU A C 1
ATOM 1550 O O . LEU A 1 204 ? 12.666 0.733 -10.383 1.00 86.88 204 LEU A O 1
ATOM 1554 N N . ASP A 1 205 ? 12.743 1.953 -8.515 1.00 86.81 205 ASP A N 1
ATOM 1555 C CA . ASP A 1 205 ? 11.276 1.985 -8.360 1.00 86.81 205 ASP A CA 1
ATOM 1556 C C . ASP A 1 205 ? 10.562 2.669 -9.548 1.00 86.81 205 ASP A C 1
ATOM 1558 O O . ASP A 1 205 ? 9.469 2.281 -9.931 1.00 86.81 205 ASP A O 1
ATOM 1562 N N . PHE A 1 206 ? 11.198 3.618 -10.246 1.00 88.75 206 PHE A N 1
ATOM 1563 C CA . PHE A 1 206 ? 10.654 4.144 -11.512 1.00 88.75 206 PHE A CA 1
ATOM 1564 C C . PHE A 1 206 ? 10.554 3.104 -12.649 1.00 88.75 206 PHE A C 1
ATOM 1566 O O . PHE A 1 206 ? 9.915 3.384 -13.665 1.00 88.75 206 PHE A O 1
ATOM 1573 N N . GLU A 1 207 ? 11.226 1.953 -12.524 1.00 90.56 207 GLU A N 1
ATOM 1574 C CA . GLU A 1 207 ? 11.162 0.823 -13.462 1.00 90.56 207 GLU A CA 1
ATOM 1575 C C . GLU A 1 207 ? 10.142 -0.240 -13.040 1.00 90.56 207 GLU A C 1
ATOM 1577 O O . GLU A 1 207 ? 10.030 -1.264 -13.714 1.00 90.56 207 GLU A O 1
ATOM 1582 N N . THR A 1 208 ? 9.459 -0.051 -11.910 1.00 89.88 208 THR A N 1
ATOM 1583 C CA . THR A 1 208 ? 8.430 -0.964 -11.413 1.00 89.88 208 THR A CA 1
ATOM 1584 C C . THR A 1 208 ? 7.033 -0.472 -11.822 1.00 89.88 208 THR A C 1
ATOM 1586 O O . THR A 1 208 ? 6.883 0.592 -12.428 1.00 89.88 208 THR A O 1
ATOM 1589 N N . ASP A 1 209 ? 6.012 -1.273 -11.504 1.00 90.94 209 ASP A N 1
ATOM 1590 C CA . ASP A 1 209 ? 4.609 -1.095 -11.891 1.00 90.94 209 ASP A CA 1
ATOM 1591 C C . ASP A 1 209 ? 4.296 -1.439 -13.359 1.00 90.94 209 ASP A C 1
ATOM 1593 O O . ASP A 1 209 ? 5.129 -1.442 -14.260 1.00 90.94 209 ASP A O 1
ATOM 1597 N N . TYR A 1 210 ? 3.041 -1.799 -13.611 1.00 97.00 210 TYR A N 1
ATOM 1598 C CA . TYR A 1 210 ? 2.571 -2.163 -14.935 1.00 97.00 210 TYR A CA 1
ATOM 1599 C C . TYR A 1 210 ? 1.127 -1.742 -15.168 1.00 97.00 210 TYR A C 1
ATOM 1601 O O . TYR A 1 210 ? 0.867 -0.919 -16.046 1.00 97.00 210 TYR A O 1
ATOM 1609 N N . ALA A 1 211 ? 0.162 -2.299 -14.437 1.00 98.38 211 ALA A N 1
ATOM 1610 C CA . ALA A 1 211 ? -1.232 -1.921 -14.610 1.00 98.38 211 ALA A CA 1
ATOM 1611 C C . ALA A 1 211 ? -2.101 -2.217 -13.395 1.00 98.38 211 ALA A C 1
ATOM 1613 O O . ALA A 1 211 ? -1.935 -3.218 -12.696 1.00 98.38 211 ALA A O 1
ATOM 1614 N N . VAL A 1 212 ? -3.136 -1.391 -13.251 1.00 98.81 212 VAL A N 1
ATOM 1615 C CA . VAL A 1 212 ? -4.263 -1.635 -12.358 1.00 98.81 212 VAL A CA 1
ATOM 1616 C C . VAL A 1 212 ? -5.562 -1.648 -13.147 1.00 98.81 212 VAL A C 1
ATOM 1618 O O . VAL A 1 212 ? -5.837 -0.776 -13.973 1.00 98.81 212 VAL A O 1
ATOM 1621 N N . VAL A 1 213 ? -6.390 -2.649 -12.871 1.00 98.81 213 VAL A N 1
ATOM 1622 C CA . VAL A 1 213 ? -7.714 -2.818 -13.474 1.00 98.81 213 VAL A CA 1
ATOM 1623 C C . VAL A 1 213 ? -8.769 -3.064 -12.409 1.00 98.81 213 VAL A C 1
ATOM 1625 O O . VAL A 1 213 ? -8.489 -3.658 -11.371 1.00 98.81 213 VAL A O 1
ATOM 1628 N N . TYR A 1 214 ? -10.002 -2.640 -12.667 1.00 98.75 214 TYR A N 1
ATOM 1629 C CA . TYR A 1 214 ? -11.148 -3.004 -11.841 1.00 98.75 214 TYR A CA 1
ATOM 1630 C C . TYR A 1 214 ? -11.924 -4.146 -12.497 1.00 98.75 214 TYR A C 1
ATOM 1632 O O . TYR A 1 214 ? -12.497 -3.968 -13.575 1.00 98.75 214 TYR A O 1
ATOM 1640 N N . ASP A 1 215 ? -11.992 -5.295 -11.823 1.00 98.19 215 ASP A N 1
ATOM 1641 C CA . ASP A 1 215 ? -12.831 -6.422 -12.233 1.00 98.19 215 ASP A CA 1
ATOM 1642 C C . ASP A 1 215 ? -14.214 -6.307 -11.581 1.00 98.19 215 ASP A C 1
ATOM 1644 O O . ASP A 1 215 ? -14.385 -6.456 -10.364 1.00 98.19 215 ASP A O 1
ATOM 1648 N N . ALA A 1 216 ? -15.233 -6.069 -12.410 1.00 96.94 216 ALA A N 1
ATOM 1649 C CA . ALA A 1 216 ? -16.607 -5.912 -11.951 1.00 96.94 216 ALA A CA 1
ATOM 1650 C C . ALA A 1 216 ? -17.233 -7.212 -11.411 1.00 96.94 216 ALA A C 1
ATOM 1652 O O . ALA A 1 216 ? -18.226 -7.148 -10.680 1.00 96.94 216 ALA A O 1
ATOM 1653 N N . ARG A 1 217 ? -16.693 -8.388 -11.757 1.00 96.19 217 ARG A N 1
ATOM 1654 C CA . ARG A 1 217 ? -17.160 -9.691 -11.253 1.00 96.19 217 ARG A CA 1
ATOM 1655 C C . ARG A 1 217 ? -16.658 -9.936 -9.838 1.00 96.19 217 ARG A C 1
ATOM 1657 O O . ARG A 1 217 ? -17.425 -10.391 -8.989 1.00 96.19 217 ARG A O 1
ATOM 1664 N N . GLU A 1 218 ? -15.400 -9.587 -9.591 1.00 97.25 218 GLU A N 1
ATOM 1665 C CA . GLU A 1 218 ? -14.746 -9.753 -8.290 1.00 97.25 218 GLU A CA 1
ATOM 1666 C C . GLU A 1 218 ? -14.954 -8.560 -7.348 1.00 97.25 218 GLU A C 1
ATOM 1668 O O . GLU A 1 218 ? -14.716 -8.679 -6.141 1.00 97.25 218 GLU A O 1
ATOM 1673 N N . HIS A 1 219 ? -15.439 -7.421 -7.861 1.00 97.88 219 HIS A N 1
ATOM 1674 C CA . HIS A 1 219 ? -15.542 -6.167 -7.109 1.00 97.88 219 HIS A CA 1
ATOM 1675 C C . HIS A 1 219 ? -14.211 -5.836 -6.421 1.00 97.88 219 HIS A C 1
ATOM 1677 O O . HIS A 1 219 ? -14.120 -5.736 -5.186 1.00 97.88 219 HIS A O 1
ATOM 1683 N N . ALA A 1 220 ? -13.157 -5.793 -7.233 1.00 98.44 220 ALA A N 1
ATOM 1684 C CA . ALA A 1 220 ? -11.784 -5.681 -6.777 1.00 98.44 220 ALA A CA 1
ATOM 1685 C C . ALA A 1 220 ? -10.936 -4.907 -7.786 1.00 98.44 220 ALA A C 1
ATOM 1687 O O . ALA A 1 220 ? -11.134 -5.019 -8.997 1.00 98.44 220 ALA A O 1
ATOM 1688 N N . LEU A 1 221 ? -9.973 -4.159 -7.259 1.00 98.88 221 LEU A N 1
ATOM 1689 C CA . LEU A 1 221 ? -8.828 -3.705 -8.033 1.00 98.88 221 LEU A CA 1
ATOM 1690 C C . LEU A 1 221 ? -7.843 -4.869 -8.143 1.00 98.88 221 LEU A C 1
ATOM 1692 O O . LEU A 1 221 ? -7.675 -5.628 -7.188 1.00 98.88 221 LEU A O 1
ATOM 1696 N N . LEU A 1 222 ? -7.193 -4.995 -9.287 1.00 98.88 222 LEU A N 1
ATOM 1697 C CA . LEU A 1 222 ? -6.103 -5.926 -9.519 1.00 98.88 222 LEU A CA 1
ATOM 1698 C C . LEU A 1 222 ? -4.928 -5.128 -10.059 1.00 98.88 222 LEU A C 1
ATOM 1700 O O . LEU A 1 222 ? -4.970 -4.687 -11.205 1.00 98.88 222 LEU A O 1
ATOM 1704 N N . HIS A 1 223 ? -3.925 -4.936 -9.212 1.00 98.81 223 HIS A N 1
ATOM 1705 C CA . HIS A 1 223 ? -2.608 -4.457 -9.616 1.00 98.81 223 HIS A CA 1
ATOM 1706 C C . HIS A 1 223 ? -1.807 -5.670 -10.062 1.00 98.81 223 HIS A C 1
ATOM 1708 O O . HIS A 1 223 ? -1.826 -6.693 -9.370 1.00 98.81 223 HIS A O 1
ATOM 1714 N N . PHE A 1 224 ? -1.165 -5.616 -11.222 1.00 98.38 224 PHE A N 1
ATOM 1715 C CA . PHE A 1 224 ? -0.451 -6.779 -11.730 1.00 98.38 224 PHE A CA 1
ATOM 1716 C C . PHE A 1 224 ? 0.698 -6.419 -12.655 1.00 98.38 224 PHE A C 1
ATOM 1718 O O . PHE A 1 224 ? 0.588 -5.460 -13.407 1.00 98.38 224 PHE A O 1
ATOM 1725 N N . VAL A 1 225 ? 1.729 -7.265 -12.657 1.00 97.69 225 VAL A N 1
ATOM 1726 C CA . VAL A 1 225 ? 2.727 -7.354 -13.728 1.00 97.69 225 VAL A CA 1
ATOM 1727 C C . VAL A 1 225 ? 2.810 -8.811 -14.198 1.00 97.69 225 VAL A C 1
ATOM 1729 O O . VAL A 1 225 ? 3.089 -9.708 -13.393 1.00 97.69 225 VAL A O 1
ATOM 1732 N N . PRO A 1 226 ? 2.524 -9.091 -15.476 1.00 97.50 226 PRO A N 1
ATOM 1733 C CA . PRO A 1 226 ? 2.708 -10.423 -16.026 1.00 97.50 226 PRO A CA 1
ATOM 1734 C C . PRO A 1 226 ? 4.184 -10.753 -16.280 1.00 97.50 226 PRO A C 1
ATOM 1736 O O . PRO A 1 226 ? 4.999 -9.865 -16.527 1.00 97.50 226 PRO A O 1
ATOM 1739 N N . ALA A 1 227 ? 4.527 -12.042 -16.319 1.00 96.31 227 ALA A N 1
ATOM 1740 C CA . ALA A 1 227 ? 5.876 -12.503 -16.644 1.00 96.31 227 ALA A CA 1
ATOM 1741 C C . ALA A 1 227 ? 6.351 -12.021 -18.024 1.00 96.31 227 ALA A C 1
ATOM 1743 O O . ALA A 1 227 ? 7.522 -11.668 -18.171 1.00 96.31 227 ALA A O 1
ATOM 1744 N N . SER A 1 228 ? 5.460 -11.961 -19.020 1.00 95.69 228 SER A N 1
ATOM 1745 C CA . SER A 1 228 ? 5.775 -11.408 -20.343 1.00 95.69 228 SER A CA 1
ATOM 1746 C C . SER A 1 228 ? 6.213 -9.938 -20.313 1.00 95.69 228 SER A C 1
ATOM 1748 O O . SER A 1 228 ? 6.987 -9.526 -21.176 1.00 95.69 228 SER A O 1
ATOM 1750 N N . ALA A 1 229 ? 5.792 -9.170 -19.304 1.00 95.75 229 ALA A N 1
ATOM 1751 C CA . ALA A 1 229 ? 6.139 -7.763 -19.133 1.00 95.75 229 ALA A CA 1
ATOM 1752 C C . ALA A 1 229 ? 7.185 -7.531 -18.029 1.00 95.75 229 ALA A C 1
ATOM 1754 O O . ALA A 1 229 ? 7.390 -6.396 -17.621 1.00 95.75 229 ALA A O 1
ATOM 1755 N N . ALA A 1 230 ? 7.869 -8.572 -17.543 1.00 92.25 230 ALA A N 1
ATOM 1756 C CA . ALA A 1 230 ? 8.775 -8.465 -16.396 1.00 92.25 230 ALA A CA 1
ATOM 1757 C C . ALA A 1 230 ? 10.000 -7.556 -16.618 1.00 92.25 230 ALA A C 1
ATOM 1759 O O . ALA A 1 230 ? 10.574 -7.063 -15.651 1.00 92.25 230 ALA A O 1
ATOM 1760 N N . ALA A 1 231 ? 10.445 -7.388 -17.866 1.00 90.88 231 ALA A N 1
ATOM 1761 C CA . ALA A 1 231 ? 11.627 -6.592 -18.191 1.00 90.88 231 ALA A CA 1
ATOM 1762 C C . ALA A 1 231 ? 11.279 -5.109 -18.352 1.00 90.88 231 ALA A C 1
ATOM 1764 O O . ALA A 1 231 ? 10.228 -4.788 -18.901 1.00 90.88 231 ALA A O 1
ATOM 1765 N N . TYR A 1 232 ? 12.197 -4.228 -17.951 1.00 89.00 232 TYR A N 1
ATOM 1766 C CA . TYR A 1 232 ? 12.133 -2.803 -18.260 1.00 89.00 232 TYR A CA 1
ATOM 1767 C C . TYR A 1 232 ? 12.886 -2.494 -19.575 1.00 89.00 232 TYR A C 1
ATOM 1769 O O . TYR A 1 232 ? 13.985 -3.022 -19.788 1.00 89.00 232 TYR A O 1
ATOM 1777 N N . PRO A 1 233 ? 12.340 -1.647 -20.471 1.00 92.25 233 PRO A N 1
ATOM 1778 C CA . PRO A 1 233 ? 10.988 -1.087 -20.422 1.00 92.25 233 PRO A CA 1
ATOM 1779 C C . PRO A 1 233 ? 9.912 -2.161 -20.659 1.00 92.25 233 PRO A C 1
ATOM 1781 O O . PRO A 1 233 ? 10.097 -3.057 -21.484 1.00 92.25 233 PRO A O 1
ATOM 1784 N N . HIS A 1 234 ? 8.780 -2.043 -19.959 1.00 94.94 234 HIS A N 1
ATOM 1785 C CA . HIS A 1 234 ? 7.700 -3.033 -20.005 1.00 94.94 234 HIS A CA 1
ATOM 1786 C C . HIS A 1 234 ? 7.008 -3.122 -21.369 1.00 94.94 234 HIS A C 1
ATOM 1788 O O . HIS A 1 234 ? 6.769 -2.113 -22.042 1.00 94.94 234 HIS A O 1
ATOM 1794 N N . ASP A 1 235 ? 6.593 -4.337 -21.742 1.00 96.19 235 ASP A N 1
ATOM 1795 C CA . ASP A 1 235 ? 5.702 -4.550 -22.884 1.00 96.19 235 ASP A CA 1
ATOM 1796 C C . ASP A 1 235 ? 4.235 -4.294 -22.499 1.00 96.19 235 ASP A C 1
ATOM 1798 O O . ASP A 1 235 ? 3.552 -5.122 -21.891 1.00 96.19 235 ASP A O 1
ATOM 1802 N N . PHE A 1 236 ? 3.716 -3.137 -22.907 1.00 97.44 236 PHE A N 1
ATOM 1803 C CA . PHE A 1 236 ? 2.318 -2.754 -22.697 1.00 97.44 236 PHE A CA 1
ATOM 1804 C C . PHE A 1 236 ? 1.356 -3.280 -23.775 1.00 97.44 236 PHE A C 1
ATOM 1806 O O . PHE A 1 236 ? 0.187 -2.882 -23.795 1.00 97.44 236 PHE A O 1
ATOM 1813 N N . SER A 1 237 ? 1.789 -4.182 -24.666 1.00 96.94 237 SER A N 1
ATOM 1814 C CA . SER A 1 237 ? 0.959 -4.750 -25.742 1.00 96.94 237 SER A CA 1
ATOM 1815 C C . SER A 1 237 ? -0.389 -5.298 -25.260 1.00 96.94 237 SER A C 1
ATOM 1817 O O . SER A 1 237 ? -1.393 -5.161 -25.961 1.00 96.94 237 SER A O 1
ATOM 1819 N N . LEU A 1 238 ? -0.440 -5.834 -24.039 1.00 97.44 238 LEU A N 1
ATOM 1820 C CA . LEU A 1 238 ? -1.650 -6.342 -23.395 1.00 97.44 238 LEU A CA 1
ATOM 1821 C C . LEU A 1 238 ? -2.703 -5.251 -23.121 1.00 97.44 238 LEU A C 1
ATOM 1823 O O . LEU A 1 238 ? -3.892 -5.477 -23.347 1.00 97.44 238 LEU A O 1
ATOM 1827 N N . VAL A 1 239 ? -2.294 -4.063 -22.661 1.00 98.00 239 VAL A N 1
ATOM 1828 C CA . VAL A 1 239 ? -3.207 -2.955 -22.298 1.00 98.00 239 VAL A CA 1
ATOM 1829 C C . VAL A 1 239 ? -3.378 -1.923 -23.418 1.00 98.00 239 VAL A C 1
ATOM 1831 O O . VAL A 1 239 ? -4.396 -1.223 -23.470 1.00 98.00 239 VAL A O 1
ATOM 1834 N N . ASN A 1 240 ? -2.433 -1.867 -24.360 1.00 98.25 240 ASN A N 1
ATOM 1835 C CA . ASN A 1 240 ? -2.409 -0.930 -25.484 1.00 98.25 240 ASN A CA 1
ATOM 1836 C C . ASN A 1 240 ? -3.727 -0.865 -26.276 1.00 98.25 240 ASN A C 1
ATOM 1838 O O . ASN A 1 240 ? -4.187 0.250 -26.523 1.00 98.25 240 ASN A O 1
ATOM 1842 N N . PRO A 1 241 ? -4.414 -1.977 -26.612 1.00 97.75 241 PRO A N 1
ATOM 1843 C CA . PRO A 1 241 ? -5.681 -1.909 -27.338 1.00 97.75 241 PRO A CA 1
ATOM 1844 C C . PRO A 1 241 ? -6.755 -1.057 -26.644 1.00 97.75 241 PRO A C 1
ATOM 1846 O O . PRO A 1 241 ? -7.548 -0.403 -27.319 1.00 97.75 241 PRO A O 1
ATOM 1849 N N . LEU A 1 242 ? -6.782 -1.044 -25.305 1.00 97.81 242 LEU A N 1
ATOM 1850 C CA . LEU A 1 242 ? -7.738 -0.250 -24.527 1.00 97.81 242 LEU A CA 1
ATOM 1851 C C . LEU A 1 242 ? -7.266 1.191 -24.321 1.00 97.81 242 LEU A C 1
ATOM 1853 O O . LEU A 1 242 ? -8.094 2.100 -24.311 1.00 97.81 242 LEU A O 1
ATOM 1857 N N . LEU A 1 243 ? -5.959 1.404 -24.156 1.00 98.06 243 LEU A N 1
ATOM 1858 C CA . LEU A 1 243 ? -5.397 2.718 -23.835 1.00 98.06 243 LEU A CA 1
ATOM 1859 C C . LEU A 1 243 ? -5.137 3.583 -25.075 1.00 98.06 243 LEU A C 1
ATOM 1861 O O . LEU A 1 243 ? -5.302 4.802 -25.020 1.00 98.06 243 LEU A O 1
ATOM 1865 N N . GLN A 1 244 ? -4.796 2.980 -26.214 1.00 98.19 244 GLN A N 1
ATOM 1866 C CA . GLN A 1 244 ? -4.663 3.674 -27.499 1.00 98.19 244 GLN A CA 1
ATOM 1867 C C . GLN A 1 244 ? -6.029 4.023 -28.079 1.00 98.19 244 GLN A C 1
ATOM 1869 O O . GLN A 1 244 ? -6.218 5.127 -28.568 1.00 98.19 244 GLN A O 1
ATOM 1874 N N . HIS A 1 245 ? -7.003 3.112 -28.004 1.00 97.25 245 HIS A N 1
ATOM 1875 C CA . HIS A 1 245 ? -8.312 3.276 -28.641 1.00 97.25 245 HIS A CA 1
ATOM 1876 C C . HIS A 1 245 ? -9.460 2.989 -27.660 1.00 97.25 245 HIS A C 1
ATOM 1878 O O . HIS A 1 245 ? -10.215 2.028 -27.846 1.00 97.25 245 HIS A O 1
ATOM 1884 N N . PRO A 1 246 ? -9.626 3.816 -26.608 1.00 95.81 246 PRO A N 1
ATOM 1885 C CA . PRO A 1 246 ? -10.621 3.554 -25.581 1.00 95.81 246 PRO A CA 1
ATOM 1886 C C . PRO A 1 246 ? -12.041 3.584 -26.163 1.00 95.81 246 PRO A C 1
ATOM 1888 O O . PRO A 1 246 ? -12.404 4.523 -26.879 1.00 95.81 246 PRO A O 1
ATOM 1891 N N . PRO A 1 247 ? -12.898 2.601 -25.834 1.00 95.88 247 PRO A N 1
ATOM 1892 C CA . PRO A 1 247 ? -14.306 2.668 -26.188 1.00 95.88 247 PRO A CA 1
ATOM 1893 C C . PRO A 1 247 ? -14.963 3.931 -25.614 1.00 95.88 247 PRO A C 1
ATOM 1895 O O . PRO A 1 247 ? -14.851 4.210 -24.423 1.00 95.88 247 PRO A O 1
ATOM 1898 N N . ALA A 1 248 ? -15.735 4.651 -26.433 1.00 91.00 248 ALA A N 1
ATOM 1899 C CA . ALA A 1 248 ? -16.350 5.927 -26.040 1.00 91.00 248 ALA A CA 1
ATOM 1900 C C . ALA A 1 248 ? -17.337 5.827 -24.854 1.00 91.00 248 ALA A C 1
ATOM 1902 O O . ALA A 1 248 ? -17.637 6.821 -24.196 1.00 91.00 248 ALA A O 1
ATOM 1903 N N . GLY A 1 249 ? -17.880 4.637 -24.575 1.00 94.75 249 GLY A N 1
ATOM 1904 C CA . GLY A 1 249 ? -18.827 4.419 -23.484 1.00 94.75 249 GLY A CA 1
ATOM 1905 C C . GLY A 1 249 ? -18.181 3.744 -22.279 1.00 94.75 249 GLY A C 1
ATOM 1906 O O . GLY A 1 249 ? -17.686 2.628 -22.408 1.00 94.75 249 GLY A O 1
ATOM 1907 N N . ARG A 1 250 ? -18.317 4.330 -21.079 1.00 94.06 250 ARG A N 1
ATOM 1908 C CA . ARG A 1 250 ? -17.795 3.760 -19.815 1.00 94.06 250 ARG A CA 1
ATOM 1909 C C . ARG A 1 250 ? -18.178 2.293 -19.602 1.00 94.06 250 ARG A C 1
ATOM 1911 O O . ARG A 1 250 ? -17.346 1.486 -19.215 1.00 94.06 250 ARG A O 1
ATOM 1918 N N . LYS A 1 251 ? -19.434 1.924 -19.885 1.00 96.31 251 LYS A N 1
ATOM 1919 C CA . LYS A 1 251 ? -19.880 0.523 -19.785 1.00 96.31 251 LYS A CA 1
ATOM 1920 C C . LYS A 1 251 ? -19.150 -0.379 -20.779 1.00 96.31 251 LYS A C 1
ATOM 1922 O O . LYS A 1 251 ? -18.812 -1.498 -20.424 1.00 96.31 251 LYS A O 1
ATOM 1927 N N . VAL A 1 252 ? -18.927 0.089 -22.005 1.00 97.81 252 VAL A N 1
ATOM 1928 C CA . VAL A 1 252 ? -18.231 -0.681 -23.046 1.00 97.81 252 VAL A CA 1
ATOM 1929 C C . VAL A 1 252 ? -16.756 -0.840 -22.687 1.00 97.81 252 VAL A C 1
ATOM 1931 O O . VAL A 1 252 ? -16.235 -1.944 -22.813 1.00 97.81 252 VAL A O 1
ATOM 1934 N N . LEU A 1 253 ? -16.124 0.220 -22.170 1.00 98.00 253 LEU A N 1
ATOM 1935 C CA . LEU A 1 253 ? -14.768 0.170 -21.627 1.00 98.00 253 LEU A CA 1
ATOM 1936 C C . LEU A 1 253 ? -14.673 -0.841 -20.476 1.00 98.00 253 LEU A C 1
ATOM 1938 O O . LEU A 1 253 ? -13.828 -1.723 -20.541 1.00 98.00 253 LEU A O 1
ATOM 1942 N N . GLN A 1 254 ? -15.587 -0.807 -19.497 1.00 98.31 254 GLN A N 1
ATOM 1943 C CA . GLN A 1 254 ? -15.615 -1.801 -18.415 1.00 98.31 254 GLN A CA 1
ATOM 1944 C C . GLN A 1 254 ? -15.730 -3.236 -18.949 1.00 98.31 254 GLN A C 1
ATOM 1946 O O . GLN A 1 254 ? -14.960 -4.092 -18.547 1.00 98.31 254 GLN A O 1
ATOM 1951 N N . HIS A 1 255 ? -16.631 -3.509 -19.899 1.00 98.00 255 HIS A N 1
ATOM 1952 C CA . HIS A 1 255 ? -16.741 -4.857 -20.479 1.00 98.00 255 HIS A CA 1
ATOM 1953 C C . HIS A 1 255 ? -15.475 -5.276 -21.237 1.00 98.00 255 HIS A C 1
ATOM 1955 O O . HIS A 1 255 ? -15.208 -6.467 -21.375 1.00 98.00 255 HIS A O 1
ATOM 1961 N N . ALA A 1 256 ? -14.739 -4.319 -21.803 1.00 98.38 256 ALA A N 1
ATOM 1962 C CA . ALA A 1 256 ? -13.475 -4.589 -22.468 1.00 98.38 256 ALA A CA 1
ATOM 1963 C C . ALA A 1 256 ? -12.366 -4.899 -21.450 1.00 98.38 256 ALA A C 1
ATOM 1965 O O . ALA A 1 256 ? -11.626 -5.856 -21.660 1.00 98.38 256 ALA A O 1
ATOM 1966 N N . VAL A 1 257 ? -12.335 -4.184 -20.320 1.00 98.56 257 VAL A N 1
ATOM 1967 C CA . VAL A 1 257 ? -11.477 -4.504 -19.169 1.00 98.56 257 VAL A CA 1
ATOM 1968 C C . VAL A 1 257 ? -11.817 -5.878 -18.593 1.00 98.56 257 VAL A C 1
ATOM 1970 O O . VAL A 1 257 ? -10.920 -6.692 -18.439 1.00 98.56 257 VAL A O 1
ATOM 1973 N N . ASP A 1 258 ? -13.094 -6.207 -18.381 1.00 97.94 258 ASP A N 1
ATOM 1974 C CA . ASP A 1 258 ? -13.499 -7.528 -17.872 1.00 97.94 258 ASP A CA 1
ATOM 1975 C C . ASP A 1 258 ? -13.030 -8.670 -18.797 1.00 97.94 258 ASP A C 1
ATOM 1977 O O . ASP A 1 258 ? -12.721 -9.771 -18.338 1.00 97.94 258 ASP A O 1
ATO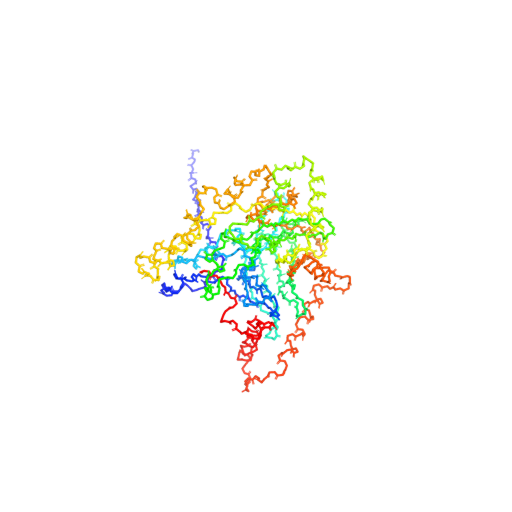M 1981 N N . ARG A 1 259 ? -12.978 -8.430 -20.118 1.00 97.94 259 ARG A N 1
ATOM 1982 C CA . ARG A 1 259 ? -12.422 -9.392 -21.086 1.00 97.94 259 ARG A CA 1
ATOM 1983 C C . ARG A 1 259 ? -10.903 -9.483 -21.004 1.00 97.94 259 ARG A C 1
ATOM 1985 O O . ARG A 1 259 ? -10.393 -10.594 -21.085 1.00 97.94 259 ARG A O 1
ATOM 1992 N N . LEU A 1 260 ? -10.212 -8.352 -20.847 1.00 98.31 260 LEU A N 1
ATOM 1993 C CA . LEU A 1 260 ? -8.767 -8.325 -20.620 1.00 98.31 260 LEU A CA 1
ATOM 1994 C C . LEU A 1 260 ? -8.421 -9.114 -19.355 1.00 98.31 260 LEU A C 1
ATOM 1996 O O . LEU A 1 260 ? -7.638 -10.051 -19.435 1.00 98.31 260 LEU A O 1
ATOM 2000 N N . VAL A 1 261 ? -9.094 -8.830 -18.235 1.00 98.12 261 VAL A N 1
ATOM 2001 C CA . VAL A 1 261 ? -8.899 -9.539 -16.964 1.00 98.12 261 VAL A CA 1
ATOM 2002 C C . VAL A 1 261 ? -9.147 -11.031 -17.128 1.00 98.12 261 VAL A C 1
ATOM 2004 O O . VAL A 1 261 ? -8.328 -11.825 -16.680 1.00 98.12 261 VAL A O 1
ATOM 2007 N N . ALA A 1 262 ? -10.225 -11.431 -17.812 1.00 97.25 262 ALA A N 1
ATOM 2008 C CA . ALA A 1 262 ? -10.525 -12.840 -18.076 1.00 97.25 262 ALA A CA 1
ATOM 2009 C C . ALA A 1 262 ? -9.445 -13.558 -18.911 1.00 97.25 262 ALA A C 1
ATOM 2011 O O . ALA A 1 262 ? -9.320 -14.778 -18.796 1.00 97.25 262 ALA A O 1
ATOM 2012 N N . GLY A 1 263 ? -8.669 -12.819 -19.707 1.00 97.25 263 GLY A N 1
ATOM 2013 C CA . GLY A 1 263 ? -7.542 -13.328 -20.488 1.00 97.25 263 GLY A CA 1
ATOM 2014 C C . GLY A 1 263 ? -6.199 -13.359 -19.753 1.00 97.25 263 GLY A C 1
ATOM 2015 O O . GLY A 1 263 ? -5.253 -13.887 -20.315 1.00 97.25 263 GLY A O 1
ATOM 2016 N N . LEU A 1 264 ? -6.097 -12.824 -18.529 1.00 97.56 264 LEU A N 1
ATOM 2017 C CA . LEU A 1 264 ? -4.866 -12.897 -17.729 1.00 97.56 264 LEU A CA 1
ATOM 2018 C C . LEU A 1 264 ? -4.692 -14.313 -17.160 1.00 97.56 264 LEU A C 1
ATOM 2020 O O . LEU A 1 264 ? -5.286 -14.641 -16.130 1.00 97.56 264 LEU A O 1
ATOM 2024 N N . ASP A 1 265 ? -3.918 -15.151 -17.845 1.00 95.00 265 ASP A N 1
ATOM 2025 C CA . ASP A 1 265 ? -3.647 -16.546 -17.474 1.00 95.00 265 ASP A CA 1
ATOM 2026 C C . ASP A 1 265 ? -2.167 -16.843 -17.188 1.00 95.00 265 ASP A C 1
ATOM 2028 O O . ASP A 1 265 ? -1.845 -17.893 -16.624 1.00 95.00 265 ASP A O 1
ATOM 2032 N N . GLU A 1 266 ? -1.271 -15.924 -17.535 1.00 96.75 266 GLU A N 1
ATOM 2033 C CA . GLU A 1 266 ? 0.157 -16.097 -17.322 1.00 96.75 266 GLU A CA 1
ATOM 2034 C C . GLU A 1 266 ? 0.582 -15.906 -15.852 1.00 96.75 266 GLU A C 1
ATOM 2036 O O . GLU A 1 266 ? -0.094 -15.224 -15.075 1.00 96.75 266 GLU A O 1
ATOM 2041 N N . PRO A 1 267 ? 1.712 -16.509 -15.440 1.00 98.19 267 PRO A N 1
ATOM 2042 C CA . PRO A 1 267 ? 2.334 -16.206 -14.158 1.00 98.19 267 PRO A CA 1
ATOM 2043 C C . PRO A 1 267 ? 2.810 -14.752 -14.076 1.00 98.19 267 PRO A C 1
ATOM 2045 O O . PRO A 1 267 ? 3.120 -14.133 -15.090 1.00 98.19 267 PRO A O 1
ATOM 2048 N N . GLY A 1 268 ? 2.946 -14.229 -12.863 1.00 97.19 268 GLY A N 1
ATOM 2049 C CA . GLY A 1 268 ? 3.424 -12.873 -12.611 1.00 97.19 268 GLY A CA 1
ATOM 2050 C C . GLY A 1 268 ? 3.308 -12.497 -11.139 1.00 97.19 268 GLY A C 1
ATOM 2051 O O . GLY A 1 268 ? 3.328 -13.369 -10.271 1.00 97.19 268 GLY A O 1
ATOM 2052 N N . VAL A 1 269 ? 3.150 -11.206 -10.859 1.00 97.88 269 VAL A N 1
ATOM 2053 C CA . VAL A 1 269 ? 2.700 -10.717 -9.549 1.00 97.88 269 VAL A CA 1
ATOM 2054 C C . VAL A 1 269 ? 1.306 -10.141 -9.708 1.00 97.88 269 VAL A C 1
ATOM 2056 O O . VAL A 1 269 ? 1.081 -9.293 -10.568 1.00 97.88 269 VAL A O 1
ATOM 2059 N N . TYR A 1 270 ? 0.382 -10.582 -8.860 1.00 98.62 270 TYR A N 1
ATOM 2060 C CA . TYR A 1 270 ? -1.001 -10.124 -8.844 1.00 98.62 270 TYR A CA 1
ATOM 2061 C C . TYR A 1 270 ? -1.399 -9.745 -7.420 1.00 98.62 270 TYR A C 1
ATOM 2063 O O . TYR A 1 270 ? -1.406 -10.594 -6.529 1.00 98.62 270 TYR A O 1
ATOM 2071 N N . VAL A 1 271 ? -1.773 -8.481 -7.212 1.00 98.81 271 VAL A N 1
ATOM 2072 C CA . VAL A 1 271 ? -2.262 -7.951 -5.935 1.00 98.81 271 VAL A CA 1
ATOM 2073 C C . VAL A 1 271 ? -3.717 -7.520 -6.098 1.00 98.81 271 VAL A C 1
ATOM 2075 O O . VAL A 1 271 ? -4.036 -6.488 -6.691 1.00 98.81 271 VAL A O 1
ATOM 2078 N N . ALA A 1 272 ? -4.625 -8.335 -5.566 1.00 98.81 272 ALA A N 1
ATOM 2079 C CA . ALA A 1 272 ? -6.053 -8.069 -5.578 1.00 98.81 272 ALA A CA 1
ATOM 2080 C C . ALA A 1 272 ? -6.468 -7.300 -4.314 1.00 98.81 272 ALA A C 1
ATOM 2082 O O . ALA A 1 272 ? -6.393 -7.826 -3.201 1.00 98.81 272 ALA A O 1
ATOM 2083 N N . ALA A 1 273 ? -6.958 -6.073 -4.485 1.00 98.81 273 ALA A N 1
ATOM 2084 C CA . ALA A 1 273 ? -7.475 -5.239 -3.408 1.00 98.81 273 ALA A CA 1
ATOM 2085 C C . ALA A 1 273 ? -9.003 -5.190 -3.448 1.00 98.81 273 ALA A C 1
ATOM 2087 O O . ALA A 1 273 ? -9.612 -4.902 -4.480 1.00 98.81 273 ALA A O 1
ATOM 2088 N N . GLY A 1 274 ? -9.650 -5.461 -2.314 1.00 98.31 274 GLY A N 1
ATOM 2089 C CA . GLY A 1 274 ? -11.093 -5.630 -2.296 1.00 98.31 274 GLY A CA 1
ATOM 2090 C C . GLY A 1 274 ? -11.772 -5.365 -0.956 1.00 98.31 274 GLY A C 1
ATOM 2091 O O . GLY A 1 274 ? -11.404 -5.923 0.075 1.00 98.31 274 GLY A O 1
ATOM 2092 N N . ALA A 1 275 ? -12.864 -4.596 -0.972 1.00 97.69 275 ALA A N 1
ATOM 2093 C CA . ALA A 1 275 ? -13.715 -4.406 0.204 1.00 97.69 275 ALA A CA 1
ATOM 2094 C C . ALA A 1 275 ? -14.456 -5.705 0.579 1.00 97.69 275 ALA A C 1
ATOM 2096 O O . ALA A 1 275 ? -14.914 -6.442 -0.294 1.00 97.69 275 ALA A O 1
ATOM 2097 N N . ARG A 1 276 ? -14.603 -6.007 1.873 1.00 95.19 276 ARG A N 1
ATOM 2098 C CA . ARG A 1 276 ? -15.266 -7.232 2.363 1.00 95.19 276 ARG A CA 1
ATOM 2099 C C . ARG A 1 276 ? -16.687 -7.396 1.836 1.00 95.19 276 ARG A C 1
ATOM 2101 O O . ARG A 1 276 ? -17.083 -8.450 1.350 1.00 95.19 276 ARG A O 1
ATOM 2108 N N . HIS A 1 277 ? -17.461 -6.334 1.983 1.00 87.00 277 HIS A N 1
ATOM 2109 C CA . HIS A 1 277 ? -18.724 -6.177 1.285 1.00 87.00 277 HIS A CA 1
ATOM 2110 C C . HIS A 1 277 ? -18.432 -5.391 0.014 1.00 87.00 277 HIS A C 1
ATOM 2112 O O . HIS A 1 277 ? -17.560 -4.526 0.066 1.00 87.00 277 HIS A O 1
ATOM 2118 N N . ARG A 1 278 ? -19.165 -5.669 -1.075 1.00 87.25 278 ARG A N 1
ATOM 2119 C CA . ARG A 1 278 ? -19.038 -4.961 -2.364 1.00 87.25 278 ARG A CA 1
ATOM 2120 C C . ARG A 1 278 ? -18.740 -3.475 -2.156 1.00 87.25 278 ARG A C 1
ATOM 2122 O O . ARG A 1 278 ? -19.361 -2.846 -1.290 1.00 87.25 278 ARG A O 1
ATOM 2129 N N . ASP A 1 279 ? -17.814 -2.935 -2.936 1.00 91.94 279 ASP A N 1
ATOM 2130 C CA . ASP A 1 279 ? -17.502 -1.511 -2.936 1.00 91.94 279 ASP A CA 1
ATOM 2131 C C . ASP A 1 279 ? -18.720 -0.669 -3.380 1.00 91.94 279 ASP A C 1
ATOM 2133 O O . ASP A 1 279 ? -19.751 -1.180 -3.832 1.00 91.94 279 ASP A O 1
ATOM 2137 N N . GLN A 1 280 ? -18.653 0.642 -3.159 1.00 93.88 280 GLN A N 1
ATOM 2138 C CA . GLN A 1 280 ? -19.623 1.619 -3.678 1.00 93.88 280 GLN A CA 1
ATOM 2139 C C . GLN A 1 280 ? -19.009 2.561 -4.721 1.00 93.88 280 GLN A C 1
ATOM 2141 O O . GLN A 1 280 ? -19.713 3.405 -5.291 1.00 93.88 280 GLN A O 1
ATOM 2146 N N . GLY A 1 281 ? -17.718 2.408 -4.977 1.00 95.88 281 GLY A N 1
ATOM 2147 C CA . GLY A 1 281 ? -16.940 3.202 -5.903 1.00 95.88 281 GLY A CA 1
ATOM 2148 C C . GLY A 1 281 ? -15.544 2.618 -6.013 1.00 95.88 281 GLY A C 1
ATOM 2149 O O . GLY A 1 281 ? -15.039 2.019 -5.062 1.00 95.88 281 GLY A O 1
ATOM 2150 N N . TYR A 1 282 ? -14.946 2.829 -7.172 1.00 97.88 282 TYR A N 1
ATOM 2151 C CA . TYR A 1 282 ? -13.585 2.444 -7.485 1.00 97.88 282 TYR A CA 1
ATOM 2152 C C . TYR A 1 282 ? -12.977 3.494 -8.406 1.00 97.88 282 TYR A C 1
ATOM 2154 O O . TYR A 1 282 ? -13.718 4.205 -9.092 1.00 97.88 282 TYR A O 1
ATOM 2162 N N . GLN A 1 283 ? -11.655 3.546 -8.437 1.00 98.06 283 GLN A N 1
ATOM 2163 C CA . GLN A 1 283 ? -10.882 4.303 -9.408 1.00 98.06 283 GLN A CA 1
ATOM 2164 C C . GLN A 1 283 ? -9.585 3.554 -9.689 1.00 98.06 283 GLN A C 1
ATOM 2166 O O . GLN A 1 283 ? -8.891 3.180 -8.750 1.00 98.06 283 GLN A O 1
ATOM 2171 N N . CYS A 1 284 ? -9.282 3.351 -10.966 1.00 98.69 284 CYS A N 1
ATOM 2172 C CA . CYS A 1 284 ? -7.947 3.052 -11.473 1.00 98.69 284 CYS A CA 1
ATOM 2173 C C . CYS A 1 284 ? -7.383 4.352 -12.049 1.00 98.69 284 CYS A C 1
ATOM 2175 O O . CYS A 1 284 ? -7.899 4.842 -13.060 1.00 98.69 284 CYS A O 1
ATOM 2177 N N . GLY A 1 285 ? -6.398 4.933 -11.373 1.00 97.94 285 GLY A N 1
ATOM 2178 C CA . GLY A 1 285 ? -5.831 6.234 -11.697 1.00 97.94 285 GLY A CA 1
ATOM 2179 C C . GLY A 1 285 ? -4.412 6.134 -12.231 1.00 97.94 285 GLY A C 1
ATOM 2180 O O . GLY A 1 285 ? -3.714 5.154 -11.985 1.00 97.94 285 GLY A O 1
ATOM 2181 N N . PHE A 1 286 ? -4.007 7.150 -12.986 1.00 97.50 286 PHE A N 1
ATOM 2182 C CA . PHE A 1 286 ? -2.605 7.330 -13.340 1.00 97.50 286 PHE A CA 1
ATOM 2183 C C . PHE A 1 286 ? -1.933 8.130 -12.227 1.00 97.50 286 PHE A C 1
ATOM 2185 O O . PHE A 1 286 ? -2.429 9.198 -11.868 1.00 97.50 286 PHE A O 1
ATOM 2192 N N . ASP A 1 287 ? -0.847 7.598 -11.681 1.00 95.38 287 ASP A N 1
ATOM 2193 C CA . ASP A 1 287 ? -0.017 8.306 -10.719 1.00 95.38 287 ASP A CA 1
ATOM 2194 C C . ASP A 1 287 ? 0.850 9.328 -11.464 1.00 95.38 287 ASP A C 1
ATOM 2196 O O . ASP A 1 287 ? 1.716 8.982 -12.267 1.00 95.38 287 ASP A O 1
ATOM 2200 N N . ASP A 1 288 ? 0.551 10.604 -11.243 1.00 90.31 288 ASP A N 1
ATOM 2201 C CA . ASP A 1 288 ? 1.252 11.754 -11.806 1.00 90.31 288 ASP A CA 1
ATOM 2202 C C . ASP A 1 288 ? 2.247 12.374 -10.815 1.00 90.31 288 ASP A C 1
ATOM 2204 O O . ASP A 1 288 ? 2.708 13.504 -11.012 1.00 90.31 288 ASP A O 1
ATOM 2208 N N . SER A 1 289 ? 2.593 11.639 -9.753 1.00 92.88 289 SER A N 1
ATOM 2209 C CA . SER A 1 289 ? 3.600 12.056 -8.790 1.00 92.88 289 SER A CA 1
ATOM 2210 C C . SER A 1 289 ? 4.960 12.313 -9.454 1.00 92.88 289 SER A C 1
ATOM 2212 O O . SER A 1 289 ? 5.353 11.705 -10.454 1.00 92.88 289 SER A O 1
ATOM 2214 N N . ALA A 1 290 ? 5.716 13.253 -8.885 1.00 93.81 290 ALA A N 1
ATOM 2215 C CA . ALA A 1 290 ? 7.031 13.645 -9.385 1.00 93.81 290 ALA A CA 1
ATOM 2216 C C . ALA A 1 290 ? 8.126 12.640 -8.972 1.00 93.81 290 ALA A C 1
ATOM 2218 O O . ALA A 1 290 ? 9.151 13.028 -8.404 1.00 93.81 290 ALA A O 1
ATOM 2219 N N . ILE A 1 291 ? 7.918 11.351 -9.259 1.00 93.00 291 ILE A N 1
ATOM 2220 C CA . ILE A 1 291 ? 8.807 10.265 -8.830 1.00 93.00 291 ILE A CA 1
ATOM 2221 C C . ILE A 1 291 ? 10.229 10.422 -9.378 1.00 93.00 291 ILE A C 1
ATOM 2223 O O . ILE A 1 291 ? 11.195 10.217 -8.653 1.00 93.00 291 ILE A O 1
ATOM 2227 N N . CYS A 1 292 ? 10.383 10.885 -10.622 1.00 94.81 292 CYS A N 1
ATOM 2228 C CA . CYS A 1 292 ? 11.697 11.020 -11.253 1.00 94.81 292 CYS A CA 1
ATOM 2229 C C . CYS A 1 292 ? 12.599 12.054 -10.550 1.00 94.81 292 CYS A C 1
ATOM 2231 O O . CYS A 1 292 ? 13.723 11.703 -10.174 1.00 94.81 292 CYS A O 1
ATOM 2233 N N . PRO A 1 293 ? 12.145 13.304 -10.312 1.00 95.38 293 PRO A N 1
ATOM 2234 C CA . PRO A 1 293 ? 12.873 14.248 -9.468 1.00 95.38 293 PRO A CA 1
ATOM 2235 C C . PRO A 1 293 ? 13.162 13.719 -8.059 1.00 95.38 293 PRO A C 1
ATOM 2237 O O . PRO A 1 293 ? 14.286 13.885 -7.590 1.00 95.38 293 PRO A O 1
ATOM 2240 N N . HIS A 1 294 ? 12.184 13.068 -7.418 1.00 94.75 294 HIS A N 1
ATOM 2241 C CA . HIS A 1 294 ? 12.316 12.525 -6.061 1.00 94.75 294 HIS A CA 1
ATOM 2242 C C . HIS A 1 294 ? 13.408 11.452 -5.974 1.00 94.75 294 HIS A C 1
ATOM 2244 O O . HIS A 1 294 ? 14.411 11.625 -5.282 1.00 94.75 294 HIS A O 1
ATOM 2250 N N . GLN A 1 295 ? 13.283 10.391 -6.771 1.00 93.75 295 GLN A N 1
ATOM 2251 C CA . GLN A 1 295 ? 14.221 9.274 -6.776 1.00 93.75 295 GLN A CA 1
ATOM 2252 C C . GLN A 1 295 ? 15.612 9.680 -7.277 1.00 93.75 295 GLN A C 1
ATOM 2254 O O . GLN A 1 295 ? 16.610 9.218 -6.733 1.00 93.75 295 GLN A O 1
ATOM 2259 N N . SER A 1 296 ? 15.716 10.583 -8.263 1.00 95.19 296 SER A N 1
ATOM 2260 C CA . SER A 1 296 ? 17.031 11.071 -8.715 1.00 95.19 296 SER A CA 1
ATOM 2261 C C . SER A 1 296 ? 17.760 11.837 -7.613 1.00 95.19 296 SER A C 1
ATOM 2263 O O . SER A 1 296 ? 18.975 11.727 -7.496 1.00 95.19 296 SER A O 1
ATOM 2265 N N . ALA A 1 297 ? 17.033 12.593 -6.785 1.00 94.50 297 ALA A N 1
ATOM 2266 C CA . ALA A 1 297 ? 17.624 13.311 -5.664 1.00 94.50 297 ALA A CA 1
ATOM 2267 C C . ALA A 1 297 ? 18.123 12.344 -4.573 1.00 94.50 297 ALA A C 1
ATOM 2269 O O . ALA A 1 297 ? 19.215 12.540 -4.035 1.00 94.50 297 ALA A O 1
ATOM 2270 N N . ILE A 1 298 ? 17.364 11.277 -4.297 1.00 93.19 298 ILE A N 1
ATOM 2271 C CA . ILE A 1 298 ? 17.774 10.194 -3.391 1.00 93.19 298 ILE A CA 1
ATOM 2272 C C . ILE A 1 298 ? 19.021 9.483 -3.932 1.00 93.19 298 ILE A C 1
ATOM 2274 O O . ILE A 1 298 ? 20.004 9.305 -3.204 1.00 93.19 298 ILE A O 1
ATOM 2278 N N . ALA A 1 299 ? 19.015 9.120 -5.217 1.00 92.19 299 ALA A N 1
ATOM 2279 C CA . ALA A 1 299 ? 20.128 8.453 -5.883 1.00 92.19 299 ALA A CA 1
ATOM 2280 C C . ALA A 1 299 ? 21.398 9.320 -5.888 1.00 92.19 299 ALA A C 1
ATOM 2282 O O . ALA A 1 299 ? 22.460 8.830 -5.510 1.00 92.19 299 ALA A O 1
ATOM 2283 N N . ASP A 1 300 ? 21.300 10.610 -6.228 1.00 93.25 300 ASP A N 1
ATOM 2284 C CA . ASP A 1 300 ? 22.428 11.553 -6.202 1.00 93.25 300 ASP A CA 1
ATOM 2285 C C . ASP A 1 300 ? 23.085 11.621 -4.817 1.00 93.25 300 ASP A C 1
ATOM 2287 O O . ASP A 1 300 ? 24.308 11.473 -4.692 1.00 93.25 300 ASP A O 1
ATOM 2291 N N . ARG A 1 301 ? 22.278 11.790 -3.761 1.00 91.62 301 ARG A N 1
ATOM 2292 C CA . ARG A 1 301 ? 22.771 11.831 -2.377 1.00 91.62 301 ARG A CA 1
ATOM 2293 C C . ARG A 1 301 ? 23.437 10.520 -1.977 1.00 91.62 301 ARG A C 1
ATOM 2295 O O . ARG A 1 301 ? 24.539 10.548 -1.429 1.00 91.62 301 ARG A O 1
ATOM 2302 N N . THR A 1 302 ? 22.830 9.394 -2.337 1.00 89.44 302 THR A N 1
ATOM 2303 C CA . THR A 1 302 ? 23.365 8.054 -2.077 1.00 89.44 302 THR A CA 1
ATOM 2304 C C . THR A 1 302 ? 24.714 7.842 -2.765 1.00 89.44 302 THR A C 1
ATOM 2306 O O . THR A 1 302 ? 25.702 7.487 -2.121 1.00 89.44 302 THR A O 1
ATOM 2309 N N . ILE A 1 303 ? 24.789 8.098 -4.074 1.00 90.25 303 ILE A N 1
ATOM 2310 C CA . ILE A 1 303 ? 26.006 7.940 -4.886 1.00 90.25 303 ILE A CA 1
ATOM 2311 C C . ILE A 1 303 ? 27.124 8.832 -4.340 1.00 90.25 303 ILE A C 1
ATOM 2313 O O . ILE A 1 303 ? 28.258 8.377 -4.156 1.00 90.25 303 ILE A O 1
ATOM 2317 N N . THR A 1 304 ? 26.787 10.080 -4.005 1.00 90.81 304 THR A N 1
ATOM 2318 C CA . THR A 1 304 ? 27.715 11.032 -3.390 1.00 90.81 304 THR A CA 1
ATOM 2319 C C . THR A 1 304 ? 28.218 10.526 -2.035 1.00 90.81 304 THR A C 1
ATOM 2321 O O . THR A 1 304 ? 29.419 10.588 -1.766 1.00 90.81 304 THR A O 1
ATOM 2324 N N . ALA A 1 305 ? 27.336 9.972 -1.197 1.00 87.38 305 ALA A N 1
ATOM 2325 C CA . ALA A 1 305 ? 27.684 9.435 0.117 1.00 87.38 305 ALA A CA 1
ATOM 2326 C C . ALA A 1 305 ? 28.584 8.187 0.044 1.00 87.38 305 ALA A C 1
ATOM 2328 O O . ALA A 1 305 ? 29.409 7.980 0.936 1.00 87.38 305 ALA A O 1
ATOM 2329 N N . PHE A 1 306 ? 28.477 7.380 -1.017 1.00 86.56 306 PHE A N 1
ATOM 2330 C CA . PHE A 1 306 ? 29.384 6.252 -1.259 1.00 86.56 306 PHE A CA 1
ATOM 2331 C C . PHE A 1 306 ? 30.771 6.668 -1.767 1.00 86.56 306 PHE A C 1
ATOM 2333 O O . PHE A 1 306 ? 31.689 5.845 -1.730 1.00 86.56 306 PHE A O 1
ATOM 2340 N N . ALA A 1 307 ? 30.943 7.916 -2.220 1.00 88.00 307 ALA A N 1
ATOM 2341 C CA . ALA A 1 307 ? 32.206 8.455 -2.730 1.00 88.00 307 ALA A CA 1
ATOM 2342 C C . ALA A 1 307 ? 32.878 7.532 -3.772 1.00 88.00 307 ALA A C 1
ATOM 2344 O O . ALA A 1 307 ? 34.072 7.219 -3.688 1.00 88.00 307 ALA A O 1
ATOM 2345 N N . LEU A 1 308 ? 32.091 7.062 -4.746 1.00 87.56 308 LEU A N 1
ATOM 2346 C CA . LEU A 1 308 ? 32.554 6.137 -5.779 1.00 87.56 308 LEU A CA 1
ATOM 2347 C C . LEU A 1 308 ? 33.682 6.756 -6.633 1.00 87.56 308 LEU A C 1
ATOM 2349 O O . LEU A 1 308 ? 33.713 7.970 -6.846 1.00 87.56 308 LEU A O 1
ATOM 2353 N N . PRO A 1 309 ? 34.610 5.951 -7.188 1.00 91.31 309 PRO A N 1
ATOM 2354 C CA . PRO A 1 309 ? 35.589 6.462 -8.145 1.00 91.31 309 PRO A CA 1
ATOM 2355 C C . PRO A 1 309 ? 34.894 7.099 -9.367 1.00 91.31 309 PRO A C 1
ATOM 2357 O O . PRO A 1 309 ? 33.863 6.577 -9.790 1.00 91.31 309 PRO A O 1
ATOM 2360 N N . PRO A 1 310 ? 35.468 8.136 -10.016 1.00 89.44 310 PRO A N 1
ATOM 2361 C CA . PRO A 1 310 ? 34.764 8.938 -11.030 1.00 89.44 310 PRO A CA 1
ATOM 2362 C C . PRO A 1 310 ? 34.127 8.151 -12.184 1.00 89.44 310 PRO A C 1
ATOM 2364 O O . PRO A 1 310 ? 33.067 8.516 -12.681 1.00 89.44 310 PRO A O 1
ATOM 2367 N N . LEU A 1 311 ? 34.762 7.054 -12.613 1.00 87.19 311 LEU A N 1
ATOM 2368 C CA . LEU A 1 311 ? 34.204 6.180 -13.647 1.00 87.19 311 LEU A CA 1
ATOM 2369 C C . LEU A 1 311 ? 32.923 5.472 -13.175 1.00 87.19 311 LEU A C 1
ATOM 2371 O O . LEU A 1 311 ? 31.972 5.359 -13.941 1.00 87.19 311 LEU A O 1
ATOM 2375 N N . PHE A 1 312 ? 32.903 4.989 -11.931 1.00 88.94 312 PHE A N 1
ATOM 2376 C CA . PHE A 1 312 ? 31.751 4.297 -11.355 1.00 88.94 312 PHE A CA 1
ATOM 2377 C C . PHE A 1 312 ? 30.644 5.267 -10.949 1.00 88.94 312 PHE A C 1
ATOM 2379 O O . PHE A 1 312 ? 29.482 4.912 -11.095 1.00 88.94 312 PHE A O 1
ATOM 2386 N N . ASP A 1 313 ? 30.991 6.481 -10.513 1.00 91.19 313 ASP A N 1
ATOM 2387 C CA . ASP A 1 313 ? 30.028 7.556 -10.246 1.00 91.19 313 ASP A CA 1
ATOM 2388 C C . ASP A 1 313 ? 29.185 7.853 -11.497 1.00 91.19 313 ASP A C 1
ATOM 2390 O O . ASP A 1 313 ? 27.966 7.706 -11.470 1.00 91.19 313 ASP A O 1
ATOM 2394 N N . GLY A 1 314 ? 29.830 8.118 -12.640 1.00 90.62 314 GLY A N 1
ATOM 2395 C CA . GLY A 1 314 ? 29.115 8.369 -13.893 1.00 90.62 314 GLY A CA 1
ATOM 2396 C C . GLY A 1 314 ? 28.253 7.188 -14.358 1.00 90.62 314 GLY A C 1
ATOM 2397 O O . GLY A 1 314 ? 27.166 7.395 -14.892 1.00 90.62 314 GLY A O 1
ATOM 2398 N N . ILE A 1 315 ? 28.700 5.944 -14.150 1.00 90.00 315 ILE A N 1
ATOM 2399 C CA . ILE A 1 315 ? 27.892 4.752 -14.465 1.00 90.00 315 ILE A CA 1
ATOM 2400 C C . ILE A 1 315 ? 26.679 4.660 -13.533 1.00 90.00 315 ILE A C 1
ATOM 2402 O O . ILE A 1 315 ? 25.574 4.423 -14.013 1.00 90.00 315 ILE A O 1
ATOM 2406 N N . ALA A 1 316 ? 26.870 4.870 -12.229 1.00 89.62 316 ALA A N 1
ATOM 2407 C CA . ALA A 1 316 ? 25.801 4.793 -11.242 1.00 89.62 316 ALA A CA 1
ATOM 2408 C C . ALA A 1 316 ? 24.716 5.843 -11.509 1.00 89.62 316 ALA A C 1
ATOM 2410 O O . ALA A 1 316 ? 23.539 5.504 -11.526 1.00 89.62 316 ALA A O 1
ATOM 2411 N N . ARG A 1 317 ? 25.096 7.089 -11.809 1.00 93.00 317 ARG A N 1
ATOM 2412 C CA . ARG A 1 317 ? 24.135 8.163 -12.107 1.00 93.00 317 ARG A CA 1
ATOM 2413 C C . ARG A 1 317 ? 23.308 7.863 -13.350 1.00 93.00 317 ARG A C 1
ATOM 2415 O O . ARG A 1 317 ? 22.090 7.970 -13.315 1.00 93.00 317 ARG A O 1
ATOM 2422 N N . ASN A 1 318 ? 23.951 7.393 -14.421 1.00 91.44 318 ASN A N 1
ATOM 2423 C CA . ASN A 1 318 ? 23.252 7.002 -15.650 1.00 91.44 318 ASN A CA 1
ATOM 2424 C C . ASN A 1 318 ? 22.325 5.786 -15.476 1.00 91.44 318 ASN A C 1
ATOM 2426 O O . ASN A 1 318 ? 21.482 5.560 -16.339 1.00 91.44 318 ASN A O 1
ATOM 2430 N N . ALA A 1 319 ? 22.507 4.991 -14.416 1.00 88.12 319 ALA A N 1
ATOM 2431 C CA . ALA A 1 319 ? 21.699 3.807 -14.141 1.00 88.12 319 ALA A CA 1
ATOM 2432 C C . ALA A 1 319 ? 20.578 4.059 -13.117 1.00 88.12 319 ALA A C 1
ATOM 2434 O O . ALA A 1 319 ? 19.501 3.501 -13.271 1.00 88.12 319 ALA A O 1
ATOM 2435 N N . PHE A 1 320 ? 20.821 4.872 -12.082 1.00 90.62 320 PHE A N 1
ATOM 2436 C CA . PHE A 1 320 ? 19.924 4.999 -10.923 1.00 90.62 320 PHE A CA 1
ATOM 2437 C C . PHE A 1 320 ? 19.223 6.353 -10.807 1.00 90.62 320 PHE A C 1
ATOM 2439 O O . PHE A 1 320 ? 18.204 6.456 -10.125 1.00 90.62 320 PHE A O 1
ATOM 2446 N N . GLU A 1 321 ? 19.721 7.406 -11.462 1.00 94.31 321 GLU A N 1
ATOM 2447 C CA . GLU A 1 321 ? 18.974 8.660 -11.520 1.00 94.31 321 GLU A CA 1
ATOM 2448 C C . GLU A 1 321 ? 17.888 8.553 -12.593 1.00 94.31 321 GLU A C 1
ATOM 2450 O O . GLU A 1 321 ? 18.171 8.549 -13.793 1.00 94.31 321 GLU A O 1
ATOM 2455 N N . CYS A 1 322 ? 16.626 8.515 -12.162 1.00 94.69 322 CYS A N 1
ATOM 2456 C CA . CYS A 1 322 ? 15.466 8.450 -13.053 1.00 94.69 322 CYS A CA 1
ATOM 2457 C C . CYS A 1 322 ? 15.522 9.511 -14.163 1.00 94.69 322 CYS A C 1
ATOM 2459 O O . CYS A 1 322 ? 15.261 9.201 -15.317 1.00 94.69 322 CYS A O 1
ATOM 2461 N N . ASN A 1 323 ? 15.946 10.743 -13.857 1.00 94.44 323 ASN A N 1
ATOM 2462 C CA . ASN A 1 323 ? 16.050 11.833 -14.836 1.00 94.44 323 ASN A CA 1
ATOM 2463 C C . ASN A 1 323 ? 17.122 11.605 -15.922 1.00 94.44 323 ASN A C 1
ATOM 2465 O O . ASN A 1 323 ? 17.105 12.282 -16.951 1.00 94.44 323 ASN A O 1
ATOM 2469 N N . HIS A 1 324 ? 18.071 10.689 -15.706 1.00 93.69 324 HIS A N 1
ATOM 2470 C CA . HIS A 1 324 ? 19.023 10.265 -16.732 1.00 93.69 324 HIS A CA 1
ATOM 2471 C C . HIS A 1 324 ? 18.466 9.148 -17.620 1.00 93.69 324 HIS A C 1
ATOM 2473 O O . HIS A 1 324 ? 18.768 9.122 -18.814 1.00 93.69 324 HIS A O 1
ATOM 2479 N N . VAL A 1 325 ? 17.632 8.265 -17.065 1.00 91.94 325 VAL A N 1
ATOM 2480 C CA . VAL A 1 325 ? 17.018 7.143 -17.794 1.00 91.94 325 VAL A CA 1
ATOM 2481 C C . VAL A 1 325 ? 15.757 7.580 -18.551 1.00 91.94 325 VAL A C 1
ATOM 2483 O O . VAL A 1 325 ? 15.530 7.176 -19.691 1.00 91.94 325 VAL A O 1
ATOM 2486 N N . VAL A 1 326 ? 14.951 8.447 -17.942 1.00 94.00 326 VAL A N 1
ATOM 2487 C CA . VAL A 1 326 ? 13.678 8.956 -18.452 1.00 94.00 326 VAL A CA 1
ATOM 2488 C C . VAL A 1 326 ? 13.819 10.443 -18.760 1.00 94.00 326 VAL A C 1
ATOM 2490 O O . VAL A 1 326 ? 13.847 11.290 -17.873 1.00 94.00 326 VAL A O 1
ATOM 2493 N N . SER A 1 327 ? 13.877 10.773 -20.050 1.00 91.81 327 SER A N 1
ATOM 2494 C CA . SER A 1 327 ? 14.045 12.155 -20.516 1.00 91.81 327 SER A CA 1
ATOM 2495 C C . SER A 1 327 ? 12.731 12.926 -20.704 1.00 91.81 327 SER A C 1
ATOM 2497 O O . SER A 1 327 ? 12.760 14.088 -21.111 1.00 91.81 327 SER A O 1
ATOM 2499 N N . ASP A 1 328 ? 11.577 12.282 -20.508 1.00 95.06 328 ASP A N 1
ATOM 2500 C CA . ASP A 1 328 ? 10.277 12.936 -20.672 1.00 95.06 328 ASP A CA 1
ATOM 2501 C C . ASP A 1 328 ? 10.000 13.882 -19.485 1.00 95.06 328 ASP A C 1
ATOM 2503 O O . ASP A 1 328 ? 10.101 13.461 -18.331 1.00 95.06 328 ASP A O 1
ATOM 2507 N N . PRO A 1 329 ? 9.636 15.157 -19.723 1.00 91.19 329 PRO A N 1
ATOM 2508 C CA . PRO A 1 329 ? 9.394 16.124 -18.650 1.00 91.19 329 PRO A CA 1
ATOM 2509 C C . PRO A 1 329 ? 8.174 15.796 -17.776 1.00 91.19 329 PRO A C 1
ATOM 2511 O O . PRO A 1 329 ? 8.037 16.370 -16.699 1.00 91.19 329 PRO A O 1
ATOM 2514 N N . GLN A 1 330 ? 7.283 14.909 -18.225 1.00 91.88 330 GLN A N 1
ATOM 2515 C CA . GLN A 1 330 ? 6.164 14.382 -17.438 1.00 91.88 330 GLN A CA 1
ATOM 2516 C C . GLN A 1 330 ? 6.531 13.071 -16.713 1.00 91.88 330 GLN A C 1
ATOM 2518 O O . GLN A 1 330 ? 5.644 12.350 -16.255 1.00 91.88 330 GLN A O 1
ATOM 2523 N N . GLY A 1 331 ? 7.825 12.749 -16.610 1.00 93.81 331 GLY A N 1
ATOM 2524 C CA . GLY A 1 331 ? 8.325 11.578 -15.894 1.00 93.81 331 GLY A CA 1
ATOM 2525 C C . GLY A 1 331 ? 7.990 10.247 -16.581 1.00 93.81 331 GLY A C 1
ATOM 2526 O O . GLY A 1 331 ? 7.662 10.224 -17.775 1.00 93.81 331 GLY A O 1
ATOM 2527 N N . PRO A 1 332 ? 8.060 9.123 -15.840 1.00 94.44 332 PRO A N 1
ATOM 2528 C CA . PRO A 1 332 ? 7.837 7.785 -16.394 1.00 94.44 332 PRO A CA 1
ATOM 2529 C C . PRO A 1 332 ? 6.461 7.638 -17.052 1.00 94.44 332 PRO A C 1
ATOM 2531 O O . PRO A 1 332 ? 6.359 7.121 -18.165 1.00 94.44 332 PRO A O 1
ATOM 2534 N N . LEU A 1 333 ? 5.410 8.195 -16.437 1.00 95.31 333 LEU A N 1
ATOM 2535 C CA . LEU A 1 333 ? 4.064 8.187 -17.007 1.00 95.31 333 LEU A CA 1
ATOM 2536 C C . LEU A 1 333 ? 4.006 8.890 -18.374 1.00 95.31 333 LEU A C 1
ATOM 2538 O O . LEU A 1 333 ? 3.409 8.367 -19.319 1.00 95.31 333 LEU A O 1
ATOM 2542 N N . GLY A 1 334 ? 4.627 10.067 -18.492 1.00 95.69 334 GLY A N 1
ATOM 2543 C CA . GLY A 1 334 ? 4.733 10.808 -19.750 1.00 95.69 334 GLY A CA 1
ATOM 2544 C C . GLY A 1 334 ? 5.422 10.004 -20.844 1.00 95.69 334 GLY A C 1
ATOM 2545 O O . GLY A 1 334 ? 4.860 9.805 -21.928 1.00 95.69 334 GLY A O 1
ATOM 2546 N N . ALA A 1 335 ? 6.596 9.461 -20.512 1.00 95.56 335 ALA A N 1
ATOM 2547 C CA . ALA A 1 335 ? 7.387 8.632 -21.411 1.00 95.56 335 ALA A CA 1
ATOM 2548 C C . ALA A 1 335 ? 6.592 7.413 -21.902 1.00 95.56 335 ALA A C 1
ATOM 2550 O O . ALA A 1 335 ? 6.502 7.178 -23.110 1.00 95.56 335 ALA A O 1
ATOM 2551 N N . CYS A 1 336 ? 5.938 6.688 -20.989 1.00 95.38 336 CYS A N 1
ATOM 2552 C CA . CYS A 1 336 ? 5.088 5.543 -21.304 1.00 95.38 336 CYS A CA 1
ATOM 2553 C C . CYS A 1 336 ? 3.949 5.905 -22.260 1.00 95.38 336 CYS A C 1
ATOM 2555 O O . CYS A 1 336 ? 3.746 5.228 -23.274 1.00 95.38 336 CYS A O 1
ATOM 2557 N N . ARG A 1 337 ? 3.209 6.981 -21.966 1.00 96.25 337 ARG A N 1
ATOM 2558 C CA . ARG A 1 337 ? 2.074 7.429 -22.789 1.00 96.25 337 ARG A CA 1
ATOM 2559 C C . ARG A 1 337 ? 2.511 7.834 -24.187 1.00 96.25 337 ARG A C 1
ATOM 2561 O O . ARG A 1 337 ? 1.838 7.483 -25.157 1.00 96.25 337 ARG A O 1
ATOM 2568 N N . SER A 1 338 ? 3.622 8.560 -24.279 1.00 96.50 338 SER A N 1
ATOM 2569 C CA . SER A 1 338 ? 4.201 9.017 -25.539 1.00 96.50 338 SER A CA 1
ATOM 2570 C C . SER A 1 338 ? 4.663 7.834 -26.393 1.00 96.50 338 SER A C 1
ATOM 2572 O O . SER A 1 338 ? 4.218 7.690 -27.535 1.00 96.50 338 SER A O 1
ATOM 2574 N N . ALA A 1 339 ? 5.462 6.931 -25.810 1.00 96.88 339 ALA A N 1
ATOM 2575 C CA . ALA A 1 339 ? 6.010 5.757 -26.488 1.00 96.88 339 ALA A CA 1
ATOM 2576 C C . ALA A 1 339 ? 4.926 4.780 -26.971 1.00 96.88 339 ALA A C 1
ATOM 2578 O O . ALA A 1 339 ? 5.065 4.181 -28.035 1.00 96.88 339 ALA A O 1
ATOM 2579 N N . ASN A 1 340 ? 3.831 4.644 -26.217 1.00 97.50 340 ASN A N 1
ATOM 2580 C CA . ASN A 1 340 ? 2.738 3.734 -26.554 1.00 97.50 340 ASN A CA 1
ATOM 2581 C C . ASN A 1 340 ? 1.543 4.419 -27.235 1.00 97.50 340 ASN A C 1
ATOM 2583 O O . ASN A 1 340 ? 0.539 3.755 -27.489 1.00 97.50 340 ASN A O 1
ATOM 2587 N N . HIS A 1 341 ? 1.615 5.718 -27.538 1.00 97.56 341 HIS A N 1
ATOM 2588 C CA . HIS A 1 341 ? 0.540 6.482 -28.187 1.00 97.56 341 HIS A CA 1
ATOM 2589 C C . HIS A 1 341 ? -0.828 6.378 -27.481 1.00 97.56 341 HIS A C 1
ATOM 2591 O O . HIS A 1 341 ? -1.873 6.233 -28.123 1.00 97.56 341 HIS A O 1
ATOM 2597 N N . TRP A 1 342 ? -0.844 6.426 -26.147 1.00 97.56 342 TRP A N 1
ATOM 2598 C CA . TRP A 1 342 ? -2.086 6.313 -25.376 1.00 97.56 342 TRP A CA 1
ATOM 2599 C C . TRP A 1 342 ? -2.959 7.562 -25.506 1.00 97.56 342 TRP A C 1
ATOM 2601 O O . TRP A 1 342 ? -2.516 8.683 -25.259 1.00 97.56 342 TRP A O 1
ATOM 2611 N N . MET A 1 343 ? -4.238 7.355 -25.826 1.00 97.00 343 MET A N 1
ATOM 2612 C CA . MET A 1 343 ? -5.255 8.410 -25.865 1.00 97.00 343 MET A CA 1
ATOM 2613 C C . MET A 1 343 ? -6.129 8.430 -24.609 1.00 97.00 343 MET A C 1
ATOM 2615 O O . MET A 1 343 ? -6.710 9.462 -24.277 1.00 97.00 343 MET A O 1
ATOM 2619 N N . TYR A 1 344 ? -6.249 7.296 -23.918 1.00 97.06 344 TYR A N 1
ATOM 2620 C CA . TYR A 1 344 ? -6.979 7.216 -22.662 1.00 97.06 344 TYR A CA 1
ATOM 2621 C C . TYR A 1 344 ? -6.227 7.945 -21.542 1.00 97.06 344 TYR A C 1
ATOM 2623 O O . TYR A 1 344 ? -4.997 7.988 -21.508 1.00 97.06 344 TYR A O 1
ATOM 2631 N N . GLY A 1 345 ? -6.991 8.515 -20.618 1.00 94.31 345 GLY A N 1
ATOM 2632 C CA . GLY A 1 345 ? -6.494 9.160 -19.415 1.00 94.31 345 GLY A CA 1
ATOM 2633 C C . GLY A 1 345 ? -7.525 9.025 -18.303 1.00 94.31 345 GLY A C 1
ATOM 2634 O O . GLY A 1 345 ? -8.727 8.928 -18.560 1.00 94.31 345 GLY A O 1
ATOM 2635 N N . ALA A 1 346 ? -7.041 9.016 -17.073 1.00 95.69 346 ALA A N 1
ATOM 2636 C CA . ALA A 1 346 ? -7.834 8.969 -15.860 1.00 95.69 346 ALA A CA 1
ATOM 2637 C C . ALA A 1 346 ? -7.153 9.840 -14.805 1.00 95.69 346 ALA A C 1
ATOM 2639 O O . ALA A 1 346 ? -5.936 10.007 -14.834 1.00 95.69 346 ALA A O 1
ATOM 2640 N N . GLU A 1 347 ? -7.940 10.405 -13.900 1.00 95.69 347 GLU A N 1
ATOM 2641 C CA . GLU A 1 347 ? -7.402 11.123 -12.749 1.00 95.69 347 GLU A CA 1
ATOM 2642 C C . GLU A 1 347 ? -6.706 10.151 -11.787 1.00 95.69 347 GLU A C 1
ATOM 2644 O O . GLU A 1 347 ? -7.139 8.999 -11.656 1.00 95.69 347 GLU A O 1
ATOM 2649 N N . SER A 1 348 ? -5.653 10.621 -11.117 1.00 96.88 348 SER A N 1
ATOM 2650 C CA . SER A 1 348 ? -5.026 9.925 -9.995 1.00 96.88 348 SER A CA 1
ATOM 2651 C C . SER A 1 348 ? -6.074 9.547 -8.945 1.00 96.88 348 SER A C 1
ATOM 2653 O O . SER A 1 348 ? -6.915 10.355 -8.548 1.00 96.88 348 SER A O 1
ATOM 2655 N N . ALA A 1 349 ? -6.027 8.307 -8.464 1.00 97.06 349 ALA A N 1
ATOM 2656 C CA . ALA A 1 349 ? -6.944 7.834 -7.433 1.00 97.06 349 ALA A CA 1
ATOM 2657 C C . ALA A 1 349 ? -6.736 8.546 -6.084 1.00 97.06 349 ALA A C 1
ATOM 2659 O O . ALA A 1 349 ? -7.633 8.522 -5.238 1.00 97.06 349 ALA A O 1
ATOM 2660 N N . LEU A 1 350 ? -5.575 9.189 -5.895 1.00 95.25 350 LEU A N 1
ATOM 2661 C CA . LEU A 1 350 ? -5.276 10.013 -4.729 1.00 95.25 350 LEU A CA 1
ATOM 2662 C C . LEU A 1 350 ? -6.177 11.256 -4.697 1.00 95.25 350 LEU A C 1
ATOM 2664 O O . LEU A 1 350 ? -6.830 11.525 -3.693 1.00 95.25 350 LEU A O 1
ATOM 2668 N N . THR A 1 351 ? -6.266 12.011 -5.792 1.00 94.06 351 THR A N 1
ATOM 2669 C CA . THR A 1 351 ? -7.049 13.258 -5.822 1.00 94.06 351 THR A CA 1
ATOM 2670 C C . THR A 1 351 ? -8.541 13.004 -6.037 1.00 94.06 351 THR A C 1
ATOM 2672 O O . THR A 1 351 ? -9.369 13.663 -5.405 1.00 94.06 351 THR A O 1
ATOM 2675 N N . ASP A 1 352 ? -8.892 11.980 -6.822 1.00 93.31 352 ASP A N 1
ATOM 2676 C CA . ASP A 1 352 ? -10.277 11.612 -7.159 1.00 93.31 352 ASP A CA 1
ATOM 2677 C C . ASP A 1 352 ? -11.117 11.222 -5.922 1.00 93.31 352 ASP A C 1
ATOM 2679 O O . ASP A 1 352 ? -12.339 11.352 -5.896 1.00 93.31 352 ASP A O 1
ATOM 2683 N N . GLY A 1 353 ? -10.477 10.773 -4.836 1.00 82.81 353 GLY A N 1
ATOM 2684 C CA . GLY A 1 353 ? -11.163 10.455 -3.579 1.00 82.81 353 GLY A CA 1
ATOM 2685 C C . GLY A 1 353 ? -11.764 11.666 -2.850 1.00 82.81 353 GLY A C 1
ATOM 2686 O O . GLY A 1 353 ? -12.689 11.494 -2.045 1.00 82.81 353 GLY A O 1
ATOM 2687 N N . ALA A 1 354 ? -11.269 12.878 -3.125 1.00 86.19 354 ALA A N 1
ATOM 2688 C CA . ALA A 1 354 ? -11.500 14.059 -2.295 1.00 86.19 354 ALA A CA 1
ATOM 2689 C C . ALA A 1 354 ? -12.953 14.568 -2.298 1.00 86.19 354 ALA A C 1
ATOM 2691 O O . ALA A 1 354 ? -13.411 15.165 -1.322 1.00 86.19 354 ALA A O 1
ATOM 2692 N N . ASP A 1 355 ? -13.717 14.320 -3.361 1.00 83.06 355 ASP A N 1
ATOM 2693 C CA . ASP A 1 355 ? -15.106 14.786 -3.480 1.00 83.06 355 ASP A CA 1
ATOM 2694 C C . ASP A 1 355 ? -16.148 13.751 -2.995 1.00 83.06 355 ASP A C 1
ATOM 2696 O O . ASP A 1 355 ? -17.362 14.000 -3.017 1.00 83.06 355 ASP A O 1
ATOM 2700 N N . GLY A 1 356 ? -15.677 12.585 -2.535 1.00 76.19 356 GLY A N 1
ATOM 2701 C CA . GLY A 1 356 ? -16.506 11.472 -2.076 1.00 76.19 356 GLY A CA 1
ATOM 2702 C C . GLY A 1 356 ? -17.104 10.614 -3.188 1.00 76.19 356 GLY A C 1
ATOM 2703 O O . GLY A 1 356 ? -17.968 9.768 -2.906 1.00 76.19 356 GLY A O 1
ATOM 2704 N N . ARG A 1 357 ? -16.690 10.818 -4.443 1.00 88.38 357 ARG A N 1
ATOM 2705 C CA . ARG A 1 357 ? -17.182 10.123 -5.632 1.00 88.38 357 ARG A CA 1
ATOM 2706 C C . ARG A 1 357 ? -16.043 9.788 -6.589 1.00 88.38 357 ARG A C 1
ATOM 2708 O O . ARG A 1 357 ? -15.818 10.479 -7.568 1.00 88.38 357 ARG A O 1
ATOM 2715 N N . LEU A 1 358 ? -15.510 8.585 -6.417 1.00 95.31 358 LEU A N 1
ATOM 2716 C CA . LEU A 1 358 ? -14.552 8.034 -7.369 1.00 95.31 358 LEU A CA 1
ATOM 2717 C C . LEU A 1 358 ? -15.110 8.011 -8.810 1.00 95.31 358 LEU A C 1
ATOM 2719 O O . LEU A 1 358 ? -16.250 7.567 -9.030 1.00 95.31 358 LEU A O 1
ATOM 2723 N N . ALA A 1 359 ? -14.312 8.461 -9.781 1.00 96.12 359 ALA A N 1
ATOM 2724 C CA . ALA A 1 359 ? -14.681 8.672 -11.181 1.00 96.12 359 ALA A CA 1
ATOM 2725 C C . ALA A 1 359 ? -15.017 7.379 -11.939 1.00 96.12 359 ALA A C 1
ATOM 2727 O O . ALA A 1 359 ? -15.738 7.428 -12.950 1.00 96.12 359 ALA A O 1
ATOM 2728 N N . ARG A 1 360 ? -14.597 6.217 -11.418 1.00 97.06 360 ARG A N 1
ATOM 2729 C CA . ARG A 1 360 ? -14.835 4.878 -11.988 1.00 97.06 360 ARG A CA 1
ATOM 2730 C C . ARG A 1 360 ? -14.126 4.649 -13.314 1.00 97.06 360 ARG A C 1
ATOM 2732 O O . ARG A 1 360 ? -14.702 4.047 -14.227 1.00 97.06 360 ARG A O 1
ATOM 2739 N N . SER A 1 361 ? -12.895 5.131 -13.428 1.00 97.94 361 SER A N 1
ATOM 2740 C CA . SER A 1 361 ? -11.961 4.607 -14.419 1.00 97.94 361 SER A CA 1
ATOM 2741 C C . SER A 1 361 ? -11.669 3.137 -14.090 1.00 97.94 361 SER A C 1
ATOM 2743 O O . SER A 1 361 ? -11.353 2.838 -12.938 1.00 97.94 361 SER A O 1
ATOM 2745 N N . PRO A 1 362 ? -11.809 2.207 -15.050 1.00 98.56 362 PRO A N 1
ATOM 2746 C CA . PRO A 1 362 ? -11.605 0.784 -14.800 1.00 98.56 362 PRO A CA 1
ATOM 2747 C C . PRO A 1 362 ? -10.192 0.293 -15.121 1.00 98.56 362 PRO A C 1
ATOM 2749 O O . PRO A 1 362 ? -9.938 -0.896 -14.965 1.00 98.56 362 PRO A O 1
ATOM 2752 N N . ILE A 1 363 ? -9.313 1.160 -15.628 1.00 98.69 363 ILE A N 1
ATOM 2753 C CA . ILE A 1 363 ? -7.949 0.801 -16.015 1.00 98.69 363 ILE A CA 1
ATOM 2754 C C . ILE A 1 363 ? -7.012 2.009 -15.920 1.00 98.69 363 ILE A C 1
ATOM 2756 O O . ILE A 1 363 ? -7.406 3.122 -16.268 1.00 98.69 363 ILE A O 1
ATOM 2760 N N . ALA A 1 364 ? -5.783 1.767 -15.483 1.00 98.50 364 ALA A N 1
ATOM 2761 C CA . ALA A 1 364 ? -4.620 2.638 -15.636 1.00 98.50 364 ALA A CA 1
ATOM 2762 C C . ALA A 1 364 ? -3.354 1.765 -15.748 1.00 98.50 364 ALA A C 1
ATOM 2764 O O . ALA A 1 364 ? -3.415 0.566 -15.464 1.00 98.50 364 ALA A O 1
ATOM 2765 N N . ALA A 1 365 ? -2.243 2.332 -16.224 1.00 97.81 365 ALA A N 1
ATOM 2766 C CA . ALA A 1 365 ? -1.012 1.585 -16.487 1.00 97.81 365 ALA A CA 1
ATOM 2767 C C . ALA A 1 365 ? 0.255 2.454 -16.409 1.00 97.81 365 ALA A C 1
ATOM 2769 O O . ALA A 1 365 ? 0.168 3.682 -16.458 1.00 97.81 365 ALA A O 1
ATOM 2770 N N . CYS A 1 366 ? 1.411 1.786 -16.378 1.00 94.88 366 CYS A N 1
ATOM 2771 C CA . CYS A 1 366 ? 2.780 2.285 -16.218 1.00 94.88 366 CYS A CA 1
ATOM 2772 C C . CYS A 1 366 ? 3.107 2.889 -14.849 1.00 94.88 366 CYS A C 1
ATOM 2774 O O . CYS A 1 366 ? 4.037 2.432 -14.207 1.00 94.88 366 CYS A O 1
ATOM 2776 N N . GLN A 1 367 ? 2.378 3.918 -14.435 1.00 94.56 367 GLN A N 1
ATOM 2777 C CA . GLN A 1 367 ? 2.432 4.472 -13.083 1.00 94.56 367 GLN A CA 1
ATOM 2778 C C . GLN A 1 367 ? 0.980 4.615 -12.658 1.00 94.56 367 GLN A C 1
ATOM 2780 O O . GLN A 1 367 ? 0.249 5.473 -13.166 1.00 94.56 367 GLN A O 1
ATOM 2785 N N . ALA A 1 368 ? 0.513 3.670 -11.862 1.00 97.31 368 ALA A N 1
ATOM 2786 C CA . ALA A 1 368 ? -0.884 3.355 -11.709 1.00 97.31 368 ALA A CA 1
ATOM 2787 C C . ALA A 1 368 ? -1.225 3.185 -10.233 1.00 97.31 368 ALA A C 1
ATOM 2789 O O . ALA A 1 368 ? -0.648 2.392 -9.502 1.00 97.31 368 ALA A O 1
ATOM 2790 N N . ASN A 1 369 ? -2.253 3.902 -9.803 1.00 98.25 369 ASN A N 1
ATOM 2791 C CA . ASN A 1 369 ? -2.764 3.815 -8.450 1.00 98.25 369 ASN A CA 1
ATOM 2792 C C . ASN A 1 369 ? -4.253 3.471 -8.460 1.00 98.25 369 ASN A C 1
ATOM 2794 O O . ASN A 1 369 ? -4.932 3.423 -9.491 1.00 98.25 369 ASN A O 1
ATOM 2798 N N . GLY A 1 370 ? -4.785 3.167 -7.285 1.00 98.25 370 GLY A N 1
ATOM 2799 C CA . GLY A 1 370 ? -6.155 2.713 -7.152 1.00 98.25 370 GLY A CA 1
ATOM 2800 C C . GLY A 1 370 ? -6.824 3.198 -5.882 1.00 98.25 370 GLY A C 1
ATOM 2801 O O . GLY A 1 370 ? -6.172 3.466 -4.880 1.00 98.25 370 GLY A O 1
ATOM 2802 N N . ALA A 1 371 ? -8.149 3.285 -5.914 1.00 98.38 371 ALA A N 1
ATOM 2803 C CA . ALA A 1 371 ? -8.945 3.529 -4.722 1.00 98.38 371 ALA A CA 1
ATOM 2804 C C . ALA A 1 371 ? -10.243 2.723 -4.735 1.00 98.38 371 ALA A C 1
ATOM 2806 O O . ALA A 1 371 ? -10.861 2.518 -5.782 1.00 98.38 371 ALA A O 1
ATOM 2807 N N . LEU A 1 372 ? -10.687 2.299 -3.550 1.00 98.12 372 LEU A N 1
ATOM 2808 C CA . LEU A 1 372 ? -12.004 1.709 -3.312 1.00 98.12 372 LEU A CA 1
ATOM 2809 C C . LEU A 1 372 ? -12.763 2.514 -2.264 1.00 98.12 372 LEU A C 1
ATOM 2811 O O . LEU A 1 372 ? -12.222 2.859 -1.219 1.00 98.12 372 LEU A O 1
ATOM 2815 N N . ALA A 1 373 ? -14.052 2.747 -2.493 1.00 97.50 373 ALA A N 1
ATOM 2816 C CA . ALA A 1 373 ? -14.912 3.471 -1.566 1.00 97.50 373 ALA A CA 1
ATOM 2817 C C . ALA A 1 373 ? -15.928 2.540 -0.895 1.00 97.50 373 ALA A C 1
ATOM 2819 O O . ALA A 1 373 ? -16.653 1.788 -1.555 1.00 97.50 373 ALA A O 1
ATOM 2820 N N . ARG A 1 374 ? -16.055 2.649 0.431 1.00 96.62 374 ARG A N 1
ATOM 2821 C CA . ARG A 1 374 ? -17.078 1.982 1.237 1.00 96.62 374 ARG A CA 1
ATOM 2822 C C . ARG A 1 374 ? -17.852 2.999 2.073 1.00 96.62 374 ARG A C 1
ATOM 2824 O O . ARG A 1 374 ? -17.333 3.590 3.016 1.00 96.62 374 ARG A O 1
ATOM 2831 N N . ARG A 1 375 ? -19.143 3.162 1.784 1.00 95.94 375 ARG A N 1
ATOM 2832 C CA . ARG A 1 375 ? -20.053 3.962 2.614 1.00 95.94 375 ARG A CA 1
ATOM 2833 C C . ARG A 1 375 ? -20.197 3.329 3.997 1.00 95.94 375 ARG A C 1
ATOM 2835 O O . ARG A 1 375 ? -20.574 2.160 4.108 1.00 95.94 375 ARG A O 1
ATOM 2842 N N . LEU A 1 376 ? -19.990 4.136 5.032 1.00 96.81 376 LEU A N 1
ATOM 2843 C CA . LEU A 1 376 ? -20.139 3.733 6.423 1.00 96.81 376 LEU A CA 1
ATOM 2844 C C . LEU A 1 376 ? -21.611 3.796 6.845 1.00 96.81 376 LEU A C 1
ATOM 2846 O O . LEU A 1 376 ? -22.324 4.764 6.570 1.00 96.81 376 LEU A O 1
ATOM 2850 N N . VAL A 1 377 ? -22.076 2.738 7.510 1.00 96.38 377 VAL A N 1
ATOM 2851 C CA . VAL A 1 377 ? -23.443 2.636 8.037 1.00 96.38 377 VAL A CA 1
ATOM 2852 C C . VAL A 1 377 ? -23.373 2.647 9.556 1.00 96.38 377 VAL A C 1
ATOM 2854 O O . VAL A 1 377 ? -23.148 1.611 10.177 1.00 96.38 377 VAL A O 1
ATOM 2857 N N . PHE A 1 378 ? -23.562 3.827 10.145 1.00 96.31 378 PHE A N 1
ATOM 2858 C CA . PHE A 1 378 ? -23.496 4.004 11.592 1.00 96.31 378 PHE A CA 1
ATOM 2859 C C . PHE A 1 378 ? -24.699 3.374 12.296 1.00 96.31 378 PHE A C 1
ATOM 2861 O O . PHE A 1 378 ? -25.853 3.658 11.972 1.00 96.31 378 PHE A O 1
ATOM 2868 N N . ARG A 1 379 ? -24.415 2.559 13.309 1.00 96.19 379 ARG A N 1
ATOM 2869 C CA . ARG A 1 379 ? -25.372 2.013 14.269 1.00 96.19 379 ARG A CA 1
ATOM 2870 C C . ARG A 1 379 ? -24.888 2.394 15.657 1.00 96.19 379 ARG A C 1
ATOM 2872 O O . ARG A 1 379 ? -23.764 2.064 16.015 1.00 96.19 379 ARG A O 1
ATOM 2879 N N . LEU A 1 380 ? -25.713 3.130 16.403 1.00 95.00 380 LEU A N 1
ATOM 2880 C CA . LEU A 1 380 ? -25.357 3.632 17.739 1.00 95.00 380 LEU A CA 1
ATOM 2881 C C . LEU A 1 380 ? -23.988 4.350 17.754 1.00 95.00 380 LEU A C 1
ATOM 2883 O O . LEU A 1 380 ? -23.155 4.109 18.616 1.00 95.00 380 LEU A O 1
ATOM 2887 N N . GLY A 1 381 ? -23.731 5.185 16.741 1.00 96.62 381 GLY A N 1
ATOM 2888 C CA . GLY A 1 381 ? -22.478 5.942 16.627 1.00 96.62 381 GLY A CA 1
ATOM 2889 C C . GLY A 1 381 ? -21.272 5.155 16.104 1.00 96.62 381 GLY A C 1
ATOM 2890 O O . GLY A 1 381 ? -20.224 5.758 15.926 1.00 96.62 381 GLY A O 1
ATOM 2891 N N . THR A 1 382 ? -21.405 3.864 15.778 1.00 98.19 382 THR A N 1
ATOM 2892 C CA . THR A 1 382 ? -20.292 3.034 15.278 1.00 98.19 382 THR A CA 1
ATOM 2893 C C . THR A 1 382 ? -20.571 2.485 13.880 1.00 98.19 382 THR A C 1
ATOM 2895 O O . THR A 1 382 ? -21.679 2.033 13.594 1.00 98.19 382 THR A O 1
ATOM 2898 N N . ALA A 1 383 ? -19.574 2.502 13.002 1.00 98.12 383 ALA A N 1
ATOM 2899 C CA . ALA A 1 383 ? -19.586 1.852 11.695 1.00 98.12 383 ALA A CA 1
ATOM 2900 C C . ALA A 1 383 ? -18.262 1.117 11.463 1.00 98.12 383 ALA A C 1
ATOM 2902 O O . ALA A 1 383 ? -17.265 1.427 12.103 1.00 98.12 383 ALA A O 1
ATOM 2903 N N . SER A 1 384 ? -18.227 0.173 10.525 1.00 97.88 384 SER A N 1
ATOM 2904 C CA . SER A 1 384 ? -16.978 -0.483 10.142 1.00 97.88 384 SER A CA 1
ATOM 2905 C C . SER A 1 384 ? -16.877 -0.744 8.645 1.00 97.88 384 SER A C 1
ATOM 2907 O O . SER A 1 384 ? -17.878 -0.795 7.919 1.00 97.88 384 SER A O 1
ATOM 2909 N N . ALA A 1 385 ? -15.641 -0.900 8.187 1.00 98.12 385 ALA A N 1
ATOM 2910 C CA . ALA A 1 385 ? -15.294 -1.297 6.835 1.00 98.12 385 ALA A CA 1
ATOM 2911 C C . ALA A 1 385 ? -14.015 -2.141 6.870 1.00 98.12 385 ALA A C 1
ATOM 2913 O O . ALA A 1 385 ? -13.144 -1.926 7.705 1.00 98.12 385 ALA A O 1
ATOM 2914 N N . THR A 1 386 ? -13.912 -3.110 5.966 1.00 98.69 386 THR A N 1
ATOM 2915 C CA . THR A 1 386 ? -12.731 -3.973 5.843 1.00 98.69 386 THR A CA 1
ATOM 2916 C C . THR A 1 386 ? -12.308 -4.024 4.392 1.00 98.69 386 THR A C 1
ATOM 2918 O O . THR A 1 386 ? -13.165 -4.231 3.526 1.00 98.69 386 THR A O 1
ATOM 2921 N N . PHE A 1 387 ? -11.008 -3.907 4.153 1.00 98.75 387 PHE A N 1
ATOM 2922 C CA . PHE A 1 387 ? -10.371 -4.130 2.863 1.00 98.75 387 PHE A CA 1
ATOM 2923 C C . PHE A 1 387 ? -9.345 -5.251 2.997 1.00 98.75 387 PHE A C 1
ATOM 2925 O O . PHE A 1 387 ? -8.600 -5.312 3.973 1.00 98.75 387 PHE A O 1
ATOM 2932 N N . TYR A 1 388 ? -9.344 -6.149 2.025 1.00 98.81 388 TYR A N 1
ATOM 2933 C CA . TYR A 1 388 ? -8.402 -7.252 1.919 1.00 98.81 388 TYR A CA 1
ATOM 2934 C C . TYR A 1 388 ? -7.442 -6.971 0.773 1.00 98.81 388 TYR A C 1
ATOM 2936 O O . TYR A 1 388 ? -7.883 -6.504 -0.279 1.00 98.81 388 TYR A O 1
ATOM 2944 N N . LEU A 1 389 ? -6.168 -7.286 0.980 1.00 98.88 389 LEU A N 1
ATOM 2945 C CA . LEU A 1 389 ? -5.118 -7.238 -0.031 1.00 98.88 389 LEU A CA 1
ATOM 2946 C C . LEU A 1 389 ? -4.561 -8.650 -0.168 1.00 98.88 389 LEU A C 1
ATOM 2948 O O . LEU A 1 389 ? -3.982 -9.164 0.785 1.00 98.88 389 LEU A O 1
ATOM 2952 N N . ALA A 1 390 ? -4.809 -9.294 -1.303 1.00 98.81 390 ALA A N 1
ATOM 2953 C CA . ALA A 1 390 ? -4.428 -10.677 -1.558 1.00 98.81 390 ALA A CA 1
ATOM 2954 C C . ALA A 1 390 ? -3.374 -10.738 -2.663 1.00 98.81 390 ALA A C 1
ATOM 2956 O O . ALA A 1 390 ? -3.620 -10.236 -3.758 1.00 98.81 390 ALA A O 1
ATOM 2957 N N . ALA A 1 391 ? -2.232 -11.360 -2.380 1.00 98.62 391 ALA A N 1
ATOM 2958 C CA . ALA A 1 391 ? -1.125 -11.488 -3.323 1.00 98.62 391 ALA A CA 1
ATOM 2959 C C . ALA A 1 391 ? -0.986 -12.934 -3.818 1.00 98.62 391 ALA A C 1
ATOM 2961 O O . ALA A 1 391 ? -1.057 -13.873 -3.022 1.00 98.62 391 ALA A O 1
ATOM 2962 N N . GLY A 1 392 ? -0.793 -13.109 -5.124 1.00 98.31 392 GLY A N 1
ATOM 2963 C CA . GLY A 1 392 ? -0.621 -14.417 -5.755 1.00 98.31 392 GLY A CA 1
ATOM 2964 C C . GLY A 1 392 ? 0.209 -14.352 -7.035 1.00 98.31 392 GLY A C 1
ATOM 2965 O O . GLY A 1 392 ? 0.373 -13.287 -7.632 1.00 98.31 392 GLY A O 1
ATOM 2966 N N . GLY A 1 393 ? 0.707 -15.512 -7.468 1.00 98.06 393 GLY A N 1
ATOM 2967 C CA . GLY A 1 393 ? 1.522 -15.655 -8.676 1.00 98.06 393 GLY A CA 1
ATOM 2968 C C . GLY A 1 393 ? 0.710 -15.711 -9.965 1.00 98.06 393 GLY A C 1
ATOM 2969 O O . GLY A 1 393 ? 1.271 -15.693 -11.055 1.00 98.06 393 GLY A O 1
ATOM 2970 N N . THR A 1 394 ? -0.614 -15.789 -9.848 1.00 98.62 394 THR A N 1
ATOM 2971 C CA . THR A 1 394 ? -1.570 -15.708 -10.956 1.00 98.62 394 THR A CA 1
ATOM 2972 C C . THR A 1 394 ? -2.788 -14.895 -10.528 1.00 98.62 394 THR A C 1
ATOM 2974 O O . THR A 1 394 ? -3.107 -14.812 -9.334 1.00 98.62 394 THR A O 1
ATOM 2977 N N . ARG A 1 395 ? -3.535 -14.367 -11.504 1.00 98.44 395 ARG A N 1
ATOM 2978 C CA . ARG A 1 395 ? 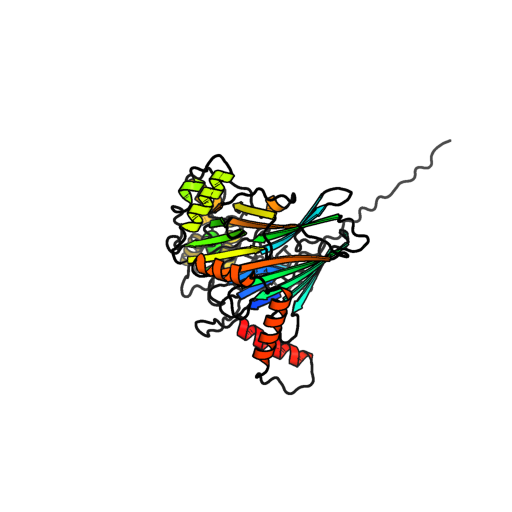-4.845 -13.737 -11.270 1.00 98.44 395 ARG A CA 1
ATOM 2979 C C . ARG A 1 395 ? -5.763 -14.633 -10.429 1.00 98.44 395 ARG A C 1
ATOM 2981 O O . ARG A 1 395 ? -6.390 -14.171 -9.475 1.00 98.44 395 ARG A O 1
ATOM 2988 N N . ASP A 1 396 ? -5.860 -15.912 -10.791 1.00 98.62 396 ASP A N 1
ATOM 2989 C CA . ASP A 1 396 ? -6.798 -16.846 -10.160 1.00 98.62 396 ASP A CA 1
ATOM 2990 C C . ASP A 1 396 ? -6.419 -17.187 -8.722 1.00 98.62 396 ASP A C 1
ATOM 2992 O O . ASP A 1 396 ? -7.314 -17.345 -7.888 1.00 98.62 396 ASP A O 1
ATOM 2996 N N . GLU A 1 397 ? -5.123 -17.243 -8.413 1.00 98.69 397 GLU A N 1
ATOM 2997 C CA . GLU A 1 397 ? -4.631 -17.390 -7.046 1.00 98.69 397 GLU A CA 1
ATOM 2998 C C . GLU A 1 397 ? -4.994 -16.165 -6.196 1.00 98.69 397 GLU A C 1
ATOM 3000 O O . GLU A 1 397 ? -5.649 -16.315 -5.162 1.00 98.69 397 GLU A O 1
ATOM 3005 N N . ALA A 1 398 ? -4.661 -14.954 -6.661 1.00 98.75 398 ALA A N 1
ATOM 3006 C CA . ALA A 1 398 ? -4.955 -13.715 -5.938 1.00 98.75 398 ALA A CA 1
ATOM 3007 C C . ALA A 1 398 ? -6.466 -13.550 -5.681 1.00 98.75 398 ALA A C 1
ATOM 3009 O O . ALA A 1 398 ? -6.899 -13.284 -4.554 1.00 98.75 398 ALA A O 1
ATOM 3010 N N . TYR A 1 399 ? -7.306 -13.798 -6.692 1.00 98.75 399 TYR A N 1
ATOM 3011 C CA . TYR A 1 399 ? -8.759 -13.780 -6.517 1.00 98.75 399 TYR A CA 1
ATOM 3012 C C . TYR A 1 399 ? -9.288 -14.953 -5.687 1.00 98.75 399 TYR A C 1
ATOM 3014 O O . TYR A 1 399 ? -10.256 -14.786 -4.945 1.00 98.75 399 TYR A O 1
ATOM 3022 N N . GLY A 1 400 ? -8.675 -16.134 -5.763 1.00 98.62 400 GLY A N 1
ATOM 3023 C CA . GLY A 1 400 ? -9.008 -17.277 -4.913 1.00 98.62 400 GLY A CA 1
ATOM 3024 C C . GLY A 1 400 ? -8.854 -16.942 -3.432 1.00 98.62 400 GLY A C 1
ATOM 3025 O O . GLY A 1 400 ? -9.802 -17.118 -2.661 1.00 98.62 400 GLY A O 1
ATOM 3026 N N . LEU A 1 401 ? -7.706 -16.371 -3.069 1.00 98.75 401 LEU A N 1
ATOM 3027 C CA . LEU A 1 401 ? -7.402 -15.882 -1.725 1.00 98.75 401 LEU A CA 1
ATOM 3028 C C . LEU A 1 401 ? -8.386 -14.788 -1.283 1.00 98.75 401 LEU A C 1
ATOM 3030 O O . LEU A 1 401 ? -8.964 -14.867 -0.196 1.00 98.75 401 LEU A O 1
ATOM 3034 N N . LEU A 1 402 ? -8.656 -13.807 -2.150 1.00 98.62 402 LEU A N 1
ATOM 3035 C CA . LEU A 1 402 ? -9.599 -12.725 -1.861 1.00 98.62 402 LEU A CA 1
ATOM 3036 C C . LEU A 1 402 ? -11.026 -13.244 -1.611 1.00 98.62 402 LEU A C 1
ATOM 3038 O O . LEU A 1 402 ? -11.688 -12.834 -0.651 1.00 98.62 402 LEU A O 1
ATOM 3042 N N . ARG A 1 403 ? -11.517 -14.164 -2.450 1.00 98.25 403 ARG A N 1
ATOM 3043 C CA . ARG A 1 403 ? -12.840 -14.789 -2.288 1.00 98.25 403 ARG A CA 1
ATOM 3044 C C . ARG A 1 403 ? -12.919 -15.610 -1.004 1.00 98.25 403 ARG A C 1
ATOM 3046 O O . ARG A 1 403 ? -13.931 -15.520 -0.308 1.00 98.25 403 ARG A O 1
ATOM 3053 N N . ALA A 1 404 ? -11.869 -16.360 -0.667 1.00 97.94 404 ALA A N 1
ATOM 3054 C CA . ALA A 1 404 ? -11.797 -17.129 0.574 1.00 97.94 404 ALA A CA 1
ATOM 3055 C C . ALA A 1 404 ? -11.858 -16.213 1.809 1.00 97.94 404 ALA A C 1
ATOM 3057 O O . ALA A 1 404 ? -12.681 -16.431 2.699 1.00 97.94 404 ALA A O 1
ATOM 3058 N N . ALA A 1 405 ? -11.090 -15.119 1.822 1.00 97.88 405 ALA A N 1
ATOM 3059 C CA . ALA A 1 405 ? -11.111 -14.145 2.914 1.00 97.88 405 ALA A CA 1
ATOM 3060 C C . ALA A 1 405 ? -12.494 -13.483 3.098 1.00 97.88 405 ALA A C 1
ATOM 3062 O O . ALA A 1 405 ? -12.917 -13.202 4.224 1.00 97.88 405 ALA A O 1
ATOM 3063 N N . ARG A 1 406 ? -13.233 -13.284 1.999 1.00 97.12 406 ARG A N 1
ATOM 3064 C CA . ARG A 1 406 ? -14.592 -12.711 1.964 1.00 97.12 406 ARG A CA 1
ATOM 3065 C C . ARG A 1 406 ? -15.719 -13.731 2.176 1.00 97.12 406 ARG A C 1
ATOM 3067 O O . ARG A 1 406 ? -16.889 -13.334 2.177 1.00 97.12 406 ARG A O 1
ATOM 3074 N N . ALA A 1 407 ? -15.409 -15.021 2.303 1.00 95.12 407 ALA A N 1
ATOM 3075 C CA . ALA A 1 407 ? -16.411 -16.079 2.295 1.00 95.12 407 ALA A CA 1
ATOM 3076 C C . ALA A 1 407 ? -17.474 -15.901 3.393 1.00 95.12 407 ALA A C 1
ATOM 3078 O O . ALA A 1 407 ? -17.229 -15.383 4.484 1.00 95.12 407 ALA A O 1
ATOM 3079 N N . ARG A 1 408 ? -18.702 -16.357 3.112 1.00 80.75 408 ARG A N 1
ATOM 3080 C CA . ARG A 1 408 ? -19.781 -16.345 4.111 1.00 80.75 408 ARG A CA 1
ATOM 3081 C C . ARG A 1 408 ? -19.361 -17.175 5.327 1.00 80.75 408 ARG A C 1
ATOM 3083 O O . ARG A 1 408 ? -18.909 -18.300 5.165 1.00 80.75 408 ARG A O 1
ATOM 3090 N N . GLY A 1 409 ? -19.555 -16.628 6.525 1.00 82.75 409 GLY A N 1
ATOM 3091 C CA . GLY A 1 409 ? -19.174 -17.279 7.783 1.00 82.75 409 GLY A CA 1
ATOM 3092 C C . GLY A 1 409 ? -17.800 -16.869 8.317 1.00 82.75 409 GLY A C 1
ATOM 3093 O O . GLY A 1 409 ? -17.550 -17.071 9.499 1.00 82.75 409 GLY A O 1
ATOM 3094 N N . THR A 1 410 ? -16.950 -16.217 7.518 1.00 88.88 410 THR A N 1
ATOM 3095 C CA . THR A 1 410 ? -15.796 -15.481 8.061 1.00 88.88 410 THR A CA 1
ATOM 3096 C C . THR A 1 410 ? -16.278 -14.132 8.587 1.00 88.88 410 THR A C 1
ATOM 3098 O O . THR A 1 410 ? -17.293 -13.624 8.114 1.00 88.88 410 THR A O 1
ATOM 3101 N N . SER A 1 411 ? -15.583 -13.516 9.539 1.00 95.81 411 SER A N 1
ATOM 3102 C CA . SER A 1 411 ? -15.715 -12.092 9.893 1.00 95.81 411 SER A CA 1
ATOM 3103 C C . SER A 1 411 ? -14.316 -11.533 10.162 1.00 95.81 411 SER A C 1
ATOM 3105 O O . SER A 1 411 ? -13.448 -12.324 10.527 1.00 95.81 411 SER A O 1
ATOM 3107 N N . PRO A 1 412 ? -14.047 -10.228 9.972 1.00 97.06 412 PRO A N 1
ATOM 3108 C CA . PRO A 1 412 ? -12.733 -9.668 10.289 1.00 97.06 412 PRO A CA 1
ATOM 3109 C C . PRO A 1 412 ? -12.371 -9.868 11.767 1.00 97.06 412 PRO A C 1
ATOM 3111 O O . PRO A 1 412 ? -11.214 -10.107 12.082 1.00 97.06 412 PRO A O 1
ATOM 3114 N N . GLU A 1 413 ? -13.353 -9.867 12.667 1.00 97.75 413 GLU A N 1
ATOM 3115 C CA . GLU A 1 413 ? -13.157 -10.144 14.091 1.00 97.75 413 GLU A CA 1
ATOM 3116 C C . GLU A 1 413 ? -12.814 -11.618 14.347 1.00 97.75 413 GLU A C 1
ATOM 3118 O O . GLU A 1 413 ? -11.931 -11.910 15.149 1.00 97.75 413 GLU A O 1
ATOM 3123 N N . ALA A 1 414 ? -13.474 -12.550 13.651 1.00 97.56 414 ALA A N 1
ATOM 3124 C CA . ALA A 1 414 ? -13.158 -13.975 13.733 1.00 97.56 414 ALA A CA 1
ATOM 3125 C C . ALA A 1 414 ? -11.786 -14.290 13.117 1.00 97.56 414 ALA A C 1
ATOM 3127 O O . ALA A 1 414 ? -11.036 -15.086 13.671 1.00 97.56 414 ALA A O 1
ATOM 3128 N N . GLN A 1 415 ? -11.445 -13.638 12.002 1.00 98.44 415 GLN A N 1
ATOM 3129 C CA . GLN A 1 415 ? -10.125 -13.719 11.376 1.00 98.44 415 GLN A CA 1
ATOM 3130 C C . GLN A 1 415 ? -9.050 -13.195 12.330 1.00 98.44 415 GLN A C 1
ATOM 3132 O O . GLN A 1 415 ? -8.071 -13.891 12.560 1.00 98.44 415 GLN A O 1
ATOM 3137 N N . ARG A 1 416 ? -9.277 -12.036 12.964 1.00 98.50 416 ARG A N 1
ATOM 3138 C CA . ARG A 1 416 ? -8.376 -11.491 13.985 1.00 98.50 416 ARG A CA 1
ATOM 3139 C C . ARG A 1 416 ? -8.180 -12.471 15.139 1.00 98.50 416 ARG A C 1
ATOM 3141 O O . ARG A 1 416 ? -7.045 -12.784 15.470 1.00 98.50 416 ARG A O 1
ATOM 3148 N N . ALA A 1 417 ? -9.269 -12.970 15.725 1.00 98.25 417 ALA A N 1
ATOM 3149 C CA . ALA A 1 417 ? -9.197 -13.897 16.854 1.00 98.25 417 ALA A CA 1
ATOM 3150 C C . ALA A 1 417 ? -8.454 -15.195 16.490 1.00 98.25 417 ALA A C 1
ATOM 3152 O O . ALA A 1 417 ? -7.695 -15.720 17.300 1.00 98.25 417 ALA A O 1
ATOM 3153 N N . ALA A 1 418 ? -8.639 -15.699 15.265 1.00 98.06 418 ALA A N 1
ATOM 3154 C CA . ALA A 1 418 ? -7.893 -16.847 14.760 1.00 98.06 418 ALA A CA 1
ATOM 3155 C C . ALA A 1 418 ? -6.398 -16.532 14.581 1.00 98.06 418 ALA A C 1
ATOM 3157 O O . ALA A 1 418 ? -5.563 -17.357 14.947 1.00 98.06 418 ALA A O 1
ATOM 3158 N N . THR A 1 419 ? -6.053 -15.342 14.079 1.00 98.56 419 THR A N 1
ATOM 3159 C CA . THR A 1 419 ? -4.662 -14.878 13.978 1.00 98.56 419 THR A CA 1
ATOM 3160 C C . THR A 1 419 ? -4.007 -14.747 15.356 1.00 98.56 419 THR A C 1
ATOM 3162 O O . THR A 1 419 ? -2.911 -15.260 15.554 1.00 98.56 419 THR A O 1
ATOM 3165 N N . GLU A 1 420 ? -4.681 -14.129 16.329 1.00 98.62 420 GLU A N 1
ATOM 3166 C CA . GLU A 1 420 ? -4.200 -14.005 17.715 1.00 98.62 420 GLU A CA 1
ATOM 3167 C C . GLU A 1 420 ? -3.962 -15.386 18.345 1.00 98.62 420 GLU A C 1
ATOM 3169 O O . GLU A 1 420 ? -2.898 -15.646 18.904 1.00 98.62 420 GLU A O 1
ATOM 3174 N N . ALA A 1 421 ? -4.916 -16.309 18.189 1.00 98.44 421 ALA A N 1
ATOM 3175 C CA . ALA A 1 421 ? -4.784 -17.675 18.690 1.00 98.44 421 ALA A CA 1
ATOM 3176 C C . ALA A 1 421 ? -3.632 -18.444 18.021 1.00 98.44 421 ALA A C 1
ATOM 3178 O O . ALA A 1 421 ? -2.949 -19.230 18.681 1.00 98.44 421 ALA A O 1
ATOM 3179 N N . TRP A 1 422 ? -3.400 -18.220 16.725 1.00 98.44 422 TRP A N 1
ATOM 3180 C CA . TRP A 1 422 ? -2.283 -18.829 16.008 1.00 98.44 422 TRP A CA 1
ATOM 3181 C C . TRP A 1 422 ? -0.937 -18.358 16.563 1.00 98.44 422 TRP A C 1
ATOM 3183 O O . TRP A 1 422 ? -0.076 -19.191 16.835 1.00 98.44 422 TRP A O 1
ATOM 3193 N N . TRP A 1 423 ? -0.769 -17.054 16.799 1.00 98.38 423 TRP A N 1
ATOM 3194 C CA . TRP A 1 423 ? 0.475 -16.512 17.355 1.00 98.38 423 TRP A CA 1
ATOM 3195 C C . TRP A 1 423 ? 0.727 -16.958 18.793 1.00 98.38 423 TRP A C 1
ATOM 3197 O O . TRP A 1 423 ? 1.841 -17.381 19.112 1.00 98.38 423 TRP A O 1
ATOM 3207 N N . ALA A 1 424 ? -0.315 -16.984 19.625 1.00 97.75 424 ALA A N 1
ATOM 3208 C CA . ALA A 1 424 ? -0.226 -17.558 20.962 1.00 97.75 424 ALA A CA 1
ATOM 3209 C C . ALA A 1 424 ? 0.219 -19.033 20.905 1.00 97.75 424 ALA A C 1
ATOM 3211 O O . ALA A 1 424 ? 1.102 -19.450 21.654 1.00 97.75 424 ALA A O 1
ATOM 3212 N N . SER A 1 425 ? -0.326 -19.819 19.967 1.00 97.94 425 SER A N 1
ATOM 3213 C CA . SER A 1 425 ? 0.090 -21.211 19.751 1.00 97.94 425 SER A CA 1
ATOM 3214 C C . SER A 1 425 ? 1.516 -21.337 19.208 1.00 97.94 425 SER A C 1
ATOM 3216 O O . SER A 1 425 ? 2.204 -22.295 19.557 1.00 97.94 425 SER A O 1
ATOM 3218 N N . TYR A 1 426 ? 1.957 -20.415 18.350 1.00 96.69 426 TYR A N 1
ATOM 3219 C CA . TYR A 1 426 ? 3.315 -20.383 17.805 1.00 96.69 426 TYR A CA 1
ATOM 3220 C C . TYR A 1 426 ? 4.354 -20.106 18.899 1.00 96.69 426 TYR A C 1
ATOM 3222 O O . TYR A 1 426 ? 5.416 -20.724 18.908 1.00 96.69 426 TYR A O 1
ATOM 3230 N N . LEU A 1 427 ? 4.036 -19.213 19.842 1.00 96.94 427 LEU A N 1
ATOM 3231 C CA . LEU A 1 427 ? 4.929 -18.834 20.939 1.00 96.94 427 LEU A CA 1
ATOM 3232 C C . LEU A 1 427 ? 4.859 -19.758 22.157 1.00 96.94 427 LEU A C 1
ATOM 3234 O O . LEU A 1 427 ? 5.820 -19.805 22.919 1.00 96.94 427 LEU A O 1
ATOM 3238 N N . ALA A 1 428 ? 3.771 -20.509 22.346 1.00 96.94 428 ALA A N 1
ATOM 3239 C CA . ALA A 1 428 ? 3.597 -21.420 23.480 1.00 96.94 428 ALA A CA 1
ATOM 3240 C C . ALA A 1 428 ? 4.790 -22.364 23.772 1.00 96.94 428 ALA A C 1
ATOM 3242 O O . ALA A 1 428 ? 5.085 -22.566 24.950 1.00 96.94 428 ALA A O 1
ATOM 3243 N N . PRO A 1 429 ? 5.497 -22.949 22.778 1.00 97.38 429 PRO A N 1
ATOM 3244 C CA . PRO A 1 429 ? 6.652 -23.809 23.043 1.00 97.38 429 PRO A CA 1
ATOM 3245 C C . PRO A 1 429 ? 7.970 -23.051 23.290 1.00 97.38 429 PRO A C 1
ATOM 3247 O O . PRO A 1 429 ? 9.000 -23.694 23.501 1.00 97.38 429 PRO A O 1
ATOM 3250 N N . ALA A 1 430 ? 7.992 -21.716 23.216 1.00 95.94 430 ALA A N 1
ATOM 3251 C CA . ALA A 1 430 ? 9.218 -20.941 23.375 1.00 95.94 430 ALA A CA 1
ATOM 3252 C C . ALA A 1 430 ? 9.717 -20.950 24.830 1.00 95.94 430 ALA A C 1
ATOM 3254 O O . ALA A 1 430 ? 8.960 -20.718 25.771 1.00 95.94 430 ALA A O 1
ATOM 3255 N N . HIS A 1 431 ? 11.024 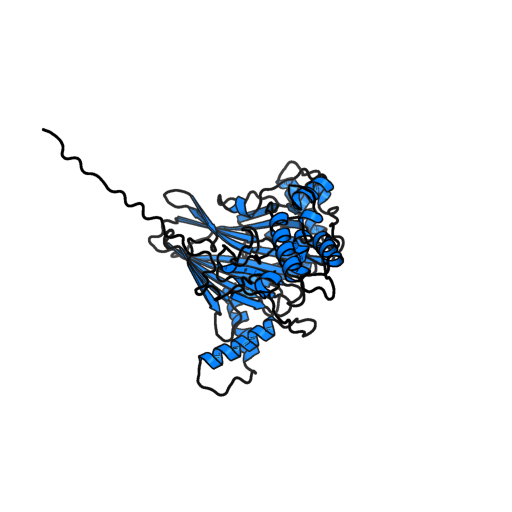-21.147 25.011 1.00 95.62 431 HIS A N 1
ATOM 3256 C CA . HIS A 1 431 ? 11.675 -20.956 26.305 1.00 95.62 431 HIS A CA 1
ATOM 3257 C C . HIS A 1 431 ? 11.932 -19.461 26.513 1.00 95.62 431 HIS A C 1
ATOM 3259 O O . HIS A 1 431 ? 12.874 -18.903 25.950 1.00 95.62 431 HIS A O 1
ATOM 3265 N N . LEU A 1 432 ? 11.068 -18.812 27.289 1.00 96.12 432 LEU A N 1
ATOM 3266 C CA . LEU A 1 432 ? 11.234 -17.411 27.666 1.00 96.12 432 LEU A CA 1
ATOM 3267 C C . LEU A 1 432 ? 12.208 -17.276 28.851 1.00 96.12 432 LEU A C 1
ATOM 3269 O O . LEU A 1 432 ? 12.415 -18.251 29.579 1.00 96.12 432 LEU A O 1
ATOM 3273 N N . PRO A 1 433 ? 12.821 -16.094 29.057 1.00 96.62 433 PRO A N 1
ATOM 3274 C CA . PRO A 1 433 ? 13.662 -15.847 30.225 1.00 96.62 433 PRO A CA 1
ATOM 3275 C C . PRO A 1 433 ? 12.925 -16.165 31.534 1.00 96.62 433 PRO A C 1
ATOM 3277 O O . PRO A 1 433 ? 11.748 -15.837 31.677 1.00 96.62 433 PRO A O 1
ATOM 3280 N N . ASP A 1 434 ? 13.621 -16.777 32.491 1.00 96.56 434 ASP A N 1
ATOM 3281 C CA . ASP A 1 434 ? 13.094 -17.057 33.832 1.00 96.56 434 ASP A CA 1
ATOM 3282 C C . ASP A 1 434 ? 13.104 -15.766 34.670 1.00 96.56 434 ASP A C 1
ATOM 3284 O O . ASP A 1 434 ? 14.092 -15.426 35.321 1.00 96.56 434 ASP A O 1
ATOM 3288 N N . THR A 1 435 ? 12.045 -14.967 34.534 1.00 96.88 435 THR A N 1
ATOM 3289 C CA . THR A 1 435 ? 11.884 -13.670 35.203 1.00 96.88 435 THR A CA 1
ATOM 3290 C C . THR A 1 435 ? 10.411 -13.305 35.355 1.00 96.88 435 THR A C 1
ATOM 3292 O O . THR A 1 435 ? 9.604 -13.569 34.461 1.00 96.88 435 THR A O 1
ATOM 3295 N N . ASP A 1 436 ? 10.085 -12.613 36.445 1.00 95.88 436 ASP A N 1
ATOM 3296 C CA . ASP A 1 436 ? 8.758 -12.034 36.690 1.00 95.88 436 ASP A CA 1
ATOM 3297 C C . ASP A 1 436 ? 8.608 -10.620 36.088 1.00 95.88 436 ASP A C 1
ATOM 3299 O O . ASP A 1 436 ? 7.547 -10.001 36.190 1.00 95.88 436 ASP A O 1
ATOM 3303 N N . ASP A 1 437 ? 9.662 -10.079 35.461 1.00 97.75 437 ASP A N 1
ATOM 3304 C CA . ASP A 1 437 ? 9.610 -8.772 34.803 1.00 97.75 437 ASP A CA 1
ATOM 3305 C C . ASP A 1 437 ? 8.776 -8.841 33.511 1.00 97.75 437 ASP A C 1
ATOM 3307 O O . ASP A 1 437 ? 9.211 -9.360 32.477 1.00 97.75 437 ASP A O 1
ATOM 3311 N N . ALA A 1 438 ? 7.569 -8.274 33.568 1.00 95.94 438 ALA A N 1
ATOM 3312 C CA . ALA A 1 438 ? 6.629 -8.247 32.454 1.00 95.94 438 ALA A CA 1
ATOM 3313 C C . ALA A 1 438 ? 7.188 -7.552 31.199 1.00 95.94 438 ALA A C 1
ATOM 3315 O O . ALA A 1 438 ? 6.870 -7.974 30.088 1.00 95.94 438 ALA A O 1
ATOM 3316 N N . ALA A 1 439 ? 8.040 -6.531 31.347 1.00 96.00 439 ALA A N 1
ATOM 3317 C CA . ALA A 1 439 ? 8.633 -5.842 30.203 1.00 96.00 439 ALA A CA 1
ATOM 3318 C C . ALA A 1 439 ? 9.650 -6.739 29.485 1.00 96.00 439 ALA A C 1
ATOM 3320 O O . ALA A 1 439 ? 9.673 -6.788 28.253 1.00 96.00 439 ALA A O 1
ATOM 3321 N N . VAL A 1 440 ? 10.442 -7.505 30.244 1.00 97.31 440 VAL A N 1
ATOM 3322 C CA . VAL A 1 440 ? 11.378 -8.490 29.681 1.00 97.31 440 VAL A CA 1
ATOM 3323 C C . VAL A 1 440 ? 10.618 -9.612 28.971 1.00 97.31 440 VAL A C 1
ATOM 3325 O O . VAL A 1 440 ? 10.989 -9.988 27.858 1.00 97.31 440 VAL A O 1
ATOM 3328 N N . GLN A 1 441 ? 9.527 -10.106 29.564 1.00 96.81 441 GLN A N 1
ATOM 3329 C CA . GLN A 1 441 ? 8.678 -11.128 28.942 1.00 96.81 441 GLN A CA 1
ATOM 3330 C C . GLN A 1 441 ? 8.055 -10.639 27.626 1.00 96.81 441 GLN A C 1
ATOM 3332 O O . GLN A 1 441 ? 8.119 -11.339 26.612 1.00 96.81 441 GLN A O 1
ATOM 3337 N N . ALA A 1 442 ? 7.488 -9.429 27.615 1.00 96.00 442 ALA A N 1
ATOM 3338 C CA . ALA A 1 442 ? 6.888 -8.832 26.424 1.00 96.00 442 ALA A CA 1
ATOM 3339 C C . ALA A 1 442 ? 7.925 -8.619 25.309 1.00 96.00 442 ALA A C 1
ATOM 3341 O O . ALA A 1 442 ? 7.692 -8.990 24.156 1.00 96.00 442 ALA A O 1
ATOM 3342 N N . PHE A 1 443 ? 9.104 -8.092 25.655 1.00 96.44 443 PHE A N 1
ATOM 3343 C CA . PHE A 1 443 ? 10.196 -7.892 24.704 1.00 96.44 443 PHE A CA 1
ATOM 3344 C C . PHE A 1 443 ? 10.706 -9.214 24.109 1.00 96.44 443 PHE A C 1
ATOM 3346 O O . PHE A 1 443 ? 10.920 -9.305 22.897 1.00 96.44 443 PHE A O 1
ATOM 3353 N N . ALA A 1 444 ? 10.858 -10.258 24.931 1.00 97.50 444 ALA A N 1
ATOM 3354 C CA . ALA A 1 444 ? 11.294 -11.575 24.471 1.00 97.50 444 ALA A CA 1
ATOM 3355 C C . ALA A 1 444 ? 10.293 -12.192 23.480 1.00 97.50 444 ALA A C 1
ATOM 3357 O O . ALA A 1 444 ? 10.687 -12.641 22.402 1.00 97.50 444 ALA A O 1
ATOM 3358 N N . LYS A 1 445 ? 8.991 -12.147 23.796 1.00 97.75 445 LYS A N 1
ATOM 3359 C CA . LYS A 1 445 ? 7.924 -12.611 22.892 1.00 97.75 445 LYS A CA 1
ATOM 3360 C C . LYS A 1 445 ? 7.919 -11.834 21.578 1.00 97.75 445 LYS A C 1
ATOM 3362 O O . LYS A 1 445 ? 7.933 -12.444 20.509 1.00 97.75 445 LYS A O 1
ATOM 3367 N N . ARG A 1 446 ? 7.978 -10.498 21.643 1.00 96.75 446 ARG A N 1
ATOM 3368 C CA . ARG A 1 446 ? 8.025 -9.639 20.451 1.00 96.75 446 ARG A CA 1
ATOM 3369 C C . ARG A 1 446 ? 9.234 -9.947 19.573 1.00 96.75 446 ARG A C 1
ATOM 3371 O O . ARG A 1 446 ? 9.080 -10.024 18.360 1.00 96.75 446 ARG A O 1
ATOM 3378 N N . SER A 1 447 ? 10.404 -10.176 20.167 1.00 96.25 447 SER A N 1
ATOM 3379 C CA . SER A 1 447 ? 11.619 -10.534 19.424 1.00 96.25 447 SER A CA 1
ATOM 3380 C C . SER A 1 447 ? 11.435 -11.827 18.620 1.00 96.25 447 SER A C 1
ATOM 3382 O O . SER A 1 447 ? 11.812 -11.883 17.452 1.00 96.25 447 SER A O 1
ATOM 3384 N N . LEU A 1 448 ? 10.786 -12.844 19.198 1.00 97.12 448 LEU A N 1
ATOM 3385 C CA . LEU A 1 448 ? 10.494 -14.105 18.504 1.00 97.12 448 LEU A CA 1
ATOM 3386 C C . LEU A 1 448 ? 9.468 -13.942 17.373 1.00 97.12 448 LEU A C 1
ATOM 3388 O O . LEU A 1 448 ? 9.613 -14.576 16.327 1.00 97.12 448 LEU A O 1
ATOM 3392 N N . ILE A 1 449 ? 8.456 -13.086 17.558 1.00 97.06 449 ILE A N 1
ATOM 3393 C CA . ILE A 1 449 ? 7.506 -12.732 16.490 1.00 97.06 449 ILE A CA 1
ATOM 3394 C C . ILE A 1 449 ? 8.242 -12.034 15.347 1.00 97.06 449 ILE A C 1
ATOM 3396 O O . ILE A 1 449 ? 8.118 -12.460 14.206 1.00 97.06 449 ILE A O 1
ATOM 3400 N N . VAL A 1 450 ? 9.071 -11.026 15.642 1.00 95.25 450 VAL A N 1
ATOM 3401 C CA . VAL A 1 450 ? 9.850 -10.299 14.624 1.00 95.25 450 VAL A CA 1
ATOM 3402 C C . VAL A 1 450 ? 10.734 -11.254 13.821 1.00 95.25 450 VAL A C 1
ATOM 3404 O O . VAL A 1 450 ? 10.748 -11.181 12.593 1.00 95.25 450 VAL A O 1
ATOM 3407 N N . MET A 1 451 ? 11.408 -12.201 14.485 1.00 95.94 451 MET A N 1
ATOM 3408 C CA . MET A 1 451 ? 12.183 -13.233 13.791 1.00 95.94 451 MET A CA 1
ATOM 3409 C C . MET A 1 451 ? 11.305 -14.061 12.847 1.00 95.94 451 MET A C 1
ATOM 3411 O O . MET A 1 451 ? 11.704 -14.288 11.708 1.00 95.94 451 MET A O 1
ATOM 3415 N N . ARG A 1 452 ? 10.102 -14.467 13.280 1.00 96.00 452 ARG A N 1
ATOM 3416 C CA . ARG A 1 452 ? 9.159 -15.232 12.448 1.00 96.00 452 ARG A CA 1
ATOM 3417 C C . ARG A 1 452 ? 8.642 -14.438 11.251 1.00 96.00 452 ARG A C 1
ATOM 3419 O O . ARG A 1 452 ? 8.505 -15.017 10.172 1.00 96.00 452 ARG A O 1
ATOM 3426 N N . THR A 1 453 ? 8.356 -13.155 11.442 1.00 95.81 453 THR A N 1
ATOM 3427 C CA . THR A 1 453 ? 7.896 -12.224 10.402 1.00 95.81 453 THR A CA 1
ATOM 3428 C C . THR A 1 453 ? 8.988 -11.959 9.360 1.00 95.81 453 THR A C 1
ATOM 3430 O O . THR A 1 453 ? 8.687 -11.791 8.179 1.00 95.81 453 THR A O 1
ATOM 3433 N N . ALA A 1 454 ? 10.259 -11.998 9.772 1.00 96.06 454 ALA A N 1
ATOM 3434 C CA . ALA A 1 454 ? 11.425 -11.895 8.894 1.00 96.06 454 ALA A CA 1
ATOM 3435 C C . ALA A 1 454 ? 11.850 -13.231 8.246 1.00 96.06 454 ALA A C 1
ATOM 3437 O O . ALA A 1 454 ? 12.708 -13.229 7.361 1.00 96.06 454 ALA A O 1
ATOM 3438 N N . THR A 1 455 ? 11.283 -14.371 8.659 1.00 96.75 455 THR A N 1
ATOM 3439 C CA . THR A 1 455 ? 11.572 -15.677 8.048 1.00 96.75 455 THR A CA 1
ATOM 3440 C C . THR A 1 455 ? 10.791 -15.868 6.752 1.00 96.75 455 THR A C 1
ATOM 3442 O O . THR A 1 455 ? 9.561 -15.922 6.752 1.00 96.75 455 THR A O 1
ATOM 3445 N N . ASP A 1 456 ? 11.513 -16.064 5.657 1.00 95.94 456 ASP A N 1
ATOM 3446 C CA . ASP A 1 456 ? 10.968 -16.487 4.374 1.00 95.94 456 ASP A CA 1
ATOM 3447 C C . ASP A 1 456 ? 10.459 -17.930 4.442 1.00 95.94 456 ASP A C 1
ATOM 3449 O O . ASP A 1 456 ? 11.201 -18.852 4.781 1.00 95.94 456 ASP A O 1
ATOM 3453 N N . ALA A 1 457 ? 9.177 -18.137 4.130 1.00 95.00 457 ALA A N 1
ATOM 3454 C CA . ALA A 1 457 ? 8.530 -19.436 4.301 1.00 95.00 457 ALA A CA 1
ATOM 3455 C C . ALA A 1 457 ? 9.056 -20.504 3.328 1.00 95.00 457 ALA A C 1
ATOM 3457 O O . ALA A 1 457 ? 8.996 -21.693 3.642 1.00 95.00 457 ALA A O 1
ATOM 3458 N N . ALA A 1 458 ? 9.564 -20.100 2.159 1.00 94.06 458 ALA A N 1
ATOM 3459 C CA . ALA A 1 458 ? 10.041 -21.024 1.135 1.00 94.06 458 ALA A CA 1
ATOM 3460 C C . ALA A 1 458 ? 11.468 -21.519 1.415 1.00 94.06 458 ALA A C 1
ATOM 3462 O O . ALA A 1 458 ? 11.767 -22.697 1.228 1.00 94.06 458 ALA A O 1
ATOM 3463 N N . SER A 1 459 ? 12.353 -20.624 1.852 1.00 94.06 459 SER A N 1
ATOM 3464 C CA . SER A 1 459 ? 13.779 -20.911 2.050 1.00 94.06 459 SER A CA 1
ATOM 3465 C C . SER A 1 459 ? 14.178 -21.122 3.511 1.00 94.06 459 SER A C 1
ATOM 3467 O O . SER A 1 459 ? 15.227 -21.707 3.776 1.00 94.06 459 SER A O 1
ATOM 3469 N N . GLY A 1 460 ? 13.381 -20.626 4.461 1.00 95.50 460 GLY A N 1
ATOM 3470 C CA . GLY A 1 460 ? 13.756 -20.529 5.871 1.00 95.50 460 GLY A CA 1
ATOM 3471 C C . GLY A 1 460 ? 14.800 -19.444 6.160 1.00 95.50 460 GLY A C 1
ATOM 3472 O O . GLY A 1 460 ? 15.244 -19.323 7.302 1.00 95.50 460 GLY A O 1
ATOM 3473 N N . ALA A 1 461 ? 15.212 -18.662 5.154 1.00 94.31 461 ALA A N 1
ATOM 3474 C CA . ALA A 1 461 ? 16.136 -17.553 5.344 1.00 94.31 461 ALA A CA 1
ATOM 3475 C C . ALA A 1 461 ? 15.487 -16.458 6.197 1.00 94.31 461 ALA A C 1
ATOM 3477 O O . ALA A 1 461 ? 14.299 -16.174 6.065 1.00 94.31 461 ALA A O 1
ATOM 3478 N N . ILE A 1 462 ? 16.278 -15.831 7.064 1.00 95.25 462 ILE A N 1
ATOM 3479 C CA . ILE A 1 462 ? 15.844 -14.696 7.878 1.00 95.25 462 ILE A CA 1
ATOM 3480 C C . ILE A 1 462 ? 16.490 -13.451 7.286 1.00 95.25 462 ILE A C 1
ATOM 3482 O O . ILE A 1 462 ? 17.719 -13.374 7.209 1.00 95.25 462 ILE A O 1
ATOM 3486 N N . VAL A 1 463 ? 15.673 -12.497 6.844 1.00 91.75 463 VAL A N 1
ATOM 3487 C CA . VAL A 1 463 ? 16.188 -11.218 6.345 1.00 91.75 463 VAL A CA 1
ATOM 3488 C C . VAL A 1 463 ? 16.700 -10.355 7.494 1.00 91.75 463 VAL A C 1
ATOM 3490 O O . VAL A 1 463 ? 16.193 -10.431 8.611 1.00 91.75 463 VAL A O 1
ATOM 3493 N N . ALA A 1 464 ? 17.706 -9.521 7.220 1.00 89.38 464 ALA A N 1
ATOM 3494 C CA . ALA A 1 464 ? 18.261 -8.607 8.221 1.00 89.38 464 ALA A CA 1
ATOM 3495 C C . ALA A 1 464 ? 17.226 -7.571 8.688 1.00 89.38 464 ALA A C 1
ATOM 3497 O O . ALA A 1 464 ? 17.150 -7.252 9.871 1.00 89.38 464 ALA A O 1
ATOM 3498 N N . SER A 1 465 ? 16.417 -7.083 7.750 1.00 88.62 465 SER A N 1
ATOM 3499 C CA . SER A 1 465 ? 15.257 -6.237 7.991 1.00 88.62 465 SER A CA 1
ATOM 3500 C C . SER A 1 465 ? 14.190 -6.569 6.955 1.00 88.62 465 SER A C 1
ATOM 3502 O O . SER A 1 465 ? 14.507 -6.920 5.817 1.00 88.62 465 SER A O 1
ATOM 3504 N N . ILE A 1 466 ? 12.924 -6.483 7.357 1.00 88.94 466 ILE A N 1
ATOM 3505 C CA . ILE A 1 466 ? 11.794 -6.550 6.422 1.00 88.94 466 ILE A CA 1
ATOM 3506 C C . ILE A 1 466 ? 11.620 -5.237 5.666 1.00 88.94 466 ILE A C 1
ATOM 3508 O O . ILE A 1 466 ? 11.031 -5.245 4.588 1.00 88.94 466 ILE A O 1
ATOM 3512 N N . ASP A 1 467 ? 12.156 -4.147 6.206 1.00 86.31 467 ASP A N 1
ATOM 3513 C CA . ASP A 1 467 ? 12.185 -2.854 5.547 1.00 86.31 467 ASP A CA 1
ATOM 3514 C C . ASP A 1 467 ? 13.187 -2.846 4.384 1.00 86.31 467 ASP A C 1
ATOM 3516 O O . ASP A 1 467 ? 14.194 -3.561 4.399 1.00 86.31 467 ASP A O 1
ATOM 3520 N N . SER A 1 468 ? 12.864 -2.076 3.356 1.00 74.12 468 SER A N 1
ATOM 3521 C CA . SER A 1 468 ? 13.714 -1.825 2.192 1.00 74.12 468 SER A CA 1
ATOM 3522 C C . SER A 1 468 ? 13.534 -0.394 1.699 1.00 74.12 468 SER A C 1
ATOM 3524 O O . SER A 1 468 ? 13.636 -0.161 0.500 1.00 74.12 468 SER A O 1
ATOM 3526 N N . GLU A 1 469 ? 13.187 0.532 2.591 1.00 71.94 469 GLU A N 1
ATOM 3527 C CA . GLU A 1 469 ? 13.148 1.950 2.258 1.00 71.94 469 GLU A CA 1
ATOM 3528 C C . GLU A 1 469 ? 14.581 2.472 1.951 1.00 71.94 469 GLU A C 1
ATOM 3530 O O . GLU A 1 469 ? 15.558 1.877 2.435 1.00 71.94 469 GLU A O 1
ATOM 3535 N N . PRO A 1 470 ? 14.711 3.474 1.051 1.00 57.00 470 PRO A N 1
ATOM 3536 C CA . PRO A 1 470 ? 15.982 4.059 0.621 1.00 57.00 470 PRO A CA 1
ATOM 3537 C C . PRO A 1 470 ? 16.600 4.920 1.674 1.00 57.00 470 PRO A C 1
ATOM 3539 O O . PRO A 1 470 ? 15.908 5.198 2.679 1.00 57.00 470 PRO A O 1
#

Secondary structure (DSSP, 8-state):
--------------PPPPPPSS--SS--SS--TTHHHH-----SEEEE-SS-EEEE-TTS-EEEEE-S-TTS-B-B------STTGGGSGGGG--TTSSEEEEEEEE-SS-EEEEETTSTT-EEEEEESSTT---EEEEEEEGGGTEEEEEEEEE-TTSSEEEEEEEEEE-TT-S--EEEEEEEE-B-------TT-TTHHHHTGGG---EEEEETTTTEEEEEEEGGG-SSSP-GGGTHHHHHS--SSHHHHHHHHHHHHHT--S-EEEEEEEESS--SEEEEEE----HHHHHHHHHHHHHHHHT--HHHHHHHHHHH-HHHH---TTHHHHHHHHHTT-------HHHHGGGS------EEESSEEEEEEEE---BTTEEEEEEEEEEESSHHHHHHHHHHHT-BTB-HHHHHHHHHHHHHHHHTT----S---HHHHHHHHHHHHHHHHHB-TTT--B-S-S----

Foldseek 3Di:
DDDDDDDDDDPPPPPDQQQAPPPDVDDPPFQDLVCLQFNDDQFDAWAFQQCWIWTAGLLGFTQAIAHRGLVGFGQWFHFAFSPSVLVRDHSSRTDPQGTKFKKKWFAFPVGIWIDTSNDSQKDWDKDAPDLLFRWIWIWIDRVLQQKIKIWTWHAQNVAQKIKTKIKMFHDPPGRTPWMKMKIKGQTFFAPDDDPPPLQCNQLVSLCTFWKWFQAPVLLWIKTWDFPCQRDPVGDNVLVLVCFQDPDPDLVVNNVVRNVSLVPFFGFTKIKIKHWLPRFPAKDKAADQDPVLVRFLNSQLSNLVSVVDDPVVSVVSSCPRRQCNVDVQPSGQLRSVCVVSVGPDHDHAQSVCPTNVHRPPDRMDTSRIMMMTMGIFDDDPRMTMIMMMIHIDRTSCSRSVSVCVCSDPPDDVVNSSVSSSVVSCVVCVVDDADPDPPPVSRSVRSVVVSLQSSQQNPPPRDGDPDSDNHD